Protein AF-A0A800BRL8-F1 (afdb_monomer)

Sequence (483 aa):
KMALAKGLHPQVTRPNTSQSAEEKAFSNAAKGIRECPAPQNRDLPLPRKPRRSSRVKIFQVLSGVATWGGGGTVVLALTRELVRLGCEVTVLCLSDFASEQFARAGARVVTSRYWRREINPPFDLLAFYELFRLCRRERFDIVHTHTSKGGFLGRIAARLAGVPTVIHTVHGFAFHEFTPGPVAAFYTLLERLASHFCDLVICVNDEDRRTAIRRRIVGPDKIVTIHNGIDVGRFVGARGDSVRRELALGDDALLIGTVGRLAPQKGFAHLLRAIPLVLRQHPEARFAFVGDGPLEAELKELAAELSVSENCHFLGFRRDIPEVLAACDVFVLPSLWEGLSITLLEAMAAGKPIVATGIKGNREVITDGVNGLLVRPKDSADLARAIIELIEDRERARLLGEKAHQTVRRRFDERAMLEKTLQAYAAAMAGSASPELKLKAKEVKACPWAGYPTSGSERSFHTPLRDCRRGQGALLPSPRLRA

Foldseek 3Di:
DDDDDDDDDDDDDDDDDDPPPVVVVPPPPDDWKDWDDDDDDDDDDDDDPDDPDLAAEEEEEDAQPPDDFDVLVLVLLLLLVSVVVVHAYEYEYAYPVSQVSSVVSVYGYIYGPLRDNDDDPVSLVVVLVSLLVCCLVVVHQEYEYEDLSRLLSNLVSNQVSVRQAYEYEPFDFPDDPPRDPVRVLVSLVSLLVSQVSHQAYEAQAVVVVVVCCVSVSDPNNRYDYQHAFDALVLLPPAAQVVVCVVLVQDPPAAEEEEADELDVQQQVLLQLVLVVVLCVPVVSYAYEYEEYYPCPVVSCVSNVVVVNNNRYHDPYHDDSLSNVLNNHQEYERLGPETRAHPNLLSNLSNLFAYEYEPYRNVVRLDDDLQQYHYFHRSHSNRVNVRVNVCVVCVVSRNRSSPRSNVSSVVRRHSVSSSVVVLVVVLVSQCPGPDPSSVVSSVVVVVDVPPPDDPPDDPDDPDDDDDDPDDDDDDDDDDDDDDD

Mean predicted aligned error: 11.73 Å

Secondary structure (DSSP, 8-state):
------------------TTTTTGGGS-----SEEPPPPP----PPPPSPPPPSSPEEEEEE---SS--HHHHHHHHHHHHHHHTT-EEEEE--SHHHHHHHHHTTPEEEE-SS--SS--HHHHHHHHHHHHHHHHHHT-SEEEEESHHHHHHHHHHHHHHT-SEEEEEESS-S--TTS-HHHHHHHHHHHHHHHTT-SEEEESSHHHHHHHHHTTSS-GGGEEE----B-GGGGTT---HHHHHHTT--TT--EEEEES-SSGGG-HHHHHHHHHHHHTT-TT-EEEEEB--TTHHHHHHHHHHTT-GGGEEEEES-S-HHHHHHH-SEEEE--S--SS-HHHHHHHHTT--EEEE--HHHHTT--TTTSSEEE-TT-HHHHHHHHHHHHH-HHHHHHHHHHHHHHHHHH-BHHHHHHHHHHHHHHHHHTSS-HHHHHHHHHHTS-TTTTS---S----S-------------PPPP-----

Structure (mmCIF, N/CA/C/O backbone):
data_AF-A0A800BRL8-F1
#
_entry.id   AF-A0A800BRL8-F1
#
loop_
_atom_site.group_PDB
_atom_site.id
_atom_site.type_symbol
_atom_site.label_atom_id
_atom_site.label_alt_id
_atom_site.label_comp_id
_atom_site.label_asym_id
_atom_site.label_entity_id
_atom_site.label_seq_id
_atom_site.pdbx_PDB_ins_code
_atom_site.Cartn_x
_atom_site.Cartn_y
_atom_site.Cartn_z
_atom_site.occupancy
_atom_site.B_iso_or_equiv
_atom_site.auth_seq_id
_atom_site.auth_comp_id
_atom_site.auth_asym_id
_atom_site.auth_atom_id
_atom_site.pdbx_PDB_model_num
ATOM 1 N N . LYS A 1 1 ? 57.476 32.751 16.581 1.00 32.25 1 LYS A N 1
ATOM 2 C CA . LYS A 1 1 ? 57.782 34.101 16.042 1.00 32.25 1 LYS A CA 1
ATOM 3 C C . LYS A 1 1 ? 56.453 34.736 15.624 1.00 32.25 1 LYS A C 1
ATOM 5 O O . LYS A 1 1 ? 55.832 34.190 14.731 1.00 32.25 1 LYS A O 1
ATOM 10 N N . MET A 1 2 ? 55.865 35.531 16.532 1.00 28.89 2 MET A N 1
ATOM 11 C CA . MET A 1 2 ? 55.483 36.959 16.362 1.00 28.89 2 MET A CA 1
ATOM 12 C C . MET A 1 2 ? 54.382 37.171 15.304 1.00 28.89 2 MET A C 1
ATOM 14 O O . MET A 1 2 ? 54.641 36.907 14.143 1.00 28.89 2 MET A O 1
ATOM 18 N N . ALA A 1 3 ? 53.113 37.478 15.603 1.00 25.14 3 ALA A N 1
ATOM 19 C CA . ALA A 1 3 ? 52.464 38.472 16.481 1.00 25.14 3 ALA A CA 1
ATOM 20 C C . ALA A 1 3 ? 52.379 39.912 15.918 1.00 25.14 3 ALA A C 1
ATOM 22 O O . ALA A 1 3 ? 53.397 40.491 15.555 1.00 25.14 3 ALA A O 1
ATOM 23 N N . LEU A 1 4 ? 51.150 40.456 16.044 1.00 30.73 4 LEU A N 1
ATOM 24 C CA . LEU A 1 4 ? 50.669 41.857 16.074 1.00 30.73 4 LEU A CA 1
ATOM 25 C C . LEU A 1 4 ? 50.351 42.577 14.743 1.00 30.73 4 LEU A C 1
ATOM 27 O O . LEU A 1 4 ? 51.094 42.440 13.788 1.00 30.73 4 LEU A O 1
ATOM 31 N N . ALA A 1 5 ? 49.349 43.467 14.621 1.00 30.42 5 ALA A N 1
ATOM 32 C CA . ALA A 1 5 ? 48.125 43.828 15.373 1.00 30.42 5 ALA A CA 1
ATOM 33 C C . ALA A 1 5 ? 47.470 45.079 14.717 1.00 30.42 5 ALA A C 1
ATOM 35 O O . ALA A 1 5 ? 48.157 45.815 14.014 1.00 30.42 5 ALA A O 1
ATOM 36 N N . LYS A 1 6 ? 46.218 45.374 15.136 1.00 27.34 6 LYS A N 1
ATOM 37 C CA . LYS A 1 6 ? 45.410 46.629 15.040 1.00 27.34 6 LYS A CA 1
ATOM 38 C C . LYS A 1 6 ? 44.534 46.755 13.775 1.00 27.34 6 LYS A C 1
ATOM 40 O O . LYS A 1 6 ? 45.053 46.655 12.679 1.00 27.34 6 LYS A O 1
ATOM 45 N N . GLY A 1 7 ? 43.216 46.989 13.804 1.00 24.16 7 GLY A N 1
ATOM 46 C CA . GLY A 1 7 ? 42.255 47.350 14.858 1.00 24.16 7 GLY A CA 1
ATOM 47 C C . GLY A 1 7 ? 41.530 48.657 14.500 1.00 24.16 7 GLY A C 1
ATOM 48 O O . GLY A 1 7 ? 42.224 49.651 14.333 1.00 24.16 7 GLY A O 1
ATOM 49 N N . LEU A 1 8 ? 40.186 48.657 14.406 1.00 25.36 8 LEU A N 1
ATOM 50 C CA . LEU A 1 8 ? 39.272 49.788 14.704 1.00 25.36 8 LEU A CA 1
ATOM 51 C C . LEU A 1 8 ? 37.781 49.389 14.528 1.00 25.36 8 LEU A C 1
ATOM 53 O O . LEU A 1 8 ? 37.392 48.822 13.513 1.00 25.36 8 LEU A O 1
ATOM 57 N N . HIS A 1 9 ? 36.977 49.677 15.560 1.00 26.14 9 HIS A N 1
ATOM 58 C CA . HIS A 1 9 ? 35.510 49.525 15.675 1.00 26.14 9 HIS A CA 1
ATOM 59 C C . HIS A 1 9 ? 34.731 50.586 14.857 1.00 26.14 9 HIS A C 1
ATOM 61 O O . HIS A 1 9 ? 35.328 51.602 14.499 1.00 26.14 9 HIS A O 1
ATOM 67 N N . PRO A 1 10 ? 33.403 50.424 14.619 1.00 30.00 10 PRO A N 1
ATOM 68 C CA . PRO A 1 10 ? 32.404 50.996 15.545 1.00 30.00 10 PRO A CA 1
ATOM 69 C C . PRO A 1 10 ? 31.095 50.191 15.772 1.00 30.00 10 PRO A C 1
ATOM 71 O O . PRO A 1 10 ? 30.546 49.557 14.882 1.00 30.00 10 PRO A O 1
ATOM 74 N N . GLN A 1 11 ? 30.585 50.374 16.995 1.00 23.78 11 GLN A N 1
ATOM 75 C CA . GLN A 1 11 ? 29.186 50.561 17.420 1.00 23.78 11 GLN A CA 1
ATOM 76 C C . GLN A 1 11 ? 28.179 49.396 17.514 1.00 23.78 11 GLN A C 1
ATOM 78 O O . GLN A 1 11 ? 27.576 48.917 16.561 1.00 23.78 11 GLN A O 1
ATOM 83 N N . VAL A 1 12 ? 27.909 49.088 18.785 1.00 26.83 12 VAL A N 1
ATOM 84 C CA . VAL A 1 12 ? 26.757 48.386 19.348 1.00 26.83 12 VAL A CA 1
ATOM 85 C C . VAL A 1 12 ? 25.537 49.311 19.340 1.00 26.83 12 VAL A C 1
ATOM 87 O O . VAL A 1 12 ? 25.563 50.371 19.961 1.00 26.83 12 VAL A O 1
ATOM 90 N N . THR A 1 13 ? 24.437 48.866 18.737 1.00 24.89 13 THR A N 1
ATOM 91 C CA . THR A 1 13 ? 23.082 49.341 19.052 1.00 24.89 13 THR A CA 1
ATOM 92 C C . THR A 1 13 ? 22.207 48.127 19.364 1.00 24.89 13 THR A C 1
ATOM 94 O O . THR A 1 13 ? 22.078 47.199 18.570 1.00 24.89 13 THR A O 1
ATOM 97 N N . ARG A 1 14 ? 21.652 48.093 20.580 1.00 28.97 14 ARG A N 1
ATOM 98 C CA . ARG A 1 14 ? 20.581 47.162 20.965 1.00 28.97 14 ARG A CA 1
ATOM 99 C C . ARG A 1 14 ? 19.248 47.726 20.465 1.00 28.97 14 ARG A C 1
ATOM 101 O O . ARG A 1 14 ? 19.053 48.936 20.563 1.00 28.97 14 ARG A O 1
ATOM 108 N N . PRO A 1 15 ? 18.276 46.858 20.153 1.00 24.88 15 PRO A N 1
ATOM 109 C CA . PRO A 1 15 ? 16.933 47.091 20.658 1.00 24.88 15 PRO A CA 1
ATOM 110 C C . PRO A 1 15 ? 16.493 45.940 21.557 1.00 24.88 15 PRO A C 1
ATOM 112 O O . PRO A 1 15 ? 16.417 44.775 21.176 1.00 24.88 15 PRO A O 1
ATOM 115 N N . ASN A 1 16 ? 16.204 46.339 22.787 1.00 25.89 16 ASN A N 1
ATOM 116 C CA . ASN A 1 16 ? 15.373 45.645 23.749 1.00 25.89 16 ASN A CA 1
ATOM 117 C C . ASN A 1 16 ? 13.943 45.562 23.188 1.00 25.89 16 ASN A C 1
ATOM 119 O O . ASN A 1 16 ? 13.468 46.574 22.679 1.00 25.89 16 ASN A O 1
ATOM 123 N N . THR A 1 17 ? 13.281 44.406 23.322 1.00 32.16 17 THR A N 1
ATOM 124 C CA . THR A 1 17 ? 11.824 44.170 23.523 1.00 32.16 17 THR A CA 1
ATOM 125 C C . THR A 1 17 ? 11.351 42.884 22.831 1.00 32.16 17 THR A C 1
ATOM 127 O O . THR A 1 17 ? 10.724 42.905 21.780 1.00 32.16 17 THR A O 1
ATOM 130 N N . SER A 1 18 ? 11.597 41.730 23.454 1.00 30.36 18 SER A N 1
ATOM 131 C CA . SER A 1 18 ? 10.887 40.482 23.109 1.00 30.36 18 SER A CA 1
ATOM 132 C C . SER A 1 18 ? 10.353 39.710 24.321 1.00 30.36 18 SER A C 1
ATOM 134 O O . SER A 1 18 ? 9.701 38.687 24.149 1.00 30.36 18 SER A O 1
ATOM 136 N N . GLN A 1 19 ? 10.518 40.225 25.544 1.00 30.16 19 GLN A N 1
ATOM 137 C CA . GLN A 1 19 ? 10.041 39.548 26.759 1.00 30.16 19 GLN A CA 1
ATOM 138 C C . GLN A 1 19 ? 8.562 39.795 27.111 1.00 30.16 19 GLN A C 1
ATOM 140 O O . GLN A 1 19 ? 8.077 39.222 28.074 1.00 30.16 19 GLN A O 1
ATOM 145 N N . SER A 1 20 ? 7.802 40.577 26.332 1.00 30.12 20 SER A N 1
ATOM 146 C CA . SER A 1 20 ? 6.368 40.829 26.600 1.00 30.12 20 SER A CA 1
ATOM 147 C C . SER A 1 20 ? 5.396 40.166 25.610 1.00 30.12 20 SER A C 1
ATOM 149 O O . SER A 1 20 ? 4.178 40.310 25.750 1.00 30.12 20 SER A O 1
ATOM 151 N N . ALA A 1 21 ? 5.904 39.419 24.621 1.00 30.14 21 ALA A N 1
ATOM 152 C CA . ALA A 1 21 ? 5.087 38.692 23.642 1.00 30.14 21 ALA A CA 1
ATOM 153 C C . ALA A 1 21 ? 4.879 37.209 24.013 1.00 30.14 21 ALA A C 1
ATOM 155 O O . ALA A 1 21 ? 3.839 36.637 23.682 1.00 30.14 21 ALA A O 1
ATOM 156 N N . GLU A 1 22 ? 5.814 36.605 24.754 1.00 32.25 22 GLU A N 1
ATOM 157 C CA . GLU A 1 22 ? 5.735 35.197 25.175 1.00 32.25 22 GLU A CA 1
ATOM 158 C C . GLU A 1 22 ? 4.748 34.974 26.336 1.00 32.25 22 GLU A C 1
ATOM 160 O O . GLU A 1 22 ? 4.048 33.961 26.358 1.00 32.25 22 GLU A O 1
ATOM 165 N N . GLU A 1 23 ? 4.557 35.953 27.227 1.00 29.00 23 GLU A N 1
ATOM 166 C CA . GLU A 1 23 ? 3.562 35.858 28.311 1.00 29.00 23 GLU A CA 1
ATOM 167 C C . GLU A 1 23 ? 2.112 36.055 27.832 1.00 29.00 23 GLU A C 1
ATOM 169 O O . GLU A 1 23 ? 1.177 35.505 28.417 1.00 29.00 23 GLU A O 1
ATOM 174 N N . LYS A 1 24 ? 1.887 36.750 26.707 1.00 26.98 24 LYS A N 1
ATOM 175 C CA . LYS A 1 24 ? 0.537 36.906 26.125 1.00 26.98 24 LYS A CA 1
ATOM 176 C C . LYS A 1 24 ? 0.073 35.691 25.311 1.00 26.98 24 LYS A C 1
ATOM 178 O O . LYS A 1 24 ? -1.127 35.551 25.070 1.00 26.98 24 LYS A O 1
ATOM 183 N N . ALA A 1 25 ? 0.972 34.770 24.956 1.00 30.11 25 ALA A N 1
ATOM 184 C CA . ALA A 1 25 ? 0.625 33.509 24.295 1.00 30.11 25 ALA A CA 1
ATOM 185 C C . ALA A 1 25 ? 0.013 32.463 25.256 1.00 30.11 25 ALA A C 1
ATOM 187 O O . ALA A 1 25 ? -0.660 31.533 24.807 1.00 30.11 25 ALA A O 1
ATOM 188 N N . PHE A 1 26 ? 0.169 32.643 26.573 1.00 29.19 26 PHE A N 1
ATOM 189 C CA . PHE A 1 26 ? -0.357 31.735 27.600 1.00 29.19 26 PHE A CA 1
ATOM 190 C C . PHE A 1 26 ? -1.825 31.991 27.993 1.00 29.19 26 PHE A C 1
ATOM 192 O O . PHE A 1 26 ? -2.443 31.142 28.634 1.00 29.19 26 PHE A O 1
ATOM 199 N N . SER A 1 27 ? -2.430 33.108 27.569 1.00 26.27 27 SER A N 1
ATOM 200 C CA . SER A 1 27 ? -3.762 33.524 28.047 1.00 26.27 27 SER A CA 1
ATOM 201 C C . SER A 1 27 ? -4.946 33.166 27.127 1.00 26.27 27 SER A C 1
ATOM 203 O O . SER A 1 27 ? -6.086 33.261 27.570 1.00 26.27 27 SER A O 1
ATOM 205 N N . ASN A 1 28 ? -4.733 32.668 25.901 1.00 27.81 28 ASN A N 1
ATOM 206 C CA . ASN A 1 28 ? -5.826 32.268 24.983 1.00 27.81 28 ASN A CA 1
ATOM 207 C C . ASN A 1 28 ? -5.897 30.748 24.721 1.00 27.81 28 ASN A C 1
ATOM 209 O O . ASN A 1 28 ? -6.289 30.271 23.651 1.00 27.81 28 ASN A O 1
ATOM 213 N N . ALA A 1 29 ? -5.539 29.961 25.738 1.00 33.41 29 ALA A N 1
ATOM 214 C CA . ALA A 1 29 ? -5.512 28.503 25.734 1.00 33.41 29 ALA A CA 1
ATOM 215 C C . ALA A 1 29 ? -6.903 27.868 25.944 1.00 33.41 29 ALA A C 1
ATOM 217 O O . ALA A 1 29 ? -7.143 27.160 26.916 1.00 33.41 29 ALA A O 1
ATOM 218 N N . ALA A 1 30 ? -7.837 28.065 25.012 1.00 32.91 30 ALA A N 1
ATOM 219 C CA . ALA A 1 30 ? -9.103 27.329 25.034 1.00 32.91 30 ALA A CA 1
ATOM 220 C C . ALA A 1 30 ? -9.723 27.204 23.639 1.00 32.91 30 ALA A C 1
ATOM 222 O O . ALA A 1 30 ? -10.679 27.904 23.333 1.00 32.91 30 ALA A O 1
ATOM 223 N N . LYS A 1 31 ? -9.182 26.316 22.790 1.00 38.62 31 LYS A N 1
ATOM 224 C CA . LYS A 1 31 ? -9.888 25.661 21.660 1.00 38.62 31 LYS A CA 1
ATOM 225 C C . LYS A 1 31 ? -8.958 24.629 20.997 1.00 38.62 31 LYS A C 1
ATOM 227 O O . LYS A 1 31 ? -8.015 25.003 20.305 1.00 38.62 31 LYS A O 1
ATOM 232 N N . GLY A 1 32 ? -9.183 23.344 21.299 1.00 43.72 32 GLY A N 1
ATOM 233 C CA . GLY A 1 32 ? -8.598 22.181 20.600 1.00 43.72 32 GLY A CA 1
ATOM 234 C C . GLY A 1 32 ? -9.232 21.951 19.224 1.00 43.72 32 GLY A C 1
ATOM 235 O O . GLY A 1 32 ? -9.840 22.886 18.715 1.00 43.72 32 GLY A O 1
ATOM 236 N N . ILE A 1 33 ? -9.057 20.743 18.661 1.00 47.84 33 ILE A N 1
ATOM 237 C CA . ILE A 1 33 ? -9.572 20.214 17.376 1.00 47.84 33 ILE A CA 1
ATOM 238 C C . ILE A 1 33 ? -10.429 21.207 16.600 1.00 47.84 33 ILE A C 1
ATOM 240 O O . ILE A 1 33 ? -11.557 21.514 16.998 1.00 47.84 33 ILE A O 1
ATOM 244 N N . ARG A 1 34 ? -9.906 21.660 15.461 1.00 53.81 34 ARG A N 1
ATOM 245 C CA . ARG A 1 34 ? -10.630 22.554 14.563 1.00 53.81 34 ARG A CA 1
ATOM 246 C C . ARG A 1 34 ? -11.402 21.735 13.537 1.00 53.81 34 ARG A C 1
ATOM 248 O O . ARG A 1 34 ? -10.884 20.767 12.985 1.00 53.81 34 ARG A O 1
ATOM 255 N N . GLU A 1 35 ? -12.641 22.141 13.305 1.00 50.44 35 GLU A N 1
ATOM 256 C CA . GLU A 1 35 ? -13.420 21.705 12.149 1.00 50.44 35 GLU A CA 1
ATOM 257 C C . GLU A 1 35 ? -12.985 22.530 10.932 1.00 50.44 35 GLU A C 1
ATOM 259 O O . GLU A 1 35 ? -12.724 23.731 11.056 1.00 50.44 35 GLU A O 1
ATOM 264 N N . CYS A 1 36 ? -12.882 21.899 9.760 1.00 36.84 36 CYS A N 1
ATOM 265 C CA . CYS A 1 36 ? -12.759 22.640 8.506 1.00 36.84 36 CYS A CA 1
ATOM 266 C C . CYS A 1 36 ? -14.093 23.356 8.223 1.00 36.84 36 CYS A C 1
ATOM 268 O O . CYS A 1 36 ? -15.146 22.733 8.381 1.00 36.84 36 CYS A O 1
ATOM 270 N N . PRO A 1 37 ? -14.088 24.641 7.825 1.00 33.75 37 PRO A N 1
ATOM 271 C CA . PRO A 1 37 ? -15.325 25.378 7.602 1.00 33.75 37 PRO A CA 1
ATOM 272 C C . PRO A 1 37 ? -16.107 24.795 6.415 1.00 33.75 37 PRO A C 1
ATOM 274 O O . PRO A 1 37 ? -15.596 24.724 5.300 1.00 33.75 37 PRO A O 1
ATOM 277 N N . ALA A 1 38 ? -17.356 24.397 6.664 1.00 38.88 38 ALA A N 1
ATOM 278 C CA . ALA A 1 38 ? -18.366 24.164 5.633 1.00 38.88 38 ALA A CA 1
ATOM 279 C C . ALA A 1 38 ? -18.972 25.513 5.173 1.00 38.88 38 ALA A C 1
ATOM 281 O O . ALA A 1 38 ? -18.921 26.485 5.937 1.00 38.88 38 ALA A O 1
ATOM 282 N N . PRO A 1 39 ? -19.549 25.612 3.958 1.00 33.44 39 PRO A N 1
ATOM 283 C CA . PRO A 1 39 ? -20.222 26.831 3.508 1.00 33.44 39 PRO A CA 1
ATOM 284 C C . PRO A 1 39 ? -21.382 27.196 4.450 1.00 33.44 39 PRO A C 1
ATOM 286 O O . PRO A 1 39 ? -22.164 26.342 4.866 1.00 33.44 39 PRO A O 1
ATOM 289 N N . GLN A 1 40 ? -21.430 28.470 4.841 1.00 33.19 40 GLN A N 1
ATOM 290 C CA . GLN A 1 40 ? -22.243 28.979 5.947 1.00 33.19 40 GLN A CA 1
ATOM 291 C C . GLN A 1 40 ? -23.716 29.156 5.558 1.00 33.19 40 GLN A C 1
ATOM 293 O O . GLN A 1 40 ? -24.013 29.758 4.531 1.00 33.19 40 GLN A O 1
ATOM 298 N N . ASN A 1 41 ? -24.630 28.746 6.442 1.00 32.16 41 ASN A N 1
ATOM 299 C CA . ASN A 1 41 ? -25.990 29.283 6.495 1.00 32.16 41 ASN A CA 1
ATOM 300 C C . ASN A 1 41 ? -26.378 29.522 7.967 1.00 32.16 41 ASN A C 1
ATOM 302 O O . ASN A 1 41 ? -26.061 28.695 8.826 1.00 32.16 41 ASN A O 1
ATOM 306 N N . ARG A 1 42 ? -26.955 30.693 8.267 1.00 35.44 42 ARG A N 1
ATOM 307 C CA . ARG A 1 42 ? -27.125 31.254 9.624 1.00 35.44 42 ARG A CA 1
ATOM 308 C C . ARG A 1 42 ? -28.480 30.924 10.277 1.00 35.44 42 ARG A C 1
ATOM 310 O O . ARG A 1 42 ? -29.475 30.732 9.593 1.00 35.44 42 ARG A O 1
ATOM 317 N N . ASP A 1 43 ? -28.431 30.975 11.614 1.00 39.66 43 ASP A N 1
ATOM 318 C CA . ASP A 1 43 ? -29.482 31.168 12.632 1.00 39.66 43 ASP A CA 1
ATOM 319 C C . ASP A 1 43 ? -30.478 30.039 12.951 1.00 39.66 43 ASP A C 1
ATOM 321 O O . ASP A 1 43 ? -31.538 29.930 12.347 1.00 39.66 43 ASP A O 1
ATOM 325 N N . LEU A 1 44 ? -30.203 29.295 14.039 1.00 35.91 44 LEU A N 1
ATOM 326 C CA . LEU A 1 44 ? -31.211 28.558 14.820 1.00 35.91 44 LEU A CA 1
ATOM 327 C C . LEU A 1 44 ? -30.887 28.577 16.338 1.00 35.91 44 LEU A C 1
ATOM 329 O O . LEU A 1 44 ? -29.713 28.529 16.717 1.00 35.91 44 LEU A O 1
ATOM 333 N N . PRO A 1 45 ? -31.908 28.642 17.221 1.00 32.81 45 PRO A N 1
ATOM 334 C CA . PRO A 1 45 ? -31.757 2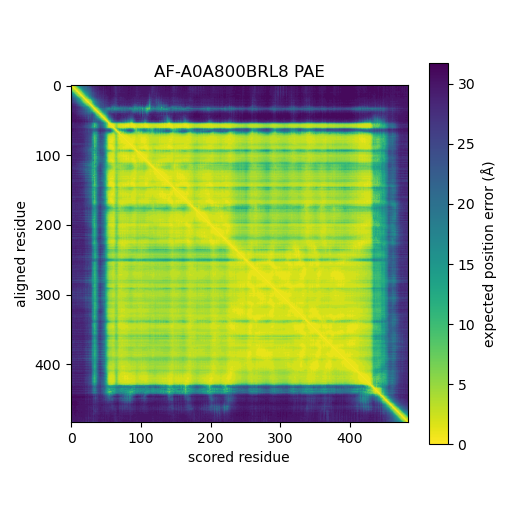8.812 18.670 1.00 32.81 45 PRO A CA 1
ATOM 335 C C . PRO A 1 45 ? -31.219 27.563 19.395 1.00 32.81 45 PRO A C 1
ATOM 337 O O . PRO A 1 45 ? -31.361 26.433 18.930 1.00 32.81 45 PRO A O 1
ATOM 340 N N . LEU A 1 46 ? -30.609 27.787 20.570 1.00 35.72 46 LEU A N 1
ATOM 341 C CA . LEU A 1 46 ? -29.904 26.797 21.405 1.00 35.72 46 LEU A CA 1
ATOM 342 C C . LEU A 1 46 ? -30.710 25.497 21.633 1.00 35.72 46 LEU A C 1
ATOM 344 O O . LEU A 1 46 ? -31.840 25.562 22.128 1.00 35.72 46 LEU A O 1
ATOM 348 N N . PRO A 1 47 ? -30.146 24.298 21.370 1.00 38.81 47 PRO A N 1
ATOM 349 C CA . PRO A 1 47 ? -30.895 23.066 21.537 1.00 38.81 47 PRO A CA 1
ATOM 350 C C . PRO A 1 47 ? -30.941 22.616 23.003 1.00 38.81 47 PRO A C 1
ATOM 352 O O . PRO A 1 47 ? -29.936 22.545 23.715 1.00 38.81 47 PRO A O 1
ATOM 355 N N . ARG A 1 48 ? -32.154 22.235 23.416 1.00 36.91 48 ARG A N 1
ATOM 356 C CA . ARG A 1 48 ? -32.458 21.362 24.560 1.00 36.91 48 ARG A CA 1
ATOM 357 C C . ARG A 1 48 ? -31.544 20.122 24.557 1.00 36.91 48 ARG A C 1
ATOM 359 O O . ARG A 1 48 ? -31.116 19.685 23.491 1.00 36.91 48 ARG A O 1
ATOM 366 N N . LYS A 1 49 ? -31.287 19.531 25.742 1.00 32.84 49 LYS A N 1
ATOM 367 C CA . LYS A 1 49 ? -30.492 18.291 25.937 1.00 32.84 49 LYS A CA 1
ATOM 368 C C . LYS A 1 49 ? -30.694 17.316 24.757 1.00 32.84 49 LYS A C 1
ATOM 370 O O . LYS A 1 49 ? -31.828 16.873 24.560 1.00 32.84 49 LYS A O 1
ATOM 375 N N . PRO A 1 50 ? -29.647 16.971 23.984 1.00 36.06 50 PRO A N 1
ATOM 376 C CA . PRO A 1 50 ? -29.828 16.174 22.782 1.00 36.06 50 PRO A CA 1
ATOM 377 C C . PRO A 1 50 ? -30.247 14.756 23.175 1.00 36.06 50 PRO A C 1
ATOM 379 O O . PRO A 1 50 ? -29.518 14.046 23.872 1.00 36.06 50 PRO A O 1
ATOM 382 N N . ARG A 1 51 ? -31.437 14.342 22.723 1.00 40.50 51 ARG A N 1
ATOM 383 C CA . ARG A 1 51 ? -31.790 12.922 22.616 1.00 40.50 51 ARG A CA 1
ATOM 384 C C . ARG A 1 51 ? -30.705 12.248 21.768 1.00 40.50 51 ARG A C 1
ATOM 386 O O . ARG A 1 51 ? -30.314 12.790 20.736 1.00 40.50 51 ARG A O 1
ATOM 393 N N . ARG A 1 52 ? -30.184 11.105 22.223 1.00 48.31 52 ARG A N 1
ATOM 394 C CA . ARG A 1 52 ? -29.171 10.332 21.488 1.00 48.31 52 ARG A CA 1
ATOM 395 C C . ARG A 1 52 ? -29.730 10.019 20.087 1.00 48.31 52 ARG A C 1
ATOM 397 O O . ARG A 1 52 ? -30.808 9.444 19.989 1.00 48.31 52 ARG A O 1
ATOM 404 N N . SER A 1 53 ? -29.029 10.450 19.034 1.00 50.31 53 SER A N 1
ATOM 405 C CA . SER A 1 53 ? -29.338 10.128 17.630 1.00 50.31 53 SER A CA 1
ATOM 406 C C . SER A 1 53 ? -29.459 8.606 17.462 1.00 50.31 53 SER A C 1
ATOM 408 O O . SER A 1 53 ? -28.641 7.857 18.012 1.00 50.31 53 SER A O 1
ATOM 410 N N . SER A 1 54 ? -30.473 8.140 16.723 1.00 64.31 54 SER A N 1
ATOM 411 C CA . SER A 1 54 ? -30.638 6.719 16.379 1.00 64.31 54 SER A CA 1
ATOM 412 C C . SER A 1 54 ? -29.494 6.200 15.501 1.00 64.31 54 SER A C 1
ATOM 414 O O . SER A 1 54 ? -29.234 5.001 15.472 1.00 64.31 54 SER A O 1
ATOM 416 N N . ARG A 1 55 ? -28.746 7.091 14.836 1.00 82.62 55 ARG A N 1
ATOM 417 C CA . ARG A 1 55 ? -27.636 6.731 13.946 1.00 82.62 55 ARG A CA 1
ATOM 418 C C . ARG A 1 55 ? -26.406 6.276 14.733 1.00 82.62 55 ARG A C 1
ATOM 420 O O . ARG A 1 55 ? -26.150 6.731 15.851 1.00 82.62 55 ARG A O 1
ATOM 427 N N . VAL A 1 56 ? -25.641 5.347 14.163 1.00 91.81 56 VAL A N 1
ATOM 428 C CA . VAL A 1 56 ? -24.368 4.882 14.738 1.00 91.81 56 VAL A CA 1
ATOM 429 C C . VAL A 1 56 ? -23.301 5.955 14.505 1.00 91.81 56 VAL A C 1
ATOM 431 O O . VAL A 1 56 ? -23.086 6.369 13.364 1.00 91.81 56 VAL A O 1
ATOM 434 N N . LYS A 1 57 ? -22.626 6.404 15.571 1.00 96.19 57 LYS A N 1
ATOM 435 C CA . LYS A 1 57 ? -21.533 7.389 15.493 1.00 96.19 57 LYS A CA 1
ATOM 436 C C . LYS A 1 57 ? -20.174 6.699 15.445 1.00 96.19 57 LYS A C 1
ATOM 438 O O . LYS A 1 57 ? -19.765 6.074 16.423 1.00 96.19 57 LYS A O 1
ATOM 443 N N . ILE A 1 58 ? -19.440 6.860 14.350 1.00 97.62 58 ILE A N 1
ATOM 444 C CA . ILE A 1 58 ? -18.162 6.179 14.116 1.00 97.62 58 ILE A CA 1
ATOM 445 C C . ILE A 1 58 ? -17.043 7.208 14.006 1.00 97.62 58 ILE A C 1
ATOM 447 O O . ILE A 1 58 ? -17.156 8.178 13.260 1.00 97.62 58 ILE A O 1
ATOM 451 N N . PHE A 1 59 ? -15.943 6.983 14.719 1.00 97.62 59 PHE A N 1
ATOM 452 C CA . PHE A 1 59 ? -14.737 7.796 14.609 1.00 97.62 59 PHE A CA 1
ATOM 453 C C . PHE A 1 59 ? -13.578 6.984 14.038 1.00 97.62 59 PHE A C 1
ATOM 455 O O . PHE A 1 59 ? -13.126 6.020 14.652 1.00 97.62 59 PHE A O 1
ATOM 462 N N . GLN A 1 60 ? -13.091 7.385 12.866 1.00 96.31 60 GLN A N 1
ATOM 463 C CA . GLN A 1 60 ? -11.926 6.795 12.219 1.00 96.31 60 GLN A CA 1
ATOM 464 C C . GLN A 1 60 ? -10.675 7.633 12.493 1.00 96.31 60 GLN A C 1
ATOM 466 O O . GLN A 1 60 ? -10.648 8.835 12.229 1.00 96.31 60 GLN A O 1
ATOM 471 N N . VAL A 1 61 ? -9.621 7.000 13.006 1.00 93.50 61 VAL A N 1
ATOM 472 C CA . VAL A 1 61 ? -8.340 7.662 13.297 1.00 93.50 61 VAL A CA 1
ATOM 473 C C . VAL A 1 61 ? -7.316 7.248 12.248 1.00 93.50 61 VAL A C 1
ATOM 475 O O . VAL A 1 61 ? -6.782 6.141 12.312 1.00 93.50 61 VAL A O 1
ATOM 478 N N . LEU A 1 62 ? -7.030 8.135 11.291 1.00 87.00 62 LEU A N 1
ATOM 479 C CA . LEU A 1 62 ? -6.049 7.931 10.223 1.00 87.00 62 LEU A CA 1
ATOM 480 C C . LEU A 1 62 ? -4.926 8.968 10.349 1.00 87.00 62 LEU A C 1
ATOM 482 O O . LEU A 1 62 ? -4.831 9.951 9.614 1.00 87.00 62 LEU A O 1
ATOM 486 N N . SER A 1 63 ? -4.051 8.759 11.323 1.00 68.81 63 SER A N 1
ATOM 487 C CA . SER A 1 63 ? -3.013 9.725 11.663 1.00 68.81 63 SER A CA 1
ATOM 488 C C . SER A 1 63 ? -1.641 9.275 11.149 1.00 68.81 63 SER A C 1
ATOM 490 O O . SER A 1 63 ? -1.051 8.330 11.665 1.00 68.81 63 SER A O 1
ATOM 492 N N . GLY A 1 64 ? -1.107 9.945 10.129 1.00 57.75 64 GLY A N 1
ATOM 493 C CA . GLY A 1 64 ? 0.217 9.617 9.572 1.00 57.75 64 GLY A CA 1
ATOM 494 C C . GLY A 1 64 ? 0.352 9.819 8.065 1.00 57.75 64 GLY A C 1
ATOM 495 O O . GLY A 1 64 ? 1.459 9.754 7.533 1.00 57.75 64 GLY A O 1
ATOM 496 N N . VAL A 1 65 ? -0.746 10.117 7.373 1.00 52.12 65 VAL A N 1
ATOM 497 C CA . VAL A 1 65 ? -0.721 10.470 5.953 1.00 52.12 65 VAL A CA 1
ATOM 498 C C . VAL A 1 65 ? -0.398 11.955 5.794 1.00 52.12 65 VAL A C 1
ATOM 500 O O . VAL A 1 65 ? -1.280 12.791 5.662 1.00 52.12 65 VAL A O 1
ATOM 503 N N . ALA A 1 66 ? 0.893 12.298 5.814 1.00 47.50 66 ALA A N 1
ATOM 504 C CA . ALA A 1 66 ? 1.337 13.553 5.193 1.00 47.50 66 ALA A CA 1
ATOM 505 C C . ALA A 1 66 ? 1.050 13.542 3.675 1.00 47.50 66 ALA A C 1
ATOM 507 O O . ALA A 1 66 ? 0.920 14.592 3.065 1.00 47.50 66 ALA A O 1
ATOM 508 N N . THR A 1 67 ? 0.934 12.344 3.086 1.00 53.66 67 THR A N 1
ATOM 509 C CA . THR A 1 67 ? 0.591 12.104 1.680 1.00 53.66 67 THR A CA 1
ATOM 510 C C . THR A 1 67 ? -0.435 10.976 1.572 1.00 53.66 67 THR A C 1
ATOM 512 O O . THR A 1 67 ? -0.437 10.053 2.395 1.00 53.66 67 THR A O 1
ATOM 515 N N . TRP A 1 68 ? -1.313 11.060 0.570 1.00 70.75 68 TRP A N 1
ATOM 516 C CA . TRP A 1 68 ? -2.303 10.031 0.244 1.00 70.75 68 TRP A CA 1
ATOM 517 C C . TRP A 1 68 ? -1.614 8.706 -0.106 1.00 70.75 68 TRP A C 1
ATOM 519 O O . TRP A 1 68 ? -0.580 8.691 -0.767 1.00 70.75 68 TRP A O 1
ATOM 529 N N . GLY A 1 69 ? -2.170 7.581 0.337 1.00 76.69 69 GLY A N 1
ATOM 530 C CA . GLY A 1 69 ? -1.603 6.257 0.077 1.00 76.69 69 GLY A CA 1
ATOM 531 C C . GLY A 1 69 ? -2.637 5.155 0.265 1.00 76.69 69 GLY A C 1
ATOM 532 O O . GLY A 1 69 ? -3.775 5.436 0.634 1.00 76.69 69 GLY A O 1
ATOM 533 N N . GLY A 1 70 ? -2.232 3.898 0.057 1.00 78.88 70 GLY A N 1
ATOM 534 C CA . GLY A 1 70 ? -3.150 2.751 0.033 1.00 78.88 70 GLY A CA 1
ATOM 535 C C . GLY A 1 70 ? -4.064 2.642 1.259 1.00 78.88 70 GLY A C 1
ATOM 536 O O . GLY A 1 70 ? -5.270 2.467 1.112 1.00 78.88 70 GLY A O 1
ATOM 537 N N . GLY A 1 71 ? -3.526 2.854 2.466 1.00 82.88 71 GLY A N 1
ATOM 538 C CA . GLY A 1 71 ? -4.339 2.872 3.687 1.00 82.88 71 GLY A CA 1
ATOM 539 C C . GLY A 1 71 ? -5.416 3.966 3.687 1.00 82.88 71 GLY A C 1
ATOM 540 O O . GLY A 1 71 ? -6.521 3.727 4.157 1.00 82.88 71 GLY A O 1
ATOM 541 N N . GLY A 1 72 ? -5.132 5.143 3.119 1.00 87.75 72 GLY A N 1
ATOM 542 C CA . GLY A 1 72 ? -6.114 6.221 2.969 1.00 87.75 72 GLY A CA 1
ATOM 543 C C . GLY A 1 72 ? -7.221 5.878 1.972 1.00 87.75 72 GLY A C 1
ATOM 544 O O . GLY A 1 72 ? -8.386 6.120 2.271 1.00 87.75 72 GLY A O 1
ATOM 545 N N . THR A 1 73 ? -6.877 5.242 0.846 1.00 89.00 73 THR A N 1
ATOM 546 C CA . THR A 1 73 ? -7.854 4.765 -0.149 1.00 89.00 73 THR A CA 1
ATOM 547 C C . THR A 1 73 ? -8.832 3.756 0.458 1.00 89.00 73 THR A C 1
ATOM 549 O O . THR A 1 73 ? -10.040 3.914 0.307 1.00 89.00 73 THR A O 1
ATOM 552 N N . VAL A 1 74 ? -8.330 2.769 1.209 1.00 91.50 74 VAL A N 1
ATOM 553 C CA . VAL A 1 74 ? -9.175 1.753 1.867 1.00 91.50 74 VAL A CA 1
ATOM 554 C C . VAL A 1 74 ? -10.091 2.384 2.913 1.00 91.50 74 VAL A C 1
ATOM 556 O O . VAL A 1 74 ? -11.281 2.075 2.971 1.00 91.50 74 VAL A O 1
ATOM 559 N N . VAL A 1 75 ? -9.561 3.299 3.733 1.00 93.56 75 VAL A N 1
ATOM 560 C CA . VAL A 1 75 ? -10.380 3.994 4.734 1.00 93.56 75 VAL A CA 1
ATOM 561 C C . VAL A 1 75 ? -11.438 4.859 4.059 1.00 93.56 75 VAL A C 1
ATOM 563 O O . VAL A 1 75 ? -12.567 4.855 4.529 1.00 93.56 75 VAL A O 1
ATOM 566 N N . LEU A 1 76 ? -11.131 5.523 2.939 1.00 94.00 76 LEU A N 1
ATOM 567 C CA . LEU A 1 76 ? -12.108 6.300 2.170 1.00 94.00 76 LEU A CA 1
ATOM 568 C C . LEU A 1 76 ? -13.243 5.434 1.617 1.00 94.00 76 LEU A C 1
ATOM 570 O O . LEU A 1 76 ? -14.401 5.839 1.722 1.00 94.00 76 LEU A O 1
ATOM 574 N N . ALA A 1 77 ? -12.936 4.261 1.058 1.00 94.62 77 ALA A N 1
ATOM 575 C CA . ALA A 1 77 ? -13.955 3.314 0.605 1.00 94.62 77 ALA A CA 1
ATOM 576 C C . ALA A 1 77 ? -14.886 2.918 1.762 1.00 94.62 77 ALA A C 1
ATOM 578 O O . ALA A 1 77 ? -16.108 3.024 1.653 1.00 94.62 77 ALA A O 1
ATOM 579 N N . LEU A 1 78 ? -14.308 2.586 2.921 1.00 96.06 78 LEU A N 1
ATOM 580 C CA . LEU A 1 78 ? -15.071 2.274 4.127 1.00 96.06 78 LEU A CA 1
ATOM 581 C C . LEU A 1 78 ? -15.891 3.469 4.634 1.00 96.06 78 LEU A C 1
ATOM 583 O O . LEU A 1 78 ? -17.043 3.297 5.017 1.00 96.06 78 LEU A O 1
ATOM 587 N N . THR A 1 79 ? -15.336 4.683 4.626 1.00 96.75 79 THR A N 1
ATOM 588 C CA . THR A 1 79 ? -16.058 5.905 5.005 1.00 96.75 79 THR A CA 1
ATOM 589 C C . THR A 1 79 ? -17.282 6.118 4.117 1.00 96.75 79 THR A C 1
ATOM 591 O O . THR A 1 79 ? -18.370 6.343 4.643 1.00 96.75 79 THR A O 1
ATOM 594 N N . ARG A 1 80 ? -17.118 6.027 2.788 1.00 96.31 80 ARG A N 1
ATOM 595 C CA . ARG A 1 80 ? -18.214 6.188 1.819 1.00 96.31 80 ARG A CA 1
ATOM 596 C C . ARG A 1 80 ? -19.327 5.190 2.081 1.00 96.31 80 ARG A C 1
ATOM 598 O O . ARG A 1 80 ? -20.491 5.578 2.123 1.00 96.31 80 ARG A O 1
ATOM 605 N N . GLU A 1 81 ? -18.962 3.934 2.311 1.00 95.56 81 GLU A N 1
ATOM 606 C CA . GLU A 1 81 ? -19.935 2.888 2.592 1.00 95.56 81 GLU A CA 1
ATOM 607 C C . GLU A 1 81 ? -20.670 3.144 3.913 1.00 95.56 81 GLU A C 1
ATOM 609 O O . GLU A 1 81 ? -21.893 3.126 3.951 1.00 95.56 81 GLU A O 1
ATOM 614 N N . LEU A 1 82 ? -19.966 3.501 4.990 1.00 95.50 82 LEU A N 1
ATOM 615 C CA . LEU A 1 82 ? -20.602 3.829 6.272 1.00 95.50 82 LEU A CA 1
ATOM 616 C C . LEU A 1 82 ? -21.559 5.030 6.169 1.00 95.50 82 LEU A C 1
ATOM 618 O O . LEU A 1 82 ? -22.651 4.996 6.741 1.00 95.50 82 LEU A O 1
ATOM 622 N N . VAL A 1 83 ? -21.184 6.075 5.424 1.00 95.50 83 VAL A N 1
ATOM 623 C CA . VAL A 1 83 ? -22.051 7.240 5.178 1.00 95.50 83 VAL A CA 1
ATOM 624 C C . VAL A 1 83 ? -23.272 6.851 4.343 1.00 95.50 83 VAL A C 1
ATOM 626 O O . VAL A 1 83 ? -24.387 7.240 4.691 1.00 95.50 83 VAL A O 1
ATOM 629 N N . ARG A 1 84 ? -23.098 6.030 3.296 1.00 94.25 84 ARG A N 1
ATOM 630 C CA . ARG A 1 84 ? -24.198 5.487 2.475 1.00 94.25 84 ARG A CA 1
ATOM 631 C C . ARG A 1 84 ? -25.225 4.732 3.323 1.00 94.25 84 ARG A C 1
ATOM 633 O O . ARG A 1 84 ? -26.412 4.747 3.014 1.00 94.25 84 ARG A O 1
ATOM 640 N N . LEU A 1 85 ? -24.773 4.121 4.415 1.00 91.69 85 LEU A N 1
ATOM 641 C CA . LEU A 1 85 ? -25.594 3.398 5.387 1.00 91.69 85 LEU A CA 1
ATOM 642 C C . LEU A 1 85 ? -26.173 4.260 6.503 1.00 91.69 85 LEU A C 1
ATOM 644 O O . LEU A 1 85 ? -26.771 3.739 7.442 1.00 91.69 85 LEU A O 1
ATOM 648 N N . GLY A 1 86 ? -26.019 5.579 6.410 1.00 92.19 86 GLY A N 1
ATOM 649 C CA . GLY A 1 86 ? -26.596 6.525 7.355 1.00 92.19 86 GLY A CA 1
ATOM 650 C C . GLY A 1 86 ? -25.851 6.612 8.687 1.00 92.19 86 GLY A C 1
ATOM 651 O O . GLY A 1 86 ? -26.406 7.151 9.645 1.00 92.19 86 GLY A O 1
ATOM 652 N N . CYS A 1 87 ? -24.613 6.112 8.778 1.00 94.12 87 CYS A N 1
ATOM 653 C CA . CYS A 1 87 ? -23.769 6.325 9.954 1.00 94.12 87 CYS A CA 1
ATOM 654 C C . CYS A 1 87 ? -23.236 7.764 9.994 1.00 94.12 87 CYS A C 1
ATOM 656 O O . CYS A 1 87 ? -22.905 8.361 8.970 1.00 94.12 87 CYS A O 1
ATOM 658 N N . GLU A 1 88 ? -23.085 8.312 11.199 1.00 96.69 88 GLU A N 1
ATOM 659 C CA . GLU A 1 88 ? -22.390 9.581 11.413 1.00 96.69 88 GLU A CA 1
ATOM 660 C C . GLU A 1 88 ? -20.887 9.304 11.516 1.00 96.69 88 GLU A C 1
ATOM 662 O O . GLU A 1 88 ? -20.402 8.842 12.554 1.00 96.69 88 GLU A O 1
ATOM 667 N N . VAL A 1 89 ? -20.139 9.570 10.443 1.00 97.69 89 VAL A N 1
ATOM 668 C CA . VAL A 1 89 ? -18.698 9.291 10.396 1.00 97.69 89 VAL A CA 1
ATOM 669 C C . VAL A 1 89 ? -17.896 10.558 10.675 1.00 97.69 89 VAL A C 1
ATOM 671 O O . VAL A 1 89 ? -18.058 11.579 10.011 1.00 97.69 89 VAL A O 1
ATOM 674 N N . THR A 1 90 ? -17.008 10.491 11.664 1.00 97.50 90 THR A N 1
ATOM 675 C CA . THR A 1 90 ? -15.945 11.475 11.889 1.00 97.50 90 THR A CA 1
ATOM 676 C C . THR A 1 90 ? -14.603 10.855 11.501 1.00 97.50 90 THR A C 1
ATOM 678 O O . THR A 1 90 ? -14.331 9.721 11.887 1.00 97.50 90 THR A O 1
ATOM 681 N N . VAL A 1 91 ? -13.739 11.591 10.803 1.00 95.44 91 VAL A N 1
ATOM 682 C CA . VAL A 1 91 ? -12.390 11.135 10.428 1.00 95.44 91 VAL A CA 1
ATOM 683 C C . VAL A 1 91 ? -11.340 12.116 10.936 1.00 95.44 91 VAL A C 1
ATOM 685 O O . VAL A 1 91 ? -11.446 13.316 10.690 1.00 95.44 91 VAL A O 1
ATOM 688 N N . LEU A 1 92 ? -10.314 11.607 11.623 1.00 92.81 92 LEU A N 1
ATOM 689 C CA . LEU A 1 92 ? -9.099 12.364 11.915 1.00 92.81 92 LEU A CA 1
ATOM 690 C C . LEU A 1 92 ? -8.041 12.114 10.841 1.00 92.81 92 LEU A C 1
ATOM 692 O O . LEU A 1 92 ? -7.573 10.983 10.700 1.00 92.81 92 LEU A O 1
ATOM 696 N N . CYS A 1 93 ? -7.637 13.172 10.137 1.00 88.06 93 CYS A N 1
ATOM 697 C CA . CYS A 1 93 ? -6.547 13.172 9.156 1.00 88.06 93 CYS A CA 1
ATOM 698 C C . CYS A 1 93 ? -5.733 14.477 9.230 1.00 88.06 93 CYS A C 1
ATOM 700 O O . CYS A 1 93 ? -6.087 15.394 9.967 1.00 88.06 93 CYS A O 1
ATOM 702 N N . LEU A 1 94 ? -4.593 14.537 8.530 1.00 80.88 94 LEU A N 1
ATOM 703 C CA . LEU A 1 94 ? -3.584 15.599 8.717 1.00 80.88 94 LEU A CA 1
ATOM 704 C C . LEU A 1 94 ? -3.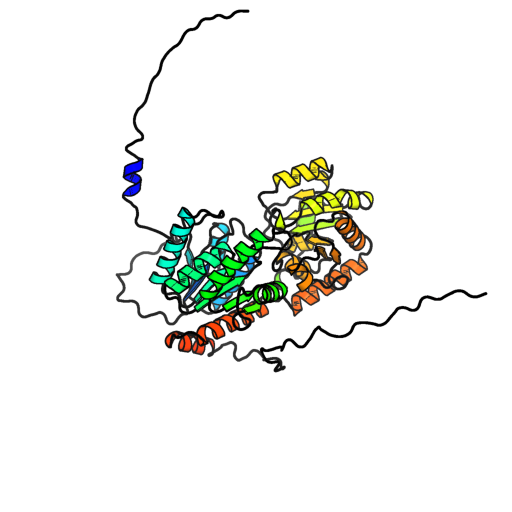186 16.347 7.439 1.00 80.88 94 LEU A C 1
ATOM 706 O O . LEU A 1 94 ? -2.388 17.273 7.520 1.00 80.88 94 LEU A O 1
ATOM 710 N N . SER A 1 95 ? -3.703 15.951 6.277 1.00 80.44 95 SER A N 1
ATOM 711 C CA . SER A 1 95 ? -3.408 16.604 4.996 1.00 80.44 95 SER A CA 1
ATOM 712 C C . SER A 1 95 ? -4.677 17.200 4.405 1.00 80.44 95 SER A C 1
ATOM 714 O O . SER A 1 95 ? -5.704 16.516 4.415 1.00 80.44 95 SER A O 1
ATOM 716 N N . ASP A 1 96 ? -4.580 18.380 3.799 1.00 83.69 96 ASP A N 1
ATOM 717 C CA . ASP A 1 96 ? -5.715 19.060 3.163 1.00 83.69 96 ASP A CA 1
ATOM 718 C C . ASP A 1 96 ? -6.376 18.200 2.086 1.00 83.69 96 ASP A C 1
ATOM 720 O O . ASP A 1 96 ? -7.597 18.067 2.063 1.00 83.69 96 ASP A O 1
ATOM 724 N N . PHE A 1 97 ? -5.572 17.514 1.267 1.00 84.19 97 PHE A N 1
ATOM 725 C CA . PHE A 1 97 ? -6.092 16.607 0.247 1.00 84.19 97 PHE A CA 1
ATOM 726 C C . PHE A 1 97 ? -6.949 15.485 0.850 1.00 84.19 97 PHE A C 1
ATOM 728 O O . PHE A 1 97 ? -8.079 15.273 0.418 1.00 84.19 97 PHE A O 1
ATOM 735 N N . ALA A 1 98 ? -6.449 14.778 1.871 1.00 85.56 98 ALA A N 1
ATOM 736 C CA . ALA A 1 98 ? -7.236 13.736 2.529 1.00 85.56 98 ALA A CA 1
ATOM 737 C C . ALA A 1 98 ? -8.507 14.302 3.178 1.00 85.56 98 ALA A C 1
ATOM 739 O O . ALA A 1 98 ? -9.573 13.706 3.035 1.00 85.56 98 ALA A O 1
ATOM 740 N N . SER A 1 99 ? -8.405 15.459 3.838 1.00 89.38 99 SER A N 1
ATOM 741 C CA . SER A 1 99 ? -9.551 16.145 4.436 1.00 89.38 99 SER A CA 1
ATOM 742 C C . SER A 1 99 ? -10.632 16.431 3.397 1.00 89.38 99 SER A C 1
ATOM 744 O O . SER A 1 99 ? -11.802 16.138 3.626 1.00 89.38 99 SER A O 1
ATOM 746 N N . GLU A 1 100 ? -10.248 16.920 2.219 1.00 91.25 100 GLU A N 1
ATOM 747 C CA . GLU A 1 100 ? -11.176 17.153 1.118 1.00 91.25 100 GLU A CA 1
ATOM 748 C C . GLU A 1 100 ? -11.838 15.852 0.637 1.00 91.25 100 GLU A C 1
ATOM 750 O O . GLU A 1 100 ? -13.056 15.816 0.455 1.00 91.25 100 GLU A O 1
ATOM 755 N N . GLN A 1 101 ? -11.076 14.763 0.476 1.00 91.50 101 GLN A N 1
ATOM 756 C CA . GLN A 1 101 ? -11.637 13.479 0.038 1.00 91.50 101 GLN A CA 1
ATOM 757 C C . GLN A 1 101 ? -12.663 12.920 1.035 1.00 91.50 101 GLN A C 1
ATOM 759 O O . GLN A 1 101 ? -13.742 12.485 0.625 1.00 91.50 101 GLN A O 1
ATOM 764 N N . PHE A 1 102 ? -12.364 12.956 2.338 1.00 94.00 102 PHE A N 1
ATOM 765 C CA . PHE A 1 102 ? -13.285 12.482 3.375 1.00 94.00 102 PHE A CA 1
ATOM 766 C C . PHE A 1 102 ? -14.510 13.392 3.533 1.00 94.00 102 PHE A C 1
ATOM 768 O O . PHE A 1 102 ? -15.620 12.887 3.699 1.00 94.00 102 PHE A O 1
ATOM 775 N N . ALA A 1 103 ? -14.340 14.712 3.413 1.00 94.56 103 ALA A N 1
ATOM 776 C CA . ALA A 1 103 ? -15.455 15.656 3.433 1.00 94.56 103 ALA A CA 1
ATOM 777 C C . ALA A 1 103 ? -16.400 15.439 2.239 1.00 94.56 103 ALA A C 1
ATOM 779 O O . ALA A 1 103 ? -17.614 15.365 2.420 1.00 94.56 103 ALA A O 1
ATOM 780 N N . ARG A 1 104 ? -15.856 15.239 1.028 1.00 95.44 104 ARG A N 1
ATOM 781 C CA . ARG A 1 104 ? -16.639 14.889 -0.173 1.00 95.44 104 ARG A CA 1
ATOM 782 C C . ARG A 1 104 ? -17.365 13.548 -0.040 1.00 95.44 104 ARG A C 1
ATOM 784 O O . ARG A 1 104 ? -18.418 13.369 -0.640 1.00 95.44 104 ARG A O 1
ATOM 791 N N . ALA A 1 105 ? -16.826 12.616 0.746 1.00 95.25 105 ALA A N 1
ATOM 792 C CA . ALA A 1 105 ? -17.493 11.360 1.085 1.00 95.25 105 ALA A CA 1
ATOM 793 C C . ALA A 1 105 ? -18.610 11.515 2.139 1.00 95.25 105 ALA A C 1
ATOM 795 O O . ALA A 1 105 ? -19.246 10.523 2.483 1.00 95.25 105 ALA A O 1
ATOM 796 N N . GLY A 1 106 ? -18.852 12.728 2.653 1.00 95.94 106 GLY A N 1
ATOM 797 C CA . GLY A 1 106 ? -19.896 13.028 3.635 1.00 95.94 106 GLY A CA 1
ATOM 798 C C . GLY A 1 106 ? -19.481 12.827 5.095 1.00 95.94 106 GLY A C 1
ATOM 799 O O . GLY A 1 106 ? -20.339 12.843 5.976 1.00 95.94 106 GLY A O 1
ATOM 800 N N . ALA A 1 107 ? -18.188 12.643 5.379 1.00 96.62 107 ALA A N 1
ATOM 801 C CA . ALA A 1 107 ? -17.695 12.548 6.748 1.00 96.62 107 ALA A CA 1
ATOM 802 C C . ALA A 1 107 ? -17.356 13.920 7.343 1.00 96.62 107 ALA A C 1
ATOM 804 O O . ALA A 1 107 ? -16.876 14.826 6.662 1.00 96.62 107 ALA A O 1
ATOM 805 N N . ARG A 1 108 ? -17.519 14.046 8.663 1.00 96.44 108 ARG A N 1
ATOM 806 C CA . ARG A 1 108 ? -16.993 15.186 9.418 1.00 96.44 108 ARG A CA 1
ATOM 807 C C . ARG A 1 108 ? -15.488 15.020 9.601 1.00 96.44 108 ARG A C 1
ATOM 809 O O . ARG A 1 108 ? -15.044 14.049 10.210 1.00 96.44 108 ARG A O 1
ATOM 816 N N . VAL A 1 109 ? -14.701 15.978 9.130 1.00 94.56 109 VAL A N 1
ATOM 817 C CA . VAL A 1 109 ? -13.240 15.912 9.238 1.00 94.56 109 VAL A CA 1
ATOM 818 C C . VAL A 1 109 ? -12.741 16.730 10.420 1.00 94.56 109 VAL A C 1
ATOM 820 O O . VAL A 1 109 ? -13.159 17.867 10.634 1.00 94.56 109 VAL A O 1
ATOM 823 N N . VAL A 1 110 ? -11.829 16.137 11.185 1.00 93.00 110 VAL A N 1
ATOM 824 C CA . VAL A 1 110 ? -11.158 16.770 12.318 1.00 93.00 110 VAL A CA 1
ATOM 825 C C . VAL A 1 110 ? -9.644 16.694 12.159 1.00 93.00 110 VAL A C 1
ATOM 827 O O . VAL A 1 110 ? -9.101 15.679 11.727 1.00 93.00 110 VAL A O 1
ATOM 830 N N . THR A 1 111 ? -8.945 17.754 12.554 1.00 89.88 111 THR A N 1
ATOM 831 C CA . THR A 1 111 ? -7.476 17.792 12.570 1.00 89.88 111 THR A CA 1
ATOM 832 C C . THR A 1 111 ? -6.962 18.012 13.991 1.00 89.88 111 THR A C 1
ATOM 834 O O . THR A 1 111 ? -7.641 18.597 14.839 1.00 89.88 111 THR A O 1
ATOM 837 N N . SER A 1 112 ? -5.754 17.521 14.272 1.00 86.56 112 SER A N 1
ATOM 838 C CA . SER A 1 112 ? -5.071 17.752 15.547 1.00 86.56 112 SER A CA 1
ATOM 839 C C . SER A 1 112 ? -3.912 18.716 15.347 1.00 86.56 112 SER A C 1
ATOM 841 O O . SER A 1 112 ? -3.061 18.512 14.485 1.00 86.56 112 SER A O 1
ATOM 843 N N . ARG A 1 113 ? -3.853 19.748 16.192 1.00 83.25 113 ARG A N 1
ATOM 844 C CA . ARG A 1 113 ? -2.758 20.734 16.202 1.00 83.25 113 ARG A CA 1
ATOM 845 C C . ARG A 1 113 ? -1.473 20.207 16.836 1.00 83.25 113 ARG A C 1
ATOM 847 O O . ARG A 1 113 ? -0.405 20.770 16.619 1.00 83.25 113 ARG A O 1
ATOM 854 N N . TYR A 1 114 ? -1.591 19.166 17.656 1.00 88.25 114 TYR A N 1
ATOM 855 C CA . TYR A 1 114 ? -0.466 18.584 18.380 1.00 88.25 114 TYR A CA 1
ATOM 856 C C . TYR A 1 114 ? 0.108 17.368 17.668 1.00 88.25 114 TYR A C 1
ATOM 858 O O . TYR A 1 114 ? 1.228 16.962 17.959 1.00 88.25 114 TYR A O 1
ATOM 866 N N . TRP A 1 115 ? -0.628 16.792 16.718 1.00 86.69 115 TRP A N 1
ATOM 867 C CA . TRP A 1 115 ? -0.158 15.608 16.029 1.00 86.69 115 TRP A CA 1
ATOM 868 C C . TRP A 1 115 ? 1.065 15.906 15.161 1.00 86.69 115 TRP A C 1
ATOM 870 O O . TRP A 1 115 ? 0.998 16.627 14.166 1.00 86.69 115 TRP A O 1
ATOM 880 N N . ARG A 1 116 ? 2.188 15.275 15.501 1.00 83.44 116 ARG A N 1
ATOM 881 C CA . ARG A 1 116 ? 3.400 15.237 14.677 1.00 83.44 116 ARG A CA 1
ATOM 882 C C . ARG A 1 116 ? 3.588 13.843 14.093 1.00 83.44 116 ARG A C 1
ATOM 884 O O . ARG A 1 116 ? 3.162 12.850 14.685 1.00 83.44 116 ARG A O 1
ATOM 891 N N . ARG A 1 117 ? 4.207 13.755 12.913 1.00 79.06 117 ARG A N 1
ATOM 892 C CA . ARG A 1 117 ? 4.526 12.458 12.300 1.00 79.06 117 ARG A CA 1
ATOM 893 C C . ARG A 1 117 ? 5.562 11.702 13.128 1.00 79.06 117 ARG A C 1
ATOM 895 O O . ARG A 1 117 ? 5.383 10.519 13.396 1.00 79.06 117 ARG A O 1
ATOM 902 N N . GLU A 1 118 ? 6.615 12.401 13.524 1.00 83.75 118 GLU A N 1
ATOM 903 C CA . GLU A 1 118 ? 7.670 11.875 14.382 1.00 83.75 118 GLU A CA 1
ATOM 904 C C . GLU A 1 118 ? 7.152 11.631 15.798 1.00 83.75 118 GLU A C 1
ATOM 906 O O . GLU A 1 118 ? 6.169 12.238 16.237 1.00 83.75 118 GLU A O 1
ATOM 911 N N . ILE A 1 119 ? 7.791 10.704 16.506 1.00 85.00 119 ILE A N 1
ATOM 912 C CA . ILE A 1 119 ? 7.496 10.454 17.916 1.00 85.00 119 ILE A CA 1
ATOM 913 C C . ILE A 1 119 ? 8.018 11.651 18.705 1.00 85.00 119 ILE A C 1
ATOM 915 O O . ILE A 1 119 ? 9.207 11.956 18.660 1.00 85.00 119 ILE A O 1
ATOM 919 N N . ASN A 1 120 ? 7.123 12.339 19.406 1.00 88.88 120 ASN A N 1
ATOM 920 C CA . ASN A 1 120 ? 7.458 13.521 20.183 1.00 88.88 120 ASN A CA 1
ATOM 921 C C . ASN A 1 120 ? 6.613 13.513 21.466 1.00 88.88 120 ASN A C 1
ATOM 923 O O . ASN A 1 120 ? 5.464 13.958 21.433 1.00 88.88 120 ASN A O 1
ATOM 927 N N . PRO A 1 121 ? 7.144 12.994 22.591 1.00 91.00 121 PRO A N 1
ATOM 928 C CA . PRO A 1 121 ? 6.329 12.665 23.759 1.00 91.00 121 PRO A CA 1
ATOM 929 C C . PRO A 1 121 ? 5.471 13.821 24.307 1.00 91.00 121 PRO A C 1
ATOM 931 O O . PRO A 1 121 ? 4.284 13.589 24.532 1.00 91.00 121 PRO A O 1
ATOM 934 N N . PRO A 1 122 ? 5.970 15.067 24.463 1.00 92.25 122 PRO A N 1
ATOM 935 C CA . PRO A 1 122 ? 5.127 16.193 24.879 1.00 92.25 122 PRO A CA 1
ATOM 936 C C . PRO A 1 122 ? 3.928 16.439 23.953 1.00 92.25 122 PRO A C 1
ATOM 938 O O . PRO A 1 122 ? 2.792 16.573 24.409 1.00 92.25 122 PRO A O 1
ATOM 941 N N . PHE A 1 123 ? 4.165 16.459 22.641 1.00 92.06 123 PHE A N 1
ATOM 942 C CA . PHE A 1 123 ? 3.113 16.652 21.643 1.00 92.06 123 PHE A CA 1
ATOM 943 C C . PHE A 1 123 ? 2.169 15.446 21.563 1.00 92.06 123 PHE A C 1
ATOM 945 O O . PHE A 1 123 ? 0.964 15.615 21.383 1.00 92.06 123 PHE A O 1
ATOM 952 N N . ASP A 1 124 ? 2.688 14.242 21.773 1.00 92.94 124 ASP A N 1
ATOM 953 C CA . ASP A 1 124 ? 1.924 12.997 21.745 1.00 92.94 124 ASP A CA 1
ATOM 954 C C . ASP A 1 124 ? 0.987 12.873 22.946 1.00 92.94 124 ASP A C 1
ATOM 956 O O . ASP A 1 124 ? -0.149 12.426 22.789 1.00 92.94 124 ASP A O 1
ATOM 960 N N . LEU A 1 125 ? 1.407 13.348 24.122 1.00 94.31 125 LEU A N 1
ATOM 961 C CA . LEU A 1 125 ? 0.548 13.461 25.303 1.00 94.31 125 LEU A CA 1
ATOM 962 C C . LEU A 1 125 ? -0.592 14.464 25.080 1.00 94.31 125 LEU A C 1
ATOM 964 O O . LEU A 1 125 ? -1.741 14.191 25.435 1.00 94.31 125 LEU A O 1
ATOM 968 N N . LEU A 1 126 ? -0.303 15.604 24.446 1.00 95.06 126 LEU A N 1
ATOM 969 C CA . LEU A 1 126 ? -1.324 16.596 24.100 1.00 95.06 126 LEU A CA 1
ATOM 970 C C . LEU A 1 126 ? -2.296 16.067 23.035 1.00 95.06 126 LEU A C 1
ATOM 972 O O . LEU A 1 126 ? -3.508 16.243 23.172 1.00 95.06 126 LEU A O 1
ATOM 976 N N . ALA A 1 127 ? -1.790 15.373 22.013 1.00 93.06 127 ALA A N 1
ATOM 977 C CA . ALA A 1 127 ? -2.605 14.718 20.993 1.00 93.06 127 ALA A CA 1
ATOM 978 C C . ALA A 1 127 ? -3.488 13.612 21.597 1.00 93.06 127 ALA A C 1
ATOM 980 O O . ALA A 1 127 ? -4.670 13.508 21.271 1.00 93.06 127 ALA A O 1
ATOM 981 N N . PHE A 1 128 ? -2.951 12.825 22.530 1.00 95.25 128 PHE A N 1
ATOM 982 C CA . PHE A 1 128 ? -3.712 11.838 23.291 1.00 95.25 128 PHE A CA 1
ATOM 983 C C . PHE A 1 128 ? -4.852 12.480 24.090 1.00 95.25 128 PHE A C 1
ATOM 985 O O . PHE A 1 128 ? -5.998 12.037 23.994 1.00 95.25 128 PHE A O 1
ATOM 992 N N . TYR A 1 129 ? -4.566 13.544 24.846 1.00 96.06 129 TYR A N 1
ATOM 993 C CA . TYR A 1 129 ? -5.583 14.247 25.629 1.00 96.06 129 TYR A CA 1
ATOM 994 C C . TYR A 1 129 ? -6.674 14.848 24.733 1.00 96.06 129 TYR A C 1
ATOM 996 O O . TYR A 1 129 ? -7.862 14.810 25.060 1.00 96.06 129 TYR A O 1
ATOM 1004 N N . GLU A 1 130 ? -6.284 15.359 23.568 1.00 94.31 130 GLU A N 1
ATOM 1005 C CA . GLU A 1 130 ? -7.193 15.881 22.556 1.00 94.31 130 GLU A CA 1
ATOM 1006 C C . GLU A 1 130 ? -8.129 14.791 21.995 1.00 94.31 130 GLU A C 1
ATOM 1008 O O . GLU A 1 130 ? -9.349 14.986 21.968 1.00 94.31 130 GLU A O 1
ATOM 1013 N N . LEU A 1 131 ? -7.589 13.615 21.649 1.00 95.19 131 LEU A N 1
ATOM 1014 C CA . LEU A 1 131 ? -8.373 12.444 21.236 1.00 95.19 131 LEU A CA 1
ATOM 1015 C C . LEU A 1 131 ? -9.328 11.974 22.339 1.00 95.19 131 LEU A C 1
ATOM 1017 O O . LEU A 1 131 ? -10.504 11.717 22.070 1.00 95.19 131 LEU A O 1
ATOM 1021 N N . PHE A 1 132 ? -8.846 11.892 23.581 1.00 97.25 132 PHE A N 1
ATOM 1022 C CA . PHE A 1 132 ? -9.643 11.490 24.739 1.00 97.25 132 PHE A CA 1
ATOM 1023 C C . PHE A 1 132 ? -10.830 12.436 24.947 1.00 97.25 132 PHE A C 1
ATOM 1025 O O . PHE A 1 132 ? -11.975 11.987 25.052 1.00 97.25 132 PHE A O 1
ATOM 1032 N N . ARG A 1 133 ? -10.588 13.755 24.942 1.00 96.81 133 ARG A N 1
ATOM 1033 C CA . ARG A 1 133 ? -11.651 14.760 25.088 1.00 96.81 133 ARG A CA 1
ATOM 1034 C C . ARG A 1 133 ? -12.664 14.698 23.958 1.00 96.81 133 ARG A C 1
ATOM 1036 O O . ARG A 1 133 ? -13.857 14.825 24.233 1.00 96.81 133 ARG A O 1
ATOM 1043 N N . LEU A 1 134 ? -12.213 14.504 22.718 1.00 95.75 134 LEU A N 1
ATOM 1044 C CA . LEU A 1 134 ? -13.115 14.352 21.582 1.00 95.75 134 LEU A CA 1
ATOM 1045 C C . LEU A 1 134 ? -14.010 13.124 21.769 1.00 95.75 134 LEU A C 1
ATOM 1047 O O . LEU A 1 134 ? -15.229 13.251 21.700 1.00 95.75 134 LEU A O 1
ATOM 1051 N N . CYS A 1 135 ? -13.430 11.962 22.081 1.00 96.94 135 CYS A N 1
ATOM 1052 C CA . CYS A 1 135 ? -14.195 10.732 22.289 1.00 96.94 135 CYS A CA 1
ATOM 1053 C C . CYS A 1 135 ? -15.219 10.880 23.424 1.00 96.94 135 CYS A C 1
ATOM 1055 O O . CYS A 1 135 ? -16.376 10.485 23.277 1.00 96.94 135 CYS A O 1
ATOM 1057 N N . ARG A 1 136 ? -14.817 11.516 24.532 1.00 95.69 136 ARG A N 1
ATOM 1058 C CA . ARG A 1 136 ? -15.667 11.761 25.706 1.00 95.69 136 ARG A CA 1
ATOM 1059 C C . ARG A 1 136 ? -16.827 12.714 25.400 1.00 95.69 136 ARG A C 1
ATOM 1061 O O . ARG A 1 136 ? -17.938 12.496 25.880 1.00 95.69 136 ARG A O 1
ATOM 1068 N N . ARG A 1 137 ? -16.569 13.774 24.624 1.00 96.50 137 ARG A N 1
ATOM 1069 C CA . ARG A 1 137 ? -17.561 14.798 24.257 1.00 96.50 137 ARG A CA 1
ATOM 1070 C C . ARG A 1 137 ? -18.554 14.278 23.225 1.00 96.50 137 ARG A C 1
ATOM 1072 O O . ARG A 1 137 ? -19.756 14.431 23.412 1.00 96.50 137 ARG A O 1
ATOM 1079 N N . GLU A 1 138 ? -18.051 13.664 22.158 1.00 95.12 138 GLU A N 1
ATOM 1080 C CA . GLU A 1 138 ? -18.867 13.244 21.015 1.00 95.12 138 GLU A CA 1
ATOM 1081 C C . GLU A 1 138 ? -19.611 11.928 21.254 1.00 95.12 138 GLU A C 1
ATOM 1083 O O . GLU A 1 138 ? -20.590 11.662 20.557 1.00 95.12 138 GLU A O 1
ATOM 1088 N N . ARG A 1 139 ? -19.180 11.126 22.241 1.00 94.50 139 ARG A N 1
ATOM 1089 C CA . ARG A 1 139 ? -19.793 9.840 22.612 1.00 94.50 139 ARG A CA 1
ATOM 1090 C C . ARG A 1 139 ? -19.941 8.903 21.411 1.00 94.50 139 ARG A C 1
ATOM 1092 O O . ARG A 1 139 ? -21.049 8.473 21.090 1.00 94.50 139 ARG A O 1
ATOM 1099 N N . PHE A 1 140 ? -18.826 8.625 20.738 1.00 96.56 140 PHE A N 1
ATOM 1100 C CA . PHE A 1 140 ? -18.803 7.674 19.629 1.00 96.56 140 PHE A CA 1
ATOM 1101 C C . PHE A 1 140 ? -19.235 6.278 20.085 1.00 96.56 140 PHE A C 1
ATOM 1103 O O . PHE A 1 140 ? -18.915 5.843 21.191 1.00 96.56 140 PHE A O 1
ATOM 1110 N N . ASP A 1 141 ? -19.947 5.596 19.198 1.00 95.44 141 ASP A N 1
ATOM 1111 C CA . ASP A 1 141 ? -20.367 4.208 19.350 1.00 95.44 141 ASP A CA 1
ATOM 1112 C C . ASP A 1 141 ? -19.201 3.267 18.999 1.00 95.44 141 ASP A C 1
ATOM 1114 O O . ASP A 1 141 ? -18.920 2.317 19.732 1.00 95.44 141 ASP A O 1
ATOM 1118 N N . ILE A 1 142 ? -18.474 3.591 17.921 1.00 97.00 142 ILE A N 1
ATOM 1119 C CA . ILE A 1 142 ? -17.281 2.870 17.465 1.00 97.00 142 ILE A CA 1
ATOM 1120 C C . ILE A 1 142 ? -16.120 3.849 17.279 1.00 97.00 142 ILE A C 1
ATOM 1122 O O . ILE A 1 142 ? -16.271 4.881 16.624 1.00 97.00 142 ILE A O 1
ATOM 1126 N N . VAL A 1 143 ? -14.934 3.491 17.771 1.00 97.94 143 VAL A N 1
ATOM 1127 C CA . VAL A 1 143 ? -13.669 4.086 17.315 1.00 97.94 143 VAL A CA 1
ATOM 1128 C C . VAL A 1 143 ? -12.884 3.042 16.531 1.00 97.94 143 VAL A C 1
ATOM 1130 O O . VAL A 1 143 ? -12.494 2.016 17.086 1.00 97.94 143 VAL A O 1
ATOM 1133 N N . HIS A 1 144 ? -12.623 3.309 15.252 1.00 97.69 144 HIS A N 1
ATOM 1134 C CA . HIS A 1 144 ? -11.770 2.478 14.410 1.00 97.69 144 HIS A CA 1
ATOM 1135 C C . HIS A 1 144 ? -10.444 3.192 14.146 1.00 97.69 144 HIS A C 1
ATOM 1137 O O . HIS A 1 144 ? -10.374 4.221 13.479 1.00 97.69 144 HIS A O 1
ATOM 1143 N N . THR A 1 145 ? -9.367 2.652 14.695 1.00 95.75 145 THR A N 1
ATOM 1144 C CA . THR A 1 145 ? -8.028 3.206 14.511 1.00 95.75 145 THR A CA 1
ATOM 1145 C C . THR A 1 145 ? -7.272 2.517 13.384 1.00 95.75 145 THR A C 1
ATOM 1147 O O . THR A 1 145 ? -7.330 1.299 13.213 1.00 95.75 145 THR A O 1
ATOM 1150 N N . HIS A 1 146 ? -6.494 3.313 12.663 1.00 92.38 146 HIS A N 1
ATOM 1151 C CA . HIS A 1 146 ? -5.567 2.884 11.626 1.00 92.38 146 HIS A CA 1
ATOM 1152 C C . HIS A 1 146 ? -4.179 3.454 11.938 1.00 92.38 146 HIS A C 1
ATOM 1154 O O . HIS A 1 146 ? -4.064 4.416 12.700 1.00 92.38 146 HIS A O 1
ATOM 1160 N N . THR A 1 147 ? -3.135 2.909 11.302 1.00 84.25 147 THR A N 1
ATOM 1161 C CA . THR A 1 147 ? -1.709 3.285 11.479 1.00 84.25 147 THR A CA 1
ATOM 1162 C C . THR A 1 147 ? -1.138 2.948 12.863 1.00 84.25 147 THR A C 1
ATOM 1164 O O . THR A 1 147 ? -1.882 2.789 13.823 1.00 84.25 147 THR A O 1
ATOM 1167 N N . SER A 1 148 ? 0.188 2.858 13.000 1.00 84.38 148 SER A N 1
ATOM 1168 C CA . SER A 1 148 ? 0.819 2.430 14.261 1.00 84.38 148 SER A CA 1
ATOM 1169 C C . SER A 1 148 ? 0.643 3.453 15.392 1.00 84.38 148 SER A C 1
ATOM 1171 O O . SER A 1 148 ? 0.050 3.145 16.423 1.00 84.38 148 SER A O 1
ATOM 1173 N N . LYS A 1 149 ? 1.088 4.706 15.201 1.00 87.88 149 LYS A N 1
ATOM 1174 C CA . LYS A 1 149 ? 0.996 5.758 16.234 1.00 87.88 149 LYS A CA 1
ATOM 1175 C C . LYS A 1 149 ? -0.457 6.155 16.531 1.00 87.88 149 LYS A C 1
ATOM 1177 O O . LYS A 1 149 ? -0.836 6.280 17.694 1.00 87.88 149 LYS A O 1
ATOM 1182 N N . GLY A 1 150 ? -1.275 6.285 15.482 1.00 86.19 150 GLY A N 1
ATOM 1183 C CA . GLY A 1 150 ? -2.726 6.491 15.582 1.00 86.19 150 GLY A CA 1
ATOM 1184 C C . GLY A 1 150 ? -3.439 5.375 16.310 1.00 86.19 150 GLY A C 1
ATOM 1185 O O . GLY A 1 150 ? -4.254 5.623 17.195 1.00 86.19 150 GLY A O 1
ATOM 1186 N N . GLY A 1 151 ? -3.072 4.142 15.975 1.00 89.94 151 GLY A N 1
ATOM 1187 C CA . GLY A 1 151 ? -3.523 2.931 16.637 1.00 89.94 151 GLY A CA 1
ATOM 1188 C C . GLY A 1 151 ? -3.187 2.915 18.115 1.00 89.94 151 GLY A C 1
ATOM 1189 O O . GLY A 1 151 ? -4.052 2.606 18.929 1.00 89.94 151 GLY A O 1
ATOM 1190 N N . PHE A 1 152 ? -1.954 3.249 18.488 1.00 93.31 152 PHE A N 1
ATOM 1191 C CA . PHE A 1 152 ? -1.531 3.238 19.885 1.00 93.31 152 PHE A CA 1
ATOM 1192 C C . PHE A 1 152 ? -2.290 4.284 20.716 1.00 93.31 152 PHE A C 1
ATOM 1194 O O . PHE A 1 152 ? -3.006 3.925 21.650 1.00 93.31 152 PHE A O 1
ATOM 1201 N N . LEU A 1 153 ? -2.208 5.567 20.342 1.00 94.38 153 LEU A N 1
ATOM 1202 C CA . LEU A 1 153 ? -2.841 6.648 21.110 1.00 94.38 153 LEU A CA 1
ATOM 1203 C C . LEU A 1 153 ? -4.373 6.586 21.038 1.00 94.38 153 LEU A C 1
ATOM 1205 O O . LEU A 1 153 ? -5.047 6.763 22.051 1.00 94.38 153 LEU A O 1
ATOM 1209 N N . GLY A 1 154 ? -4.927 6.303 19.857 1.00 95.00 154 GLY A N 1
ATOM 1210 C CA . GLY A 1 154 ? -6.367 6.278 19.620 1.00 95.00 154 GLY A CA 1
ATOM 1211 C C . GLY A 1 154 ? -7.082 5.158 20.369 1.00 95.00 154 GLY A C 1
ATOM 1212 O O . GLY A 1 154 ? -8.134 5.413 20.951 1.00 95.00 154 GLY A O 1
ATOM 1213 N N . ARG A 1 155 ? -6.508 3.944 20.424 1.00 96.12 155 ARG A N 1
ATOM 1214 C CA . ARG A 1 155 ? -7.103 2.825 21.178 1.00 96.12 155 ARG A CA 1
ATOM 1215 C C . ARG A 1 155 ? -7.206 3.153 22.664 1.00 96.12 155 ARG A C 1
ATOM 1217 O O . ARG A 1 155 ? -8.277 3.010 23.254 1.00 96.12 155 ARG A O 1
ATOM 1224 N N . ILE A 1 156 ? -6.106 3.626 23.252 1.00 96.94 156 ILE A N 1
ATOM 1225 C CA . ILE A 1 156 ? -6.038 3.949 24.682 1.00 96.94 156 ILE A CA 1
ATOM 1226 C C . ILE A 1 156 ? -6.997 5.107 24.997 1.00 96.94 156 ILE A C 1
ATOM 1228 O O . ILE A 1 156 ? -7.813 4.998 25.913 1.00 96.94 156 ILE A O 1
ATOM 1232 N N . ALA A 1 157 ? -6.963 6.186 24.206 1.00 96.94 157 ALA A N 1
ATOM 1233 C CA . ALA A 1 157 ? -7.822 7.353 24.407 1.00 96.94 157 ALA A CA 1
ATOM 1234 C C . ALA A 1 157 ? -9.316 7.008 24.301 1.00 96.94 157 ALA A C 1
ATOM 1236 O O . ALA A 1 157 ? -10.106 7.437 25.143 1.00 96.94 157 ALA A O 1
ATOM 1237 N N . ALA A 1 158 ? -9.702 6.208 23.303 1.00 97.12 158 ALA A N 1
ATOM 1238 C CA . ALA A 1 158 ? -11.082 5.783 23.101 1.00 97.12 158 ALA A CA 1
ATOM 1239 C C . ALA A 1 158 ? -11.597 4.940 24.272 1.00 97.12 158 ALA A C 1
ATOM 1241 O O . ALA A 1 158 ? -12.660 5.229 24.827 1.00 97.12 158 ALA A O 1
ATOM 1242 N N . ARG A 1 159 ? -10.823 3.933 24.698 1.00 96.75 159 ARG A N 1
ATOM 1243 C CA . ARG A 1 159 ? -11.219 3.057 25.805 1.00 96.75 159 ARG A CA 1
ATOM 1244 C C . ARG A 1 159 ? -11.364 3.831 27.111 1.00 96.75 159 ARG A C 1
ATOM 1246 O O . ARG A 1 159 ? -12.378 3.683 27.787 1.00 96.75 159 ARG A O 1
ATOM 1253 N N . LEU A 1 160 ? -10.401 4.694 27.442 1.00 96.94 160 LEU A N 1
ATOM 1254 C CA . LEU A 1 160 ? -10.462 5.519 28.654 1.00 96.94 160 LEU A CA 1
ATOM 1255 C C . LEU A 1 160 ? -11.610 6.535 28.612 1.00 96.94 160 LEU A C 1
ATOM 1257 O O . LEU A 1 160 ? -12.185 6.861 29.649 1.00 96.94 160 LEU A O 1
ATOM 1261 N N . ALA A 1 161 ? -11.986 7.020 27.426 1.00 97.06 161 ALA A N 1
ATOM 1262 C CA . ALA A 1 161 ? -13.144 7.894 27.265 1.00 97.06 161 ALA A CA 1
ATOM 1263 C C . ALA A 1 161 ? -14.490 7.171 27.485 1.00 97.06 161 ALA A C 1
ATOM 1265 O O . ALA A 1 161 ? -15.513 7.841 27.667 1.00 97.06 161 ALA A O 1
ATOM 1266 N N . GLY A 1 162 ? -14.487 5.833 27.522 1.00 95.06 162 GLY A N 1
ATOM 1267 C CA . GLY A 1 162 ? -15.675 4.993 27.660 1.00 95.06 162 GLY A CA 1
ATOM 1268 C C . GLY A 1 162 ? -16.341 4.658 26.326 1.00 95.06 162 GLY A C 1
ATOM 1269 O O . GLY A 1 162 ? -17.548 4.422 26.302 1.00 95.06 162 GLY A O 1
ATOM 1270 N N . VAL A 1 163 ? -15.589 4.673 25.217 1.00 96.06 163 VAL A N 1
ATOM 1271 C CA . VAL A 1 163 ? -16.105 4.233 23.914 1.00 96.06 163 VAL A CA 1
ATOM 1272 C C . VAL A 1 163 ? -16.459 2.742 23.997 1.00 96.06 163 VAL A C 1
ATOM 1274 O O . VAL A 1 163 ? -15.597 1.948 24.383 1.00 96.06 163 VAL A O 1
ATOM 1277 N N . PRO A 1 164 ? -17.689 2.341 23.632 1.00 93.88 164 PRO A N 1
ATOM 1278 C CA . PRO A 1 164 ? -18.142 0.963 23.816 1.00 93.88 164 PRO A CA 1
ATOM 1279 C C . PRO A 1 164 ? -17.468 -0.074 22.915 1.00 93.88 164 PRO A C 1
ATOM 1281 O O . PRO A 1 164 ? -17.340 -1.227 23.320 1.00 93.88 164 PRO A O 1
ATOM 1284 N N . THR A 1 165 ? -17.076 0.314 21.698 1.00 96.06 165 THR A N 1
ATOM 1285 C CA . THR A 1 165 ? -16.430 -0.578 20.731 1.00 96.06 165 THR A CA 1
ATOM 1286 C C . THR A 1 165 ? -15.208 0.095 20.112 1.00 96.06 165 THR A C 1
ATOM 1288 O O . THR A 1 165 ? -15.301 1.151 19.487 1.00 96.06 165 THR A O 1
ATOM 1291 N N . VAL A 1 166 ? -14.042 -0.524 20.273 1.00 97.38 166 VAL A N 1
ATOM 1292 C CA . VAL A 1 166 ? -12.757 -0.036 19.766 1.00 97.38 166 VAL A CA 1
ATOM 1293 C C . VAL A 1 166 ? -12.134 -1.095 18.863 1.00 97.38 166 VAL A C 1
ATOM 1295 O O . VAL A 1 166 ? -11.820 -2.199 19.306 1.00 97.38 166 VAL A O 1
ATOM 1298 N N . ILE A 1 167 ? -11.913 -0.743 17.600 1.00 97.31 167 ILE A N 1
ATOM 1299 C CA . ILE A 1 167 ? -11.360 -1.626 16.568 1.00 97.31 167 ILE A CA 1
ATOM 1300 C C . ILE A 1 167 ? -10.035 -1.045 16.075 1.00 97.31 167 ILE A C 1
ATOM 1302 O O . ILE A 1 167 ? -9.850 0.177 16.028 1.00 97.31 167 ILE A O 1
ATOM 1306 N N . HIS A 1 168 ? -9.089 -1.907 15.715 1.00 96.94 168 HIS A N 1
ATOM 1307 C CA . HIS A 1 168 ? -7.824 -1.487 15.122 1.00 96.94 168 HIS A CA 1
ATOM 1308 C C . HIS A 1 168 ? -7.477 -2.306 13.884 1.00 96.94 168 HIS A C 1
ATOM 1310 O O . HIS A 1 168 ? -7.377 -3.525 13.977 1.00 96.94 168 HIS A O 1
ATOM 1316 N N . THR A 1 169 ? -7.240 -1.638 12.753 1.00 95.50 169 THR A N 1
ATOM 1317 C CA . THR A 1 169 ? -6.691 -2.289 11.557 1.00 95.50 169 THR A CA 1
ATOM 1318 C C . THR A 1 169 ? -5.183 -2.082 11.470 1.00 95.50 169 THR A C 1
ATOM 1320 O O . THR A 1 169 ? -4.697 -0.949 11.368 1.00 95.50 169 THR A O 1
ATOM 1323 N N . VAL A 1 170 ? -4.455 -3.195 11.439 1.00 92.44 170 VAL A N 1
ATOM 1324 C CA . VAL A 1 170 ? -3.014 -3.270 11.210 1.00 92.44 170 VAL A CA 1
ATOM 1325 C C . VAL A 1 170 ? -2.760 -3.309 9.704 1.00 92.44 170 VAL A C 1
ATOM 1327 O O . VAL A 1 170 ? -2.984 -4.327 9.054 1.00 92.44 170 VAL A O 1
ATOM 1330 N N . HIS A 1 171 ? -2.247 -2.202 9.163 1.00 88.38 171 HIS A N 1
ATOM 1331 C CA . HIS A 1 171 ? -1.788 -2.076 7.764 1.00 88.38 171 HIS A CA 1
ATOM 1332 C C . HIS A 1 171 ? -0.334 -2.550 7.559 1.00 88.38 171 HIS A C 1
ATOM 1334 O O . HIS A 1 171 ? 0.270 -2.309 6.517 1.00 88.38 171 HIS A O 1
ATOM 1340 N N . GLY A 1 172 ? 0.228 -3.187 8.584 1.00 86.81 172 GLY A N 1
ATOM 1341 C CA . GLY A 1 172 ? 1.630 -3.562 8.732 1.00 86.81 172 GLY A CA 1
ATOM 1342 C C . GLY A 1 172 ? 2.133 -3.160 10.120 1.00 86.81 172 GLY A C 1
ATOM 1343 O O . GLY A 1 172 ? 1.808 -2.080 10.624 1.00 86.81 172 GLY A O 1
ATOM 1344 N N . PHE A 1 173 ? 2.903 -4.031 10.767 1.00 87.25 173 PHE A N 1
ATOM 1345 C CA . PHE A 1 173 ? 3.518 -3.705 12.053 1.00 87.25 173 PHE A CA 1
ATOM 1346 C C . PHE A 1 173 ? 4.670 -2.706 11.892 1.00 87.25 173 PHE A C 1
ATOM 1348 O O . PHE A 1 173 ? 5.357 -2.677 10.874 1.00 87.25 173 PHE A O 1
ATOM 1355 N N . ALA A 1 174 ? 4.946 -1.934 12.948 1.00 84.44 174 ALA A N 1
ATOM 1356 C CA . ALA A 1 174 ? 6.112 -1.042 13.013 1.00 84.44 174 ALA A CA 1
ATOM 1357 C C . ALA A 1 174 ? 7.464 -1.792 13.043 1.00 84.44 174 ALA A C 1
ATOM 1359 O O . ALA A 1 174 ? 8.523 -1.171 13.085 1.00 84.44 174 ALA A O 1
ATOM 1360 N N . PHE A 1 175 ? 7.432 -3.126 13.032 1.00 86.12 175 PHE A N 1
ATOM 1361 C CA . PHE A 1 175 ? 8.592 -3.995 12.908 1.00 86.12 175 PHE A CA 1
ATOM 1362 C C . PHE A 1 175 ? 8.432 -4.912 11.692 1.00 86.12 175 PHE A C 1
ATOM 1364 O O . PHE A 1 175 ? 7.344 -5.398 11.390 1.00 86.12 175 PHE A O 1
ATOM 1371 N N . HIS A 1 176 ? 9.544 -5.194 11.029 1.00 83.94 176 HIS A N 1
ATOM 1372 C CA . HIS A 1 176 ? 9.648 -6.052 9.855 1.00 83.94 176 HIS A CA 1
ATOM 1373 C C . HIS A 1 176 ? 10.897 -6.939 9.966 1.00 83.94 176 HIS A C 1
ATOM 1375 O O . HIS A 1 176 ? 11.606 -6.924 10.971 1.00 83.94 176 HIS A O 1
ATOM 1381 N N . GLU A 1 177 ? 11.164 -7.746 8.941 1.00 77.56 177 GLU A N 1
ATOM 1382 C CA . GLU A 1 177 ? 12.240 -8.752 8.951 1.00 77.56 177 GLU A CA 1
ATOM 1383 C C . GLU A 1 177 ? 13.643 -8.151 9.077 1.00 77.56 177 GLU A C 1
ATOM 1385 O O . GLU A 1 177 ? 14.546 -8.802 9.588 1.00 77.56 177 GLU A O 1
ATOM 1390 N N . PHE A 1 178 ? 13.811 -6.891 8.671 1.00 81.12 178 PHE A N 1
ATOM 1391 C CA . PHE A 1 178 ? 15.079 -6.166 8.786 1.00 81.12 178 PHE A CA 1
ATOM 1392 C C . PHE A 1 178 ? 15.148 -5.272 10.033 1.00 81.12 178 PHE A C 1
ATOM 1394 O O . PHE A 1 178 ? 16.111 -4.527 10.194 1.00 81.12 178 PHE A O 1
ATOM 1401 N N . THR A 1 179 ? 14.137 -5.300 10.907 1.00 87.19 179 THR A N 1
ATOM 1402 C CA . THR A 1 179 ? 14.166 -4.535 12.158 1.00 87.19 179 THR A CA 1
ATOM 1403 C C . THR A 1 179 ? 15.054 -5.247 13.184 1.00 87.19 179 THR A C 1
ATOM 1405 O O . THR A 1 179 ? 14.837 -6.435 13.437 1.00 87.19 179 THR A O 1
ATOM 1408 N N . PRO A 1 180 ? 16.001 -4.546 13.838 1.00 91.06 180 PRO A N 1
ATOM 1409 C CA . PRO A 1 180 ? 16.816 -5.131 14.900 1.00 91.06 180 PRO A CA 1
ATOM 1410 C C . PRO A 1 180 ? 15.964 -5.761 16.011 1.00 91.06 180 PRO A C 1
ATOM 1412 O O . PRO A 1 180 ? 14.941 -5.202 16.412 1.00 91.06 180 PRO A O 1
ATOM 1415 N N . GLY A 1 181 ? 16.403 -6.905 16.546 1.00 92.81 181 GLY A N 1
ATOM 1416 C CA . GLY A 1 181 ? 15.652 -7.695 17.534 1.00 92.81 181 GLY A CA 1
ATOM 1417 C C . GLY A 1 181 ? 15.120 -6.895 18.736 1.00 92.81 181 GLY A C 1
ATOM 1418 O O . GLY A 1 181 ? 13.917 -6.962 18.999 1.00 92.81 181 GLY A O 1
ATOM 1419 N N . PRO A 1 182 ? 15.952 -6.091 19.429 1.00 93.12 182 PRO A N 1
ATOM 1420 C CA . PRO A 1 182 ? 15.503 -5.269 20.557 1.00 93.12 182 PRO A CA 1
ATOM 1421 C C . PRO A 1 182 ? 14.427 -4.243 20.175 1.00 93.12 182 PRO A C 1
ATOM 1423 O O . PRO A 1 182 ? 13.435 -4.081 20.884 1.00 93.12 182 PRO A O 1
ATOM 1426 N N . VAL A 1 183 ? 14.572 -3.602 19.011 1.00 92.00 183 VAL A N 1
ATOM 1427 C CA . VAL A 1 183 ? 13.599 -2.630 18.489 1.00 92.00 183 VAL A CA 1
ATOM 1428 C C . VAL A 1 183 ? 12.280 -3.328 18.152 1.00 92.00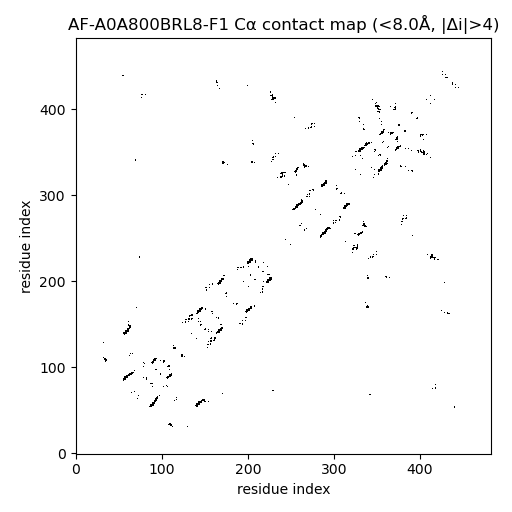 183 VAL A C 1
ATOM 1430 O O . VAL A 1 183 ? 11.203 -2.860 18.518 1.00 92.00 183 VAL A O 1
ATOM 1433 N N . ALA A 1 184 ? 12.349 -4.501 17.518 1.00 92.38 184 ALA A N 1
ATOM 1434 C CA . ALA A 1 184 ? 11.171 -5.302 17.214 1.00 92.38 184 ALA A CA 1
ATOM 1435 C C . ALA A 1 184 ? 10.448 -5.779 18.488 1.00 92.38 184 ALA A C 1
ATOM 1437 O O . ALA A 1 184 ? 9.214 -5.819 18.510 1.00 92.38 184 ALA A O 1
ATOM 1438 N N . ALA A 1 185 ? 11.186 -6.123 19.547 1.00 93.00 185 ALA A N 1
ATOM 1439 C CA . ALA A 1 185 ? 10.628 -6.499 20.845 1.00 93.00 185 ALA A CA 1
ATOM 1440 C C . ALA A 1 185 ? 9.928 -5.316 21.532 1.00 93.00 185 ALA A C 1
ATOM 1442 O O . ALA A 1 185 ? 8.813 -5.478 22.030 1.00 93.00 185 ALA A O 1
ATOM 1443 N N . PHE A 1 186 ? 10.524 -4.122 21.483 1.00 93.88 186 PHE A N 1
ATOM 1444 C CA . PHE A 1 186 ? 9.919 -2.896 22.004 1.00 93.88 186 PHE A CA 1
ATOM 1445 C C . PHE A 1 186 ? 8.579 -2.579 21.324 1.00 93.88 186 PHE A C 1
ATOM 1447 O O . PHE A 1 186 ? 7.560 -2.444 22.001 1.00 93.88 186 PHE A O 1
ATOM 1454 N N . TYR A 1 187 ? 8.525 -2.565 19.987 1.00 92.69 187 TYR A N 1
ATOM 1455 C CA . TYR A 1 187 ? 7.259 -2.344 19.275 1.00 92.69 187 TYR A CA 1
ATOM 1456 C C . TYR A 1 187 ? 6.239 -3.465 19.509 1.00 92.69 187 TYR A C 1
ATOM 1458 O O . TYR A 1 187 ? 5.043 -3.201 19.601 1.00 92.69 187 TYR A O 1
ATOM 1466 N N . THR A 1 188 ? 6.696 -4.711 19.670 1.00 93.88 188 THR A N 1
ATOM 1467 C CA . THR A 1 188 ? 5.822 -5.833 20.053 1.00 93.88 188 THR A CA 1
ATOM 1468 C C . THR A 1 188 ? 5.183 -5.594 21.424 1.00 93.88 188 THR A C 1
ATOM 1470 O O . THR A 1 188 ? 3.997 -5.869 21.598 1.00 93.88 188 THR A O 1
ATOM 1473 N N . LEU A 1 189 ? 5.940 -5.069 22.394 1.00 94.75 189 LEU A N 1
ATOM 1474 C CA . LEU A 1 189 ? 5.423 -4.721 23.717 1.00 94.75 189 LEU A CA 1
ATOM 1475 C C . LEU A 1 189 ? 4.381 -3.599 23.637 1.00 94.75 189 LEU A C 1
ATOM 1477 O O . LEU A 1 189 ? 3.325 -3.721 24.255 1.00 94.75 189 LEU A O 1
ATOM 1481 N N . LEU A 1 190 ? 4.643 -2.547 22.855 1.00 93.62 190 LEU A N 1
ATOM 1482 C CA . LEU A 1 190 ? 3.691 -1.447 22.662 1.00 93.62 190 LEU A CA 1
ATOM 1483 C C . LEU A 1 190 ? 2.386 -1.923 22.015 1.00 93.62 190 LEU A C 1
ATOM 1485 O O . LEU A 1 190 ? 1.303 -1.589 22.492 1.00 93.62 190 LEU A O 1
ATOM 1489 N N . GLU A 1 191 ? 2.472 -2.748 20.971 1.00 94.88 191 GLU A N 1
ATOM 1490 C CA . GLU A 1 191 ? 1.288 -3.326 20.331 1.00 94.88 191 GLU A CA 1
ATOM 1491 C C . GLU A 1 191 ? 0.516 -4.244 21.280 1.00 94.88 191 GLU A C 1
ATOM 1493 O O . GLU A 1 191 ? -0.714 -4.182 21.342 1.00 94.88 191 GLU A O 1
ATOM 1498 N N . ARG A 1 192 ? 1.229 -5.054 22.075 1.00 94.94 192 ARG A N 1
ATOM 1499 C CA . ARG A 1 192 ? 0.615 -5.903 23.100 1.00 94.94 192 ARG A CA 1
ATOM 1500 C C . ARG A 1 192 ? -0.122 -5.059 24.132 1.00 94.94 192 ARG A C 1
ATOM 1502 O O . ARG A 1 192 ? -1.276 -5.354 24.428 1.00 94.94 192 ARG A O 1
ATOM 1509 N N . LEU A 1 193 ? 0.497 -4.000 24.653 1.00 95.06 193 LEU A N 1
ATOM 1510 C CA . LEU A 1 193 ? -0.144 -3.085 25.597 1.00 95.06 193 LEU A CA 1
ATOM 1511 C C . LEU A 1 193 ? -1.414 -2.483 24.987 1.00 95.06 193 LEU A C 1
ATOM 1513 O O . LEU A 1 193 ? -2.489 -2.597 25.569 1.00 95.06 193 LEU A O 1
ATOM 1517 N N . ALA A 1 194 ? -1.315 -1.927 23.781 1.00 94.56 194 ALA A N 1
ATOM 1518 C CA . ALA A 1 194 ? -2.439 -1.284 23.113 1.00 94.56 194 ALA A CA 1
ATOM 1519 C C . ALA A 1 194 ? -3.577 -2.257 22.745 1.00 94.56 194 ALA A C 1
ATOM 1521 O O . ALA A 1 194 ? -4.738 -1.849 22.707 1.00 94.56 194 ALA A O 1
ATOM 1522 N N . SER A 1 195 ? -3.286 -3.548 22.539 1.00 93.75 195 SER A N 1
ATOM 1523 C CA . SER A 1 195 ? -4.303 -4.579 22.270 1.00 93.75 195 SER A CA 1
ATOM 1524 C C . SER A 1 195 ? -5.316 -4.771 23.412 1.00 93.75 195 SER A C 1
ATOM 1526 O O . SER A 1 195 ? -6.461 -5.159 23.169 1.00 93.75 195 SER A O 1
ATOM 1528 N N . HIS A 1 196 ? -4.932 -4.450 24.654 1.00 94.00 196 HIS A N 1
ATOM 1529 C CA . HIS A 1 196 ? -5.827 -4.517 25.813 1.00 94.00 196 HIS A CA 1
ATOM 1530 C C . HIS A 1 196 ? -6.932 -3.455 25.746 1.00 94.00 196 HIS A C 1
ATOM 1532 O O . HIS A 1 196 ? -7.969 -3.599 26.387 1.00 94.00 196 HIS A O 1
ATOM 1538 N N . PHE A 1 197 ? -6.737 -2.408 24.939 1.00 95.56 197 PHE A N 1
ATOM 1539 C CA . PHE A 1 197 ? -7.670 -1.294 24.798 1.00 95.56 197 PHE A CA 1
ATOM 1540 C C . PHE A 1 197 ? -8.583 -1.419 23.565 1.00 95.56 197 PHE A C 1
ATOM 1542 O O . PHE A 1 197 ? -9.458 -0.572 23.377 1.00 95.56 197 PHE A O 1
ATOM 1549 N N . CYS A 1 198 ? -8.450 -2.474 22.751 1.00 92.88 198 CYS A N 1
ATOM 1550 C CA . CYS A 1 198 ? -9.353 -2.766 21.631 1.00 92.88 198 CYS A CA 1
ATOM 1551 C C . CYS A 1 198 ? -10.123 -4.081 21.815 1.00 92.88 198 CYS A C 1
ATOM 1553 O O . CYS A 1 198 ? -9.636 -5.021 22.442 1.00 92.88 198 CYS A O 1
ATOM 1555 N N . ASP A 1 199 ? -11.324 -4.146 21.247 1.00 94.81 199 ASP A N 1
ATOM 1556 C CA . ASP A 1 199 ? -12.183 -5.335 21.240 1.00 94.81 199 ASP A CA 1
ATOM 1557 C C . ASP A 1 199 ? -11.805 -6.278 20.096 1.00 94.81 199 ASP A C 1
ATOM 1559 O O . ASP A 1 199 ? -11.809 -7.492 20.276 1.00 94.81 199 ASP A O 1
ATOM 1563 N N . LEU A 1 200 ? -11.399 -5.714 18.953 1.00 95.75 200 LEU A N 1
ATOM 1564 C CA . LEU A 1 200 ? -11.029 -6.464 17.758 1.00 95.75 200 LEU A CA 1
ATOM 1565 C C . LEU A 1 200 ? -9.827 -5.840 17.043 1.00 95.75 200 LEU A C 1
ATOM 1567 O O . LEU A 1 200 ? -9.750 -4.620 16.864 1.00 95.75 200 LEU A O 1
ATOM 1571 N N . VAL A 1 201 ? -8.921 -6.700 16.582 1.00 96.44 201 VAL A N 1
ATOM 1572 C CA . VAL A 1 201 ? -7.835 -6.362 15.662 1.00 96.44 201 VAL A CA 1
ATOM 1573 C C . VAL A 1 201 ? -8.123 -6.970 14.289 1.00 96.44 201 VAL A C 1
ATOM 1575 O O . VAL A 1 201 ? -8.416 -8.158 14.171 1.00 96.44 201 VAL A O 1
ATOM 1578 N N . ILE A 1 202 ? -8.018 -6.160 13.243 1.00 96.62 202 ILE A N 1
ATOM 1579 C CA . ILE A 1 202 ? -8.101 -6.589 11.848 1.00 96.62 202 ILE A CA 1
ATOM 1580 C C . ILE A 1 202 ? -6.688 -6.533 11.265 1.00 96.62 202 ILE A C 1
ATOM 1582 O O . ILE A 1 202 ? -6.026 -5.501 11.336 1.00 96.62 202 ILE A O 1
ATOM 1586 N N . CYS A 1 203 ? -6.210 -7.628 10.686 1.00 94.75 203 CYS A N 1
ATOM 1587 C CA . CYS A 1 203 ? -4.982 -7.649 9.895 1.00 94.75 203 CYS A CA 1
ATOM 1588 C C . CYS A 1 203 ? -5.322 -7.692 8.408 1.00 94.75 203 CYS A C 1
ATOM 1590 O O . CYS A 1 203 ? -6.222 -8.420 7.997 1.00 94.75 203 CYS A O 1
ATOM 1592 N N . VAL A 1 204 ? -4.565 -6.949 7.601 1.00 93.44 204 VAL A N 1
ATOM 1593 C CA . VAL A 1 204 ? -4.748 -6.931 6.138 1.00 93.44 204 VAL A CA 1
ATOM 1594 C C . VAL A 1 204 ? -4.128 -8.140 5.430 1.00 93.44 204 VAL A C 1
ATOM 1596 O O . VAL A 1 204 ? -4.310 -8.300 4.228 1.00 93.44 204 VAL A O 1
ATOM 1599 N N . ASN A 1 205 ? -3.385 -8.974 6.161 1.00 91.44 205 ASN A N 1
ATOM 1600 C CA . ASN A 1 205 ? -2.752 -10.195 5.671 1.00 91.44 205 ASN A CA 1
ATOM 1601 C C . ASN A 1 205 ? -2.645 -11.238 6.811 1.00 91.44 205 ASN A C 1
ATOM 1603 O O . ASN A 1 205 ? -2.599 -10.898 8.001 1.00 91.44 205 ASN A O 1
ATOM 1607 N N . ASP A 1 206 ? -2.630 -12.517 6.451 1.00 92.44 206 ASP A N 1
ATOM 1608 C CA . ASP A 1 206 ? -2.600 -13.663 7.354 1.00 92.44 206 ASP A CA 1
ATOM 1609 C C . ASP A 1 206 ? -1.252 -13.811 8.052 1.00 92.44 206 ASP A C 1
ATOM 1611 O O . ASP A 1 206 ? -1.187 -14.308 9.182 1.00 92.44 206 ASP A O 1
ATOM 1615 N N . GLU A 1 207 ? -0.156 -13.406 7.413 1.00 91.06 207 GLU A N 1
ATOM 1616 C CA . GLU A 1 207 ? 1.167 -13.522 8.017 1.00 91.06 207 GLU A CA 1
ATOM 1617 C C . GLU A 1 207 ? 1.339 -12.597 9.233 1.00 91.06 207 GLU A C 1
ATOM 1619 O O . GLU A 1 207 ? 1.900 -13.011 10.258 1.00 91.06 207 GLU A O 1
ATOM 1624 N N . ASP A 1 208 ? 0.805 -11.382 9.170 1.00 91.88 208 ASP A N 1
ATOM 1625 C CA . ASP A 1 208 ? 0.749 -10.437 10.278 1.00 91.88 208 ASP A CA 1
ATOM 1626 C C . ASP A 1 208 ? -0.173 -10.963 11.371 1.00 91.88 208 ASP A C 1
ATOM 1628 O O . ASP A 1 208 ? 0.223 -10.963 12.539 1.00 91.88 208 ASP A O 1
ATOM 1632 N N . ARG A 1 209 ? -1.332 -11.538 11.020 1.00 94.69 209 ARG A N 1
ATOM 1633 C CA . ARG A 1 209 ? -2.200 -12.207 12.002 1.00 94.69 209 ARG A CA 1
ATOM 1634 C C . ARG A 1 209 ? -1.461 -13.324 12.739 1.00 94.69 209 ARG A C 1
ATOM 1636 O O . ARG A 1 209 ? -1.458 -13.373 13.972 1.00 94.69 209 ARG A O 1
ATOM 1643 N N . ARG A 1 210 ? -0.778 -14.207 12.005 1.00 94.12 210 ARG A N 1
ATOM 1644 C CA . ARG A 1 210 ? 0.042 -15.287 12.586 1.00 94.12 210 ARG A CA 1
ATOM 1645 C C . ARG A 1 210 ? 1.173 -14.719 13.438 1.00 94.12 210 ARG A C 1
ATOM 1647 O O . ARG A 1 210 ? 1.457 -15.251 14.507 1.00 94.12 210 ARG A O 1
ATOM 1654 N N . THR A 1 211 ? 1.811 -13.637 13.000 1.00 92.56 211 THR A N 1
ATOM 1655 C CA . THR A 1 211 ? 2.878 -12.963 13.750 1.00 92.56 211 THR A CA 1
ATOM 1656 C C . THR A 1 211 ? 2.361 -12.380 15.058 1.00 92.56 211 THR A C 1
ATOM 1658 O O . THR A 1 211 ? 3.000 -12.584 16.090 1.00 92.56 211 THR A O 1
ATOM 1661 N N . ALA A 1 212 ? 1.198 -11.733 15.041 1.00 94.50 212 ALA A N 1
ATOM 1662 C CA . ALA A 1 212 ? 0.555 -11.176 16.221 1.00 94.50 212 ALA A CA 1
ATOM 1663 C C . ALA A 1 212 ? 0.251 -12.261 17.261 1.00 94.50 212 ALA A C 1
ATOM 1665 O O . ALA A 1 212 ? 0.601 -12.105 18.431 1.00 94.50 212 ALA A O 1
ATOM 1666 N N . ILE A 1 213 ? -0.303 -13.396 16.823 1.00 95.31 213 ILE A N 1
ATOM 1667 C CA . ILE A 1 213 ? -0.596 -14.544 17.692 1.00 95.31 213 ILE A CA 1
ATOM 1668 C C . ILE A 1 213 ? 0.703 -15.153 18.240 1.00 95.31 213 ILE A C 1
ATOM 1670 O O . ILE A 1 213 ? 0.854 -15.297 19.453 1.00 95.31 213 ILE A O 1
ATOM 1674 N N . ARG A 1 214 ? 1.688 -15.451 17.377 1.00 95.00 214 ARG A N 1
ATOM 1675 C CA . ARG A 1 214 ? 2.984 -16.030 17.790 1.00 95.00 214 ARG A CA 1
ATOM 1676 C C . ARG A 1 214 ? 3.718 -15.155 18.800 1.00 95.00 214 ARG A C 1
ATOM 1678 O O . ARG A 1 214 ? 4.289 -15.663 19.760 1.00 95.00 214 ARG A O 1
ATOM 1685 N N . ARG A 1 215 ? 3.703 -13.836 18.592 1.00 94.25 215 ARG A N 1
ATOM 1686 C CA . ARG A 1 215 ? 4.334 -12.858 19.487 1.00 94.25 215 ARG A CA 1
ATOM 1687 C C . ARG A 1 215 ? 3.463 -12.498 20.691 1.00 94.25 215 ARG A C 1
ATOM 1689 O O . ARG A 1 215 ? 3.857 -11.630 21.469 1.00 94.25 215 ARG A O 1
ATOM 1696 N N . ARG A 1 216 ? 2.308 -13.150 20.875 1.00 95.19 216 ARG A N 1
ATOM 1697 C CA . ARG A 1 216 ? 1.351 -12.880 21.960 1.00 95.19 216 ARG A CA 1
ATOM 1698 C C . ARG A 1 216 ? 0.976 -11.396 22.035 1.00 95.19 216 ARG A C 1
ATOM 1700 O O . ARG A 1 216 ? 0.943 -10.823 23.118 1.00 95.19 216 ARG A O 1
ATOM 1707 N N . ILE A 1 217 ? 0.808 -10.746 20.886 1.00 94.88 217 ILE A N 1
ATOM 1708 C CA . ILE A 1 217 ? 0.334 -9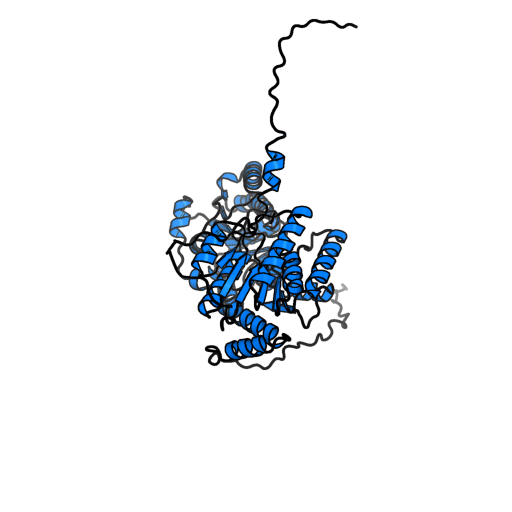.360 20.806 1.00 94.88 217 ILE A CA 1
ATOM 1709 C C . ILE A 1 217 ? -1.151 -9.324 21.150 1.00 94.88 217 ILE A C 1
ATOM 1711 O O . ILE A 1 217 ? -1.562 -8.481 21.930 1.00 94.88 217 ILE A O 1
ATOM 1715 N N . VAL A 1 218 ? -1.934 -10.252 20.598 1.00 94.25 218 VAL A N 1
ATOM 1716 C CA . VAL A 1 218 ? -3.382 -10.359 20.801 1.00 94.25 218 VAL A CA 1
ATOM 1717 C C . VAL A 1 218 ? -3.807 -11.830 20.728 1.00 94.25 218 VAL A C 1
ATOM 1719 O O . VAL A 1 218 ? -3.153 -12.632 20.054 1.00 94.25 218 VAL A O 1
ATOM 1722 N N . GLY A 1 219 ? -4.867 -12.189 21.457 1.00 92.38 219 GLY A N 1
ATOM 1723 C CA . GLY A 1 219 ? -5.448 -13.533 21.446 1.00 92.38 219 GLY A CA 1
ATOM 1724 C C . GLY A 1 219 ? -6.090 -13.889 20.096 1.00 92.38 219 GLY A C 1
ATOM 1725 O O . GLY A 1 219 ? -6.533 -12.990 19.377 1.00 92.38 219 GLY A O 1
ATOM 1726 N N . PRO A 1 220 ? -6.137 -15.182 19.721 1.00 92.00 220 PRO A N 1
ATOM 1727 C CA . PRO A 1 220 ? -6.683 -15.636 18.437 1.00 92.00 220 PRO A CA 1
ATOM 1728 C C . PRO A 1 220 ? -8.181 -15.334 18.256 1.00 92.00 220 PRO A C 1
ATOM 1730 O O . PRO A 1 220 ? -8.648 -15.258 17.122 1.00 92.00 220 PRO A O 1
ATOM 1733 N N . ASP A 1 221 ? -8.903 -15.153 19.359 1.00 90.25 221 ASP A N 1
ATOM 1734 C CA . ASP A 1 221 ? -10.316 -14.778 19.476 1.00 90.25 221 ASP A CA 1
ATOM 1735 C C . ASP A 1 221 ? -10.576 -13.285 19.208 1.00 90.25 221 ASP A C 1
ATOM 1737 O O . ASP A 1 221 ? -11.683 -12.905 18.837 1.00 90.25 221 ASP A O 1
ATOM 1741 N N . LYS A 1 222 ? -9.546 -12.440 19.340 1.00 93.00 222 LYS A N 1
ATOM 1742 C CA . LYS A 1 222 ? -9.627 -10.980 19.165 1.00 93.00 222 LYS A CA 1
ATOM 1743 C C . LYS A 1 222 ? -8.947 -10.481 17.890 1.00 93.00 222 LYS A C 1
ATOM 1745 O O . LYS A 1 222 ? -8.675 -9.285 17.767 1.00 93.00 222 LYS A O 1
ATOM 1750 N N . ILE A 1 223 ? -8.638 -11.373 16.948 1.00 95.56 223 ILE A N 1
ATOM 1751 C CA . ILE A 1 223 ? -7.944 -11.021 15.706 1.00 95.56 223 ILE A CA 1
ATOM 1752 C C . ILE A 1 223 ? -8.472 -11.778 14.489 1.00 95.56 223 ILE A C 1
ATOM 1754 O O . ILE A 1 223 ? -8.542 -13.011 14.473 1.00 95.56 223 ILE A O 1
ATOM 1758 N N . VAL A 1 224 ? -8.751 -11.036 13.421 1.00 96.06 224 VAL A N 1
ATOM 1759 C CA . VAL A 1 224 ? -9.234 -11.560 12.137 1.00 96.06 224 VAL A CA 1
ATOM 1760 C C . VAL A 1 224 ? -8.401 -11.021 10.981 1.00 96.06 224 VAL A C 1
ATOM 1762 O O . VAL A 1 224 ? -7.804 -9.951 11.090 1.00 96.06 224 VAL A O 1
ATOM 1765 N N . THR A 1 225 ? -8.365 -11.758 9.874 1.00 95.69 225 THR A N 1
ATOM 1766 C CA . THR A 1 225 ? -7.780 -11.270 8.620 1.00 95.69 225 THR A CA 1
ATOM 1767 C C . THR A 1 225 ? -8.900 -10.765 7.721 1.00 95.69 225 THR A C 1
ATOM 1769 O O . THR A 1 225 ? -9.842 -11.503 7.431 1.00 95.69 225 THR A O 1
ATOM 1772 N N . ILE A 1 226 ? -8.795 -9.518 7.273 1.00 95.50 226 ILE A N 1
ATOM 1773 C CA . ILE A 1 226 ? -9.636 -8.950 6.220 1.00 95.50 226 ILE A CA 1
ATOM 1774 C C . ILE A 1 226 ? -8.690 -8.259 5.249 1.00 95.50 226 ILE A C 1
ATOM 1776 O O . ILE A 1 226 ? -8.153 -7.195 5.548 1.00 95.50 226 ILE A O 1
ATOM 1780 N N . HIS A 1 227 ? -8.453 -8.897 4.104 1.00 94.56 227 HIS A N 1
ATOM 1781 C CA . HIS A 1 227 ? -7.603 -8.339 3.059 1.00 94.56 227 HIS A CA 1
ATOM 1782 C C . HIS A 1 227 ? -8.145 -7.007 2.561 1.00 94.56 227 HIS A C 1
ATOM 1784 O O . HIS A 1 227 ? -9.359 -6.835 2.449 1.00 94.56 227 HIS A O 1
ATOM 1790 N N . ASN A 1 228 ? -7.243 -6.091 2.206 1.00 93.81 228 ASN A N 1
ATOM 1791 C CA . ASN A 1 228 ? -7.654 -4.909 1.461 1.00 93.81 228 ASN A CA 1
ATOM 1792 C C . ASN A 1 228 ? -8.258 -5.339 0.120 1.00 93.81 228 ASN A C 1
ATOM 1794 O O . ASN A 1 228 ? -7.747 -6.252 -0.531 1.00 93.81 228 ASN A O 1
ATOM 1798 N N . GLY A 1 229 ? -9.319 -4.649 -0.279 1.00 93.31 229 GLY A N 1
ATOM 1799 C CA . GLY A 1 229 ? -9.931 -4.801 -1.590 1.00 93.31 229 GLY A CA 1
ATOM 1800 C C . GLY A 1 229 ? -9.808 -3.523 -2.409 1.00 93.31 229 GLY A C 1
ATOM 1801 O O . GLY A 1 229 ? -9.568 -2.449 -1.851 1.00 93.31 229 GLY A O 1
ATOM 1802 N N . ILE A 1 230 ? -9.967 -3.657 -3.723 1.00 94.69 230 ILE A N 1
ATOM 1803 C CA . ILE A 1 230 ? -10.001 -2.538 -4.669 1.00 94.69 230 ILE A CA 1
ATOM 1804 C C . ILE A 1 230 ? -11.212 -2.642 -5.598 1.00 94.69 230 ILE A C 1
ATOM 1806 O O . ILE A 1 230 ? -11.712 -3.738 -5.868 1.00 94.69 230 ILE A O 1
ATOM 1810 N N . ASP A 1 231 ? -11.675 -1.500 -6.102 1.00 93.75 231 ASP A N 1
ATOM 1811 C CA . ASP A 1 231 ? -12.650 -1.455 -7.189 1.00 93.75 231 ASP A CA 1
ATOM 1812 C C . ASP A 1 231 ? -11.970 -1.837 -8.512 1.00 93.75 231 ASP A C 1
ATOM 1814 O O . ASP A 1 231 ? -11.352 -1.013 -9.189 1.00 93.75 231 ASP A O 1
ATOM 1818 N N . VAL A 1 232 ? -12.075 -3.118 -8.872 1.00 93.25 232 VAL A N 1
ATOM 1819 C CA . VAL A 1 232 ? -11.528 -3.661 -10.125 1.00 93.25 232 VAL A CA 1
ATOM 1820 C C . VAL A 1 232 ? -12.170 -2.995 -11.346 1.00 93.25 232 VAL A C 1
ATOM 1822 O O . VAL A 1 232 ? -11.505 -2.831 -12.368 1.00 93.25 232 VAL A O 1
ATOM 1825 N N . GLY A 1 233 ? -13.433 -2.559 -11.240 1.00 92.81 233 GLY A N 1
ATOM 1826 C CA . GLY A 1 233 ? -14.166 -1.917 -12.331 1.00 92.81 233 GLY A CA 1
ATOM 1827 C C . GLY A 1 233 ? -13.508 -0.624 -12.809 1.00 92.81 233 GLY A C 1
ATOM 1828 O O . GLY A 1 233 ? -13.528 -0.338 -14.003 1.00 92.81 233 GLY A O 1
ATOM 1829 N N . ARG A 1 234 ? -12.830 0.100 -11.910 1.00 93.62 234 ARG A N 1
ATOM 1830 C CA . ARG A 1 234 ? -12.094 1.336 -12.221 1.00 93.62 234 ARG A CA 1
ATOM 1831 C C . ARG A 1 234 ? -10.961 1.146 -13.241 1.00 93.62 234 ARG A C 1
ATOM 1833 O O . ARG A 1 234 ? -10.549 2.115 -13.870 1.00 93.62 234 ARG A O 1
ATOM 1840 N N . PHE A 1 235 ? -10.447 -0.073 -13.395 1.00 94.81 235 PHE A N 1
ATOM 1841 C CA . PHE A 1 235 ? -9.330 -0.382 -14.296 1.00 94.81 235 PHE A CA 1
ATOM 1842 C C . PHE A 1 235 ? -9.785 -0.956 -15.642 1.00 94.81 235 PHE A C 1
ATOM 1844 O O . PHE A 1 235 ? -8.985 -1.068 -16.569 1.00 94.81 235 PHE A O 1
ATOM 1851 N N . VAL A 1 236 ? -11.066 -1.307 -15.773 1.00 89.50 236 VAL A N 1
ATOM 1852 C CA . VAL A 1 236 ? -11.617 -1.876 -17.005 1.00 89.50 236 VAL A CA 1
ATOM 1853 C C . VAL A 1 236 ? -11.748 -0.781 -18.063 1.00 89.50 236 VAL A C 1
ATOM 1855 O O . VAL A 1 236 ? -12.389 0.240 -17.838 1.00 89.50 236 VAL A O 1
ATOM 1858 N N . GLY A 1 237 ? -11.157 -1.007 -19.239 1.00 88.94 237 GLY A N 1
ATOM 1859 C CA . GLY A 1 237 ? -11.259 -0.094 -20.382 1.00 88.94 237 GLY A CA 1
ATOM 1860 C C . GLY A 1 237 ? -10.384 1.162 -20.298 1.00 88.94 237 GLY A C 1
ATOM 1861 O O . GLY A 1 237 ? -10.448 1.993 -21.203 1.00 88.94 237 GLY A O 1
ATOM 1862 N N . ALA A 1 238 ? -9.554 1.301 -19.258 1.00 94.75 238 ALA A N 1
ATOM 1863 C CA . ALA A 1 238 ? -8.565 2.371 -19.180 1.00 94.75 238 ALA A CA 1
ATOM 1864 C C . ALA A 1 238 ? -7.567 2.270 -20.347 1.00 94.75 238 ALA A C 1
ATOM 1866 O O . ALA A 1 238 ? -7.130 1.177 -20.715 1.00 94.75 238 ALA A O 1
ATOM 1867 N N . ARG A 1 239 ? -7.198 3.417 -20.928 1.00 94.94 239 ARG A N 1
ATOM 1868 C CA . ARG A 1 239 ? -6.273 3.497 -22.068 1.00 94.94 239 ARG A CA 1
ATOM 1869 C C . ARG A 1 239 ? -5.026 4.274 -21.676 1.00 94.94 239 ARG A C 1
ATOM 1871 O O . ARG A 1 239 ? -5.122 5.333 -21.065 1.00 94.94 239 ARG A O 1
ATOM 1878 N N . GLY A 1 240 ? -3.864 3.752 -22.058 1.00 95.69 240 GLY A N 1
ATOM 1879 C CA . GLY A 1 240 ? -2.563 4.358 -21.769 1.00 95.69 240 GLY A CA 1
ATOM 1880 C C . GLY A 1 240 ? -2.075 5.366 -22.812 1.00 95.69 240 GLY A C 1
ATOM 1881 O O . GLY A 1 240 ? -1.015 5.959 -22.628 1.00 95.69 240 GLY A O 1
ATOM 1882 N N . ASP A 1 241 ? -2.823 5.566 -23.901 1.00 95.62 241 ASP A N 1
ATOM 1883 C CA . ASP A 1 241 ? -2.393 6.329 -25.085 1.00 95.62 241 ASP A CA 1
ATOM 1884 C C . ASP A 1 241 ? -2.054 7.797 -24.769 1.00 95.62 241 ASP A C 1
ATOM 1886 O O . ASP A 1 241 ? -1.183 8.403 -25.392 1.00 95.62 241 ASP A O 1
ATOM 1890 N N . SER A 1 242 ? -2.759 8.412 -23.813 1.00 95.44 242 SER A N 1
ATOM 1891 C CA . SER A 1 242 ? -2.462 9.774 -23.349 1.00 95.44 242 SER A CA 1
ATOM 1892 C C . SER A 1 242 ? -1.140 9.833 -22.590 1.00 95.44 242 SER A C 1
ATOM 1894 O O . SER A 1 242 ? -0.327 10.710 -22.864 1.00 95.44 242 SER A O 1
ATOM 1896 N N . VAL A 1 243 ? -0.905 8.876 -21.691 1.00 97.38 243 VAL A N 1
ATOM 1897 C CA . VAL A 1 243 ? 0.310 8.804 -20.872 1.00 97.38 243 VAL A CA 1
ATOM 1898 C C . VAL A 1 243 ? 1.525 8.494 -21.742 1.00 97.38 243 VAL A C 1
ATOM 1900 O O . VAL A 1 243 ? 2.550 9.147 -21.606 1.00 97.38 243 VAL A O 1
ATOM 1903 N N . ARG A 1 244 ? 1.417 7.562 -22.699 1.00 97.69 244 ARG A N 1
ATOM 1904 C CA . ARG A 1 244 ? 2.524 7.274 -23.629 1.00 97.69 244 ARG A CA 1
ATOM 1905 C C . ARG A 1 244 ? 2.923 8.500 -24.456 1.00 97.69 244 ARG A C 1
ATOM 1907 O O . ARG A 1 244 ? 4.113 8.767 -24.596 1.00 97.69 244 ARG A O 1
ATOM 1914 N N . ARG A 1 245 ? 1.945 9.286 -24.929 1.00 96.56 245 ARG A N 1
ATOM 1915 C CA . ARG A 1 245 ? 2.196 10.555 -25.639 1.00 96.56 245 ARG A CA 1
ATOM 1916 C C . ARG A 1 245 ? 2.802 11.630 -24.741 1.00 96.56 245 ARG A C 1
ATOM 1918 O O . ARG A 1 245 ? 3.724 12.310 -25.172 1.00 96.56 245 ARG A O 1
ATOM 1925 N N . GLU A 1 246 ? 2.312 11.774 -23.509 1.00 96.81 246 GLU A N 1
ATOM 1926 C CA . GLU A 1 246 ? 2.872 12.695 -22.506 1.00 96.81 246 GLU A CA 1
ATOM 1927 C C . GLU A 1 246 ? 4.359 12.412 -22.254 1.00 96.81 246 GLU A C 1
ATOM 1929 O O . GLU A 1 246 ? 5.160 13.336 -22.147 1.00 96.81 246 GLU A O 1
ATOM 1934 N N . LEU A 1 247 ? 4.732 11.132 -22.218 1.00 96.69 247 LEU A N 1
ATOM 1935 C CA . LEU A 1 247 ? 6.106 10.676 -22.012 1.00 96.69 247 LEU A CA 1
ATOM 1936 C C . LEU A 1 247 ? 6.952 10.638 -23.296 1.00 96.69 247 LEU A C 1
ATOM 1938 O O . LEU A 1 247 ? 8.102 10.208 -23.236 1.00 96.69 247 LEU A O 1
ATOM 1942 N N . ALA A 1 248 ? 6.399 11.076 -24.434 1.00 96.25 248 ALA A N 1
ATOM 1943 C CA . ALA A 1 248 ? 7.035 11.031 -25.752 1.00 96.25 248 ALA A CA 1
ATOM 1944 C C . ALA A 1 248 ? 7.598 9.639 -26.109 1.00 96.25 248 ALA A C 1
ATOM 1946 O O . ALA A 1 248 ? 8.683 9.511 -26.677 1.00 96.25 248 ALA A O 1
ATOM 1947 N N . LEU A 1 249 ? 6.863 8.583 -25.748 1.00 94.88 249 LEU A N 1
ATOM 1948 C CA . LEU A 1 249 ? 7.250 7.206 -26.035 1.00 94.88 249 LEU A CA 1
ATOM 1949 C C . LEU A 1 249 ? 6.935 6.861 -27.491 1.00 94.88 249 LEU A C 1
ATOM 1951 O O . LEU A 1 249 ? 5.818 7.091 -27.952 1.00 94.88 249 LEU A O 1
ATOM 1955 N N . GLY A 1 250 ? 7.916 6.289 -28.191 1.00 89.69 250 GLY A N 1
ATOM 1956 C CA . GLY A 1 250 ? 7.696 5.679 -29.503 1.00 89.69 250 GLY A CA 1
ATOM 1957 C C . GLY A 1 250 ? 6.877 4.390 -29.401 1.00 89.69 250 GLY A C 1
ATOM 1958 O O . GLY A 1 250 ? 6.747 3.815 -28.318 1.00 89.69 250 GLY A O 1
ATOM 1959 N N . ASP A 1 251 ? 6.362 3.921 -30.536 1.00 86.06 251 ASP A N 1
ATOM 1960 C CA . ASP A 1 251 ? 5.493 2.736 -30.597 1.00 86.06 251 ASP A CA 1
ATOM 1961 C C . ASP A 1 251 ? 6.189 1.459 -30.092 1.00 86.06 251 ASP A C 1
ATOM 1963 O O . ASP A 1 251 ? 5.556 0.615 -29.459 1.00 86.06 251 ASP A O 1
ATOM 1967 N N . ASP A 1 252 ? 7.508 1.364 -30.284 1.00 88.50 252 ASP A N 1
ATOM 1968 C CA . ASP A 1 252 ? 8.324 0.226 -29.844 1.00 88.50 252 ASP A CA 1
ATOM 1969 C C . ASP A 1 252 ? 8.840 0.354 -28.399 1.00 88.50 252 ASP A C 1
ATOM 1971 O O . ASP A 1 252 ? 9.488 -0.558 -27.884 1.00 88.50 252 ASP A O 1
ATOM 1975 N N . ALA A 1 253 ? 8.583 1.479 -27.720 1.00 93.81 253 ALA A N 1
ATOM 1976 C CA . ALA A 1 253 ? 9.109 1.708 -26.380 1.00 93.81 253 ALA A CA 1
ATOM 1977 C C . ALA A 1 253 ? 8.422 0.809 -25.341 1.00 93.81 253 ALA A C 1
ATOM 1979 O O . ALA A 1 253 ? 7.193 0.794 -25.206 1.00 93.81 253 ALA A O 1
ATOM 1980 N N . LEU A 1 254 ? 9.242 0.129 -24.540 1.00 96.88 254 LEU A N 1
ATOM 1981 C CA . LEU A 1 254 ? 8.795 -0.678 -23.410 1.00 96.88 254 LEU A CA 1
ATOM 1982 C C . LEU A 1 254 ? 8.736 0.179 -22.149 1.00 96.88 254 LEU A C 1
ATOM 1984 O O . LEU A 1 254 ? 9.761 0.684 -21.692 1.00 96.88 254 LEU A O 1
ATOM 1988 N N . LEU A 1 255 ? 7.552 0.324 -21.561 1.00 98.50 255 LEU A N 1
ATOM 1989 C CA . LEU A 1 255 ? 7.341 1.098 -20.344 1.00 98.50 255 LEU A CA 1
ATOM 1990 C C . LEU A 1 255 ? 7.209 0.185 -19.122 1.00 98.50 255 LEU A C 1
ATOM 1992 O O . LEU A 1 255 ? 6.185 -0.467 -18.909 1.00 98.50 255 LEU A O 1
ATOM 1996 N N . ILE A 1 256 ? 8.228 0.196 -18.269 1.00 98.75 256 ILE A N 1
ATOM 1997 C CA . ILE A 1 256 ? 8.243 -0.492 -16.984 1.00 98.75 256 ILE A CA 1
ATOM 1998 C C . ILE A 1 256 ? 7.775 0.489 -15.906 1.00 98.75 256 ILE A C 1
ATOM 2000 O O . ILE A 1 256 ? 8.442 1.476 -15.601 1.00 98.75 256 ILE A O 1
ATOM 2004 N N . GLY A 1 257 ? 6.611 0.230 -15.319 1.00 98.31 257 GLY A N 1
ATOM 2005 C CA . GLY A 1 257 ? 5.991 1.120 -14.343 1.00 98.31 257 GLY A CA 1
ATOM 2006 C C . GLY A 1 257 ? 6.201 0.688 -12.901 1.00 98.31 257 GLY A C 1
ATOM 2007 O O . GLY A 1 257 ? 6.151 -0.496 -12.572 1.00 98.31 257 GLY A O 1
ATOM 2008 N N . THR A 1 258 ? 6.338 1.658 -12.004 1.00 98.31 258 THR A N 1
ATOM 2009 C CA . THR A 1 258 ? 6.214 1.441 -10.565 1.00 98.31 258 THR A CA 1
ATOM 2010 C C . THR A 1 258 ? 5.412 2.564 -9.916 1.00 98.31 258 THR A C 1
ATOM 2012 O O . THR A 1 258 ? 5.552 3.731 -10.276 1.00 98.31 258 THR A O 1
ATOM 2015 N N . VAL A 1 259 ? 4.546 2.212 -8.961 1.00 97.12 259 VAL A N 1
ATOM 2016 C CA . VAL A 1 259 ? 3.657 3.164 -8.280 1.00 97.12 259 VAL A CA 1
ATOM 2017 C C . VAL A 1 259 ? 3.831 3.052 -6.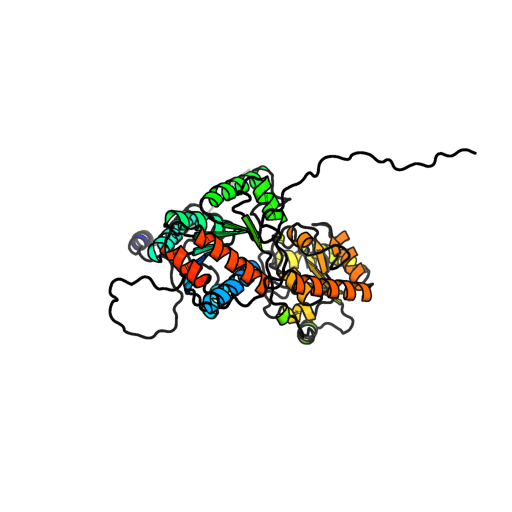771 1.00 97.12 259 VAL A C 1
ATOM 2019 O O . VAL A 1 259 ? 3.662 1.982 -6.170 1.00 97.12 259 VAL A O 1
ATOM 2022 N N . GLY A 1 260 ? 4.118 4.180 -6.130 1.00 93.69 260 GLY A N 1
ATOM 2023 C CA . GLY A 1 260 ? 4.147 4.291 -4.682 1.00 93.69 260 GLY A CA 1
ATOM 2024 C C . GLY A 1 260 ? 4.906 5.512 -4.187 1.00 93.69 260 GLY A C 1
ATOM 2025 O O . GLY A 1 260 ? 5.635 6.171 -4.916 1.00 93.69 260 GLY A O 1
ATOM 2026 N N . ARG A 1 261 ? 4.765 5.785 -2.890 1.00 91.62 261 ARG A N 1
ATOM 2027 C CA . ARG A 1 261 ? 5.525 6.840 -2.217 1.00 91.62 261 ARG A CA 1
ATOM 2028 C C . ARG A 1 261 ? 7.033 6.610 -2.372 1.00 91.62 261 ARG A C 1
ATOM 2030 O O . ARG A 1 261 ? 7.506 5.538 -2.001 1.00 91.62 261 ARG A O 1
ATOM 2037 N N . LEU A 1 262 ? 7.787 7.623 -2.796 1.00 94.44 262 LEU A N 1
ATOM 2038 C CA . LEU A 1 262 ? 9.252 7.588 -2.907 1.00 94.44 262 LEU A CA 1
ATOM 2039 C C . LEU A 1 262 ? 9.897 7.585 -1.507 1.00 94.44 262 LEU A C 1
ATOM 2041 O O . LEU A 1 262 ? 10.325 8.609 -0.975 1.00 94.44 262 LEU A O 1
ATOM 2045 N N . ALA A 1 263 ? 9.867 6.426 -0.853 1.00 92.50 263 ALA A N 1
ATOM 2046 C CA . ALA A 1 263 ? 10.300 6.201 0.523 1.00 92.50 263 ALA A CA 1
ATOM 2047 C C . ALA A 1 263 ? 11.135 4.910 0.627 1.00 92.50 263 ALA A C 1
ATOM 2049 O O . ALA A 1 263 ? 10.950 4.013 -0.201 1.00 92.50 263 ALA A O 1
ATOM 2050 N N . PRO A 1 264 ? 11.986 4.754 1.666 1.00 92.94 264 PRO A N 1
ATOM 2051 C CA . PRO A 1 264 ? 12.906 3.613 1.773 1.00 92.94 264 PRO A CA 1
ATOM 2052 C C . PRO A 1 264 ? 12.206 2.253 1.668 1.00 92.94 264 PRO A C 1
ATOM 2054 O O . PRO A 1 264 ? 12.704 1.329 1.031 1.00 92.94 264 PRO A O 1
ATOM 2057 N N . GLN A 1 265 ? 11.000 2.170 2.233 1.00 92.06 265 GLN A N 1
ATOM 2058 C CA . GLN A 1 265 ? 10.115 1.011 2.170 1.00 92.06 265 GLN A CA 1
ATOM 2059 C C . GLN A 1 265 ? 9.911 0.476 0.749 1.00 92.06 265 GLN A C 1
ATOM 2061 O O . GLN A 1 265 ? 9.876 -0.737 0.561 1.00 92.06 265 GLN A O 1
ATOM 2066 N N . LYS A 1 266 ? 9.742 1.352 -0.247 1.00 95.00 266 LYS A N 1
ATOM 2067 C CA . LYS A 1 266 ? 9.365 0.940 -1.603 1.00 95.00 266 LYS A CA 1
ATOM 2068 C C . LYS A 1 266 ? 10.521 0.366 -2.408 1.00 95.00 266 LYS A C 1
ATOM 2070 O O . LYS A 1 266 ? 10.263 -0.274 -3.417 1.00 95.00 266 LYS A O 1
ATOM 2075 N N . GLY A 1 267 ? 11.763 0.550 -1.957 1.00 96.69 267 GLY A N 1
ATOM 2076 C CA . GLY A 1 267 ? 12.934 -0.091 -2.555 1.00 96.69 267 GLY A CA 1
ATOM 2077 C C . GLY A 1 267 ? 13.274 0.374 -3.974 1.00 96.69 267 GLY A C 1
ATOM 2078 O O . GLY A 1 267 ? 14.002 -0.326 -4.670 1.00 96.69 267 GLY A O 1
ATOM 2079 N N . PHE A 1 268 ? 12.804 1.548 -4.414 1.00 98.25 268 PHE A N 1
ATOM 2080 C CA . PHE A 1 268 ? 13.043 2.060 -5.775 1.00 98.25 268 PHE A CA 1
ATOM 2081 C C . PHE A 1 268 ? 14.526 2.194 -6.139 1.00 98.25 268 PHE A C 1
ATOM 2083 O O . PHE A 1 268 ? 14.892 1.997 -7.292 1.00 98.25 268 PHE A O 1
ATOM 2090 N N . ALA A 1 269 ? 15.400 2.406 -5.153 1.00 98.31 269 ALA A N 1
ATOM 2091 C CA . ALA A 1 269 ? 16.844 2.405 -5.363 1.00 98.31 269 ALA A CA 1
ATOM 2092 C C . ALA A 1 269 ? 17.390 1.042 -5.844 1.00 98.31 269 ALA A C 1
ATOM 2094 O O . ALA A 1 269 ? 18.436 0.990 -6.487 1.00 98.31 269 ALA A O 1
ATOM 2095 N N . HIS A 1 270 ? 16.715 -0.072 -5.539 1.00 98.62 270 HIS A N 1
ATOM 2096 C CA . HIS A 1 270 ? 17.072 -1.387 -6.081 1.00 98.62 270 HIS A CA 1
ATOM 2097 C C . HIS A 1 270 ? 16.592 -1.555 -7.523 1.00 98.62 270 HIS A C 1
ATOM 2099 O O . HIS A 1 270 ? 17.296 -2.183 -8.310 1.00 98.62 270 HIS A O 1
ATOM 2105 N N . LEU A 1 271 ? 15.451 -0.962 -7.886 1.00 98.69 271 LEU A N 1
ATOM 2106 C CA . LEU A 1 271 ? 14.994 -0.939 -9.274 1.00 98.69 271 LEU A CA 1
ATOM 2107 C C . LEU A 1 271 ? 15.922 -0.087 -10.142 1.00 98.69 271 LEU A C 1
ATOM 2109 O O . LEU A 1 271 ? 16.371 -0.581 -11.163 1.00 98.69 271 LEU A O 1
ATOM 2113 N N . LEU A 1 272 ? 16.308 1.118 -9.703 1.00 98.75 272 LEU A N 1
ATOM 2114 C CA . LEU A 1 272 ? 17.285 1.951 -10.424 1.00 98.75 272 LEU A CA 1
ATOM 2115 C C . LEU A 1 272 ? 18.589 1.195 -10.709 1.00 98.75 272 LEU A C 1
ATOM 2117 O O . LEU A 1 272 ? 19.061 1.177 -11.839 1.00 98.75 272 LEU A O 1
ATOM 2121 N N . ARG A 1 273 ? 19.126 0.480 -9.713 1.00 98.81 273 ARG A N 1
ATOM 2122 C CA . ARG A 1 273 ? 20.328 -0.358 -9.876 1.00 98.81 273 ARG A CA 1
ATOM 2123 C C . ARG A 1 273 ? 20.132 -1.572 -10.795 1.00 98.81 273 ARG A C 1
ATOM 2125 O O . ARG A 1 273 ? 21.121 -2.150 -11.229 1.00 98.81 273 ARG A O 1
ATOM 2132 N N . ALA A 1 274 ? 18.893 -1.969 -11.082 1.00 98.75 274 ALA A N 1
ATOM 2133 C CA . ALA A 1 274 ? 18.575 -3.026 -12.041 1.00 98.75 274 ALA A CA 1
ATOM 2134 C C . ALA A 1 274 ? 18.548 -2.505 -13.490 1.00 98.75 274 ALA A C 1
ATOM 2136 O O . ALA A 1 274 ? 18.822 -3.269 -14.414 1.00 98.75 274 ALA A O 1
ATOM 2137 N N . ILE A 1 275 ? 18.263 -1.211 -13.693 1.00 98.75 275 ILE A N 1
ATOM 2138 C CA . ILE A 1 275 ? 18.081 -0.601 -15.020 1.00 98.75 275 ILE A CA 1
ATOM 2139 C C . ILE A 1 275 ? 19.279 -0.837 -15.952 1.00 98.75 275 ILE A C 1
ATOM 2141 O O . ILE A 1 275 ? 19.039 -1.304 -17.064 1.00 98.75 275 ILE A O 1
ATOM 2145 N N . PRO A 1 276 ? 20.552 -0.625 -15.550 1.00 98.75 276 PRO A N 1
ATOM 2146 C CA . PRO A 1 276 ? 21.680 -0.843 -16.457 1.00 98.75 276 PRO A CA 1
ATOM 2147 C C . PRO A 1 276 ? 21.756 -2.268 -17.022 1.00 98.75 276 PRO A C 1
ATOM 2149 O O . PRO A 1 276 ? 22.219 -2.459 -18.141 1.00 98.75 276 PRO A O 1
ATOM 2152 N N . LEU A 1 277 ? 21.307 -3.279 -16.268 1.00 98.69 277 LEU A N 1
ATOM 2153 C CA . LEU A 1 277 ? 21.286 -4.669 -16.735 1.00 98.69 277 LEU A CA 1
ATOM 2154 C C . LEU A 1 277 ? 20.181 -4.906 -17.768 1.00 98.69 277 LEU A C 1
ATOM 2156 O O . LEU A 1 277 ? 20.407 -5.647 -18.720 1.00 98.69 277 LEU A O 1
ATOM 2160 N N . VAL A 1 278 ? 19.027 -4.255 -17.597 1.00 98.75 278 VAL A N 1
ATOM 2161 C CA . VAL A 1 278 ? 17.925 -4.294 -18.569 1.00 98.75 278 VAL A CA 1
ATOM 2162 C C . VAL A 1 278 ? 18.333 -3.573 -19.855 1.00 98.75 278 VAL A C 1
ATOM 2164 O O . VAL A 1 278 ? 18.220 -4.147 -20.932 1.00 98.75 278 VAL A O 1
ATOM 2167 N N . LEU A 1 279 ? 18.903 -2.367 -19.753 1.00 98.56 279 LEU A N 1
ATOM 2168 C CA . LEU A 1 279 ? 19.280 -1.546 -20.913 1.00 98.56 279 LEU A CA 1
ATOM 2169 C C . LEU A 1 279 ? 20.392 -2.150 -21.779 1.00 98.56 279 LEU A C 1
ATOM 2171 O O . LEU A 1 279 ? 20.481 -1.829 -22.958 1.00 98.56 279 LEU A O 1
ATOM 2175 N N . ARG A 1 280 ? 21.227 -3.043 -21.228 1.00 98.19 280 ARG A N 1
ATOM 2176 C CA . ARG A 1 280 ? 22.216 -3.796 -22.022 1.00 98.19 280 ARG A CA 1
ATOM 2177 C C . ARG A 1 280 ? 21.575 -4.704 -23.073 1.00 98.19 280 ARG A C 1
ATOM 2179 O O . ARG A 1 280 ? 22.241 -5.024 -24.049 1.00 98.19 280 ARG A O 1
ATOM 2186 N N . GLN A 1 281 ? 20.341 -5.146 -22.840 1.00 97.75 281 GLN A N 1
ATOM 2187 C CA . GLN A 1 281 ? 19.600 -6.048 -23.728 1.00 97.75 281 GLN A CA 1
ATOM 2188 C C . GLN A 1 281 ? 18.455 -5.316 -24.440 1.00 97.75 281 GLN A C 1
ATOM 2190 O O . GLN A 1 281 ? 18.208 -5.571 -25.611 1.00 97.75 281 GLN A O 1
ATOM 2195 N N . HIS A 1 282 ? 17.829 -4.358 -23.751 1.00 97.69 282 HIS A N 1
ATOM 2196 C CA . HIS A 1 282 ? 16.676 -3.583 -24.211 1.00 97.69 282 HIS A CA 1
ATOM 2197 C C . HIS A 1 282 ? 16.923 -2.073 -24.045 1.00 97.69 282 HIS A C 1
ATOM 2199 O O . HIS A 1 282 ? 16.417 -1.463 -23.094 1.00 97.69 282 HIS A O 1
ATOM 2205 N N . PRO A 1 283 ? 17.740 -1.442 -24.911 1.00 96.62 283 PRO A N 1
ATOM 2206 C CA . PRO A 1 283 ? 18.050 -0.008 -24.832 1.00 96.62 283 PRO A CA 1
ATOM 2207 C C . PRO A 1 283 ? 16.820 0.906 -25.018 1.00 96.62 283 PRO A C 1
ATOM 2209 O O . PRO A 1 283 ? 16.807 2.064 -24.587 1.00 96.62 283 PRO A O 1
ATOM 2212 N N . GLU A 1 284 ? 15.756 0.394 -25.633 1.00 96.00 284 GLU A N 1
ATOM 2213 C CA . GLU A 1 284 ? 14.458 1.045 -25.807 1.00 96.00 284 GLU A CA 1
ATOM 2214 C C . GLU A 1 284 ? 13.630 1.126 -24.515 1.00 96.00 284 GLU A C 1
ATOM 2216 O O . GLU A 1 284 ? 12.665 1.890 -24.455 1.00 96.00 284 GLU A O 1
ATOM 2221 N N . ALA A 1 285 ? 13.999 0.387 -23.462 1.00 98.25 285 ALA A N 1
ATOM 2222 C CA . ALA A 1 285 ? 13.241 0.362 -22.219 1.00 98.25 285 ALA A CA 1
ATOM 2223 C C . ALA A 1 285 ? 13.221 1.733 -21.517 1.00 98.25 285 ALA A C 1
ATOM 2225 O O . ALA A 1 285 ? 14.202 2.492 -21.494 1.00 98.25 285 ALA A O 1
ATOM 2226 N N . ARG A 1 286 ? 12.068 2.050 -20.929 1.00 98.62 286 ARG A N 1
ATOM 2227 C CA . ARG A 1 286 ? 11.777 3.266 -20.165 1.00 98.62 286 ARG A CA 1
ATOM 2228 C C . ARG A 1 286 ? 11.131 2.893 -18.840 1.00 98.62 286 ARG A C 1
ATOM 2230 O O . ARG A 1 286 ? 10.376 1.929 -18.754 1.00 98.62 286 ARG A O 1
ATOM 2237 N N . PHE A 1 287 ? 11.413 3.668 -17.801 1.00 98.75 287 PHE A N 1
ATOM 2238 C CA . PHE A 1 287 ? 10.993 3.381 -16.433 1.00 98.75 287 PHE A CA 1
ATOM 2239 C C . PHE A 1 287 ? 10.180 4.544 -15.876 1.00 98.75 287 PHE A C 1
ATOM 2241 O O . PHE A 1 287 ? 10.695 5.649 -15.742 1.00 98.75 287 PHE A O 1
ATOM 2248 N N . ALA A 1 288 ? 8.919 4.303 -15.523 1.00 98.62 288 ALA A N 1
ATOM 2249 C CA . ALA A 1 288 ? 8.061 5.302 -14.894 1.00 98.62 288 ALA A CA 1
ATOM 2250 C C . ALA A 1 288 ? 8.023 5.106 -13.373 1.00 98.62 288 ALA A C 1
ATOM 2252 O O . ALA A 1 288 ? 7.500 4.109 -12.874 1.00 98.62 288 ALA A O 1
ATOM 2253 N N . PHE A 1 289 ? 8.533 6.091 -12.635 1.00 98.56 289 PHE A N 1
ATOM 2254 C CA . PHE A 1 289 ? 8.436 6.193 -11.182 1.00 98.56 289 PHE A CA 1
ATOM 2255 C C . PHE A 1 289 ? 7.282 7.129 -10.824 1.00 98.56 289 PHE A C 1
ATOM 2257 O O . PHE A 1 289 ? 7.386 8.352 -10.943 1.00 98.56 289 PHE A O 1
ATOM 2264 N N . VAL A 1 290 ? 6.161 6.542 -10.405 1.00 97.88 290 VAL A N 1
ATOM 2265 C CA . VAL A 1 290 ? 4.911 7.259 -10.136 1.00 97.88 290 VAL A CA 1
ATOM 2266 C C . VAL A 1 290 ? 4.699 7.392 -8.632 1.00 97.88 290 VAL A C 1
ATOM 2268 O O . VAL A 1 290 ? 4.536 6.404 -7.912 1.00 97.88 290 VAL A O 1
ATOM 2271 N N . GLY A 1 291 ? 4.640 8.629 -8.160 1.00 94.00 291 GLY A N 1
ATOM 2272 C CA . GLY A 1 291 ? 4.485 8.996 -6.760 1.00 94.00 291 GLY A CA 1
ATOM 2273 C C . GLY A 1 291 ? 5.474 10.080 -6.348 1.00 94.00 291 GLY A C 1
ATOM 2274 O O . GLY A 1 291 ? 6.418 10.394 -7.066 1.00 94.00 291 GLY A O 1
ATOM 2275 N N . ASP A 1 292 ? 5.248 10.648 -5.169 1.00 90.56 292 ASP A N 1
ATOM 2276 C CA . ASP A 1 292 ? 6.126 11.627 -4.536 1.00 90.56 292 ASP A CA 1
ATOM 2277 C C . ASP A 1 292 ? 6.718 11.063 -3.238 1.00 90.56 292 ASP A C 1
ATOM 2279 O O . ASP A 1 292 ? 6.292 10.027 -2.702 1.00 90.56 292 ASP A O 1
ATOM 2283 N N . GLY A 1 293 ? 7.741 11.720 -2.701 1.00 91.69 293 GLY A N 1
ATOM 2284 C CA . GLY A 1 293 ? 8.261 11.346 -1.397 1.00 91.69 293 GLY A CA 1
ATOM 2285 C C . GLY A 1 293 ? 9.621 11.939 -1.064 1.00 91.69 293 GLY A C 1
ATOM 2286 O O . GLY A 1 293 ? 10.256 12.570 -1.900 1.00 91.69 293 GLY A O 1
ATOM 2287 N N . PRO A 1 294 ? 10.075 11.725 0.182 1.00 91.69 294 PRO A N 1
ATOM 2288 C CA . PRO A 1 294 ? 11.317 12.312 0.675 1.00 91.69 294 PRO A CA 1
ATOM 2289 C C . PRO A 1 294 ? 12.564 11.857 -0.093 1.00 91.69 294 PRO A C 1
ATOM 2291 O O . PRO A 1 294 ? 13.552 12.574 -0.068 1.00 91.69 294 PRO A O 1
ATOM 2294 N N . LEU A 1 295 ? 12.528 10.700 -0.766 1.00 95.50 295 LEU A N 1
ATOM 2295 C CA . LEU A 1 295 ? 13.682 10.182 -1.507 1.00 95.50 295 LEU A CA 1
ATOM 2296 C C . LEU A 1 295 ? 13.740 10.644 -2.967 1.00 95.50 295 LEU A C 1
ATOM 2298 O O . LEU A 1 295 ? 14.546 10.118 -3.723 1.00 95.50 295 LEU A O 1
ATOM 2302 N N . GLU A 1 296 ? 12.876 11.558 -3.417 1.00 96.25 296 GLU A N 1
ATOM 2303 C CA . GLU A 1 296 ? 12.843 11.928 -4.838 1.00 96.25 296 GLU A CA 1
ATOM 2304 C C . GLU A 1 296 ? 14.191 12.454 -5.348 1.00 96.25 296 GLU A C 1
ATOM 2306 O O . GLU A 1 296 ? 14.666 11.993 -6.385 1.00 96.25 296 GLU A O 1
ATOM 2311 N N . ALA A 1 297 ? 14.816 13.376 -4.607 1.00 97.38 297 ALA A N 1
ATOM 2312 C CA . ALA A 1 297 ? 16.114 13.945 -4.967 1.00 97.38 297 ALA A CA 1
ATOM 2313 C C . ALA A 1 297 ? 17.203 12.862 -5.022 1.00 97.38 297 ALA A C 1
ATOM 2315 O O . ALA A 1 297 ? 17.837 12.687 -6.058 1.00 97.38 297 ALA A O 1
ATOM 2316 N N . GLU A 1 298 ? 17.323 12.056 -3.963 1.00 98.25 298 GLU A N 1
ATOM 2317 C CA . GLU A 1 298 ? 18.301 10.962 -3.873 1.00 98.25 298 GLU A CA 1
ATOM 2318 C C . GLU A 1 298 ? 18.133 9.922 -4.997 1.00 98.25 298 GLU A C 1
ATOM 2320 O O . GLU A 1 298 ? 19.107 9.381 -5.516 1.00 98.25 298 GLU A O 1
ATOM 2325 N N . LEU A 1 299 ? 16.894 9.621 -5.402 1.00 98.56 299 LEU A N 1
ATOM 2326 C CA . LEU A 1 299 ? 16.627 8.681 -6.494 1.00 98.56 299 LEU A CA 1
ATOM 2327 C C . LEU A 1 299 ? 17.011 9.263 -7.861 1.00 98.56 299 LEU A C 1
ATOM 2329 O O . LEU A 1 299 ? 17.510 8.524 -8.709 1.00 98.56 299 LEU A O 1
ATOM 2333 N N . LYS A 1 300 ? 16.796 10.564 -8.085 1.00 98.50 300 LYS A N 1
ATOM 2334 C CA . LYS A 1 300 ? 17.224 11.250 -9.314 1.00 98.50 300 LYS A CA 1
ATOM 2335 C C . LYS A 1 300 ? 18.749 11.345 -9.401 1.00 98.50 300 LYS A C 1
ATOM 2337 O O . LYS A 1 300 ? 19.304 11.091 -10.466 1.00 98.50 300 LYS A O 1
ATOM 2342 N N . GLU A 1 301 ? 19.418 11.638 -8.288 1.00 98.62 301 GLU A N 1
ATOM 2343 C CA . GLU A 1 301 ? 20.884 11.620 -8.190 1.00 98.62 301 GLU A CA 1
ATOM 2344 C C . GLU A 1 301 ? 21.438 10.225 -8.495 1.00 98.62 301 GLU A C 1
ATOM 2346 O O . GLU A 1 301 ? 22.290 10.082 -9.369 1.00 98.62 301 GLU A O 1
ATOM 2351 N N . LEU A 1 302 ? 20.873 9.175 -7.889 1.00 98.69 302 LEU A N 1
ATOM 2352 C CA . LEU A 1 302 ? 21.269 7.795 -8.174 1.00 98.69 302 LEU A CA 1
ATOM 2353 C C . LEU A 1 302 ? 21.054 7.413 -9.650 1.00 98.69 302 LEU A C 1
ATOM 2355 O O . LEU A 1 302 ? 21.864 6.686 -10.220 1.00 98.69 302 LEU A O 1
ATOM 2359 N N . ALA A 1 303 ? 19.979 7.881 -10.290 1.00 98.69 303 ALA A N 1
ATOM 2360 C CA . ALA A 1 303 ? 19.762 7.650 -11.721 1.00 98.69 303 ALA A CA 1
ATOM 2361 C C . ALA A 1 303 ? 20.855 8.312 -12.583 1.00 98.69 303 ALA A C 1
ATOM 2363 O O . ALA A 1 303 ? 21.302 7.713 -13.565 1.00 98.69 303 ALA A O 1
ATOM 2364 N N . ALA A 1 304 ? 21.323 9.502 -12.189 1.00 98.56 304 ALA A N 1
ATOM 2365 C CA . ALA A 1 304 ? 22.417 10.202 -12.856 1.00 98.56 304 ALA A CA 1
ATOM 2366 C C . ALA A 1 304 ? 23.762 9.496 -12.646 1.00 98.56 304 ALA A C 1
ATOM 2368 O O . ALA A 1 304 ? 24.479 9.262 -13.616 1.00 98.56 304 ALA A O 1
ATOM 2369 N N . GLU A 1 305 ? 24.068 9.072 -11.417 1.00 98.62 305 GLU A N 1
ATOM 2370 C CA . GLU A 1 305 ? 25.270 8.285 -11.099 1.00 98.62 305 GLU A CA 1
ATOM 2371 C C . GLU A 1 305 ? 25.340 6.984 -11.908 1.00 98.62 305 GLU A C 1
ATOM 2373 O O . GLU A 1 305 ? 26.402 6.583 -12.380 1.00 98.62 305 GLU A O 1
ATOM 2378 N N . LEU A 1 306 ? 24.192 6.333 -12.104 1.00 98.56 306 LEU A N 1
ATOM 2379 C CA . LEU A 1 306 ? 24.077 5.112 -12.897 1.00 98.56 306 LEU A CA 1
ATOM 2380 C C . LEU A 1 306 ? 24.032 5.369 -14.411 1.00 98.56 306 LEU A C 1
ATOM 2382 O O . LEU A 1 306 ? 24.009 4.404 -15.171 1.00 98.56 306 LEU A O 1
ATOM 2386 N N . SER A 1 307 ? 24.033 6.633 -14.851 1.00 98.44 307 SER A N 1
ATOM 2387 C CA . SER A 1 307 ? 23.909 7.036 -16.260 1.00 98.44 307 SER A CA 1
ATOM 2388 C C . SER A 1 307 ? 22.634 6.509 -16.940 1.00 98.44 307 SER A C 1
ATOM 2390 O O . SER A 1 307 ? 22.664 6.099 -18.096 1.00 98.44 307 SER A O 1
ATOM 2392 N N . VAL A 1 308 ? 21.505 6.506 -16.219 1.00 98.50 308 VAL A N 1
ATOM 2393 C CA . VAL A 1 308 ? 20.193 6.026 -16.712 1.00 98.50 308 VAL A CA 1
ATOM 2394 C C . VAL A 1 308 ? 19.079 7.073 -16.606 1.00 98.50 308 VAL A C 1
ATOM 2396 O O . VAL A 1 308 ? 17.902 6.746 -16.765 1.00 98.50 308 VAL A O 1
ATOM 2399 N N . SER A 1 309 ? 19.423 8.333 -16.323 1.00 98.25 309 SER A N 1
ATOM 2400 C CA . SER A 1 309 ? 18.450 9.422 -16.148 1.00 98.25 309 SER A CA 1
ATOM 2401 C C . SER A 1 309 ? 17.512 9.588 -17.341 1.00 98.25 309 SER A C 1
ATOM 2403 O O . SER A 1 309 ? 16.316 9.771 -17.143 1.00 98.25 309 SER A O 1
ATOM 2405 N N . GLU A 1 310 ? 18.024 9.471 -18.567 1.00 97.19 310 GLU A N 1
ATOM 2406 C CA . GLU A 1 310 ? 17.230 9.633 -19.796 1.00 97.19 310 GLU A CA 1
ATOM 2407 C C . GLU A 1 310 ? 16.206 8.505 -20.006 1.00 97.19 310 GLU A C 1
ATOM 2409 O O . GLU A 1 310 ? 15.221 8.677 -20.721 1.00 97.19 310 GLU A O 1
ATOM 2414 N N . ASN A 1 311 ? 16.395 7.362 -19.342 1.00 98.12 311 ASN A N 1
ATOM 2415 C CA . ASN A 1 311 ? 15.459 6.240 -19.364 1.00 98.12 311 ASN A CA 1
ATOM 2416 C C . ASN A 1 311 ? 14.425 6.310 -18.230 1.00 98.12 311 ASN A C 1
ATOM 2418 O O . ASN A 1 311 ? 13.530 5.464 -18.183 1.00 98.12 311 ASN A O 1
ATOM 2422 N N . CYS A 1 312 ? 14.544 7.265 -17.303 1.00 98.44 312 CYS A N 1
ATOM 2423 C CA . CYS A 1 312 ? 13.716 7.350 -16.102 1.00 98.44 312 CYS A CA 1
ATOM 2424 C C . CYS A 1 312 ? 12.768 8.553 -16.149 1.00 98.44 312 CYS A C 1
ATOM 2426 O O . CYS A 1 312 ? 13.190 9.706 -16.182 1.00 98.44 312 CYS A O 1
ATOM 2428 N N . HIS A 1 313 ? 11.470 8.293 -16.019 1.00 98.31 313 HIS A N 1
ATOM 2429 C CA . HIS A 1 313 ? 10.438 9.312 -15.891 1.00 98.31 313 HIS A CA 1
ATOM 2430 C C . HIS A 1 313 ? 9.928 9.364 -14.446 1.00 98.31 313 HIS A C 1
ATOM 2432 O O . HIS A 1 313 ? 9.246 8.450 -13.980 1.00 98.31 313 HIS A O 1
ATOM 2438 N N . PHE A 1 314 ? 10.238 10.442 -13.727 1.00 98.19 314 PHE A N 1
ATOM 2439 C CA . PHE A 1 314 ? 9.701 10.706 -12.389 1.00 98.19 314 PHE A CA 1
ATOM 2440 C C . PHE A 1 314 ? 8.435 11.558 -12.510 1.00 98.19 314 PHE A C 1
ATOM 2442 O O . PHE A 1 314 ? 8.521 12.754 -12.773 1.00 98.19 314 PHE A O 1
ATOM 2449 N N . LEU A 1 315 ? 7.263 10.941 -12.333 1.00 97.12 315 LEU A N 1
ATOM 2450 C CA . LEU A 1 315 ? 5.967 11.556 -12.671 1.00 97.12 315 LEU A CA 1
ATOM 2451 C C . LEU A 1 315 ? 5.298 12.293 -11.506 1.00 97.12 315 LEU A C 1
ATOM 2453 O O . LEU A 1 315 ? 4.223 12.869 -11.672 1.00 97.12 315 LEU A O 1
ATOM 2457 N N . GLY A 1 316 ? 5.902 12.252 -10.317 1.00 95.25 316 GLY A N 1
ATOM 2458 C CA . GLY A 1 316 ? 5.301 12.799 -9.106 1.00 95.25 316 GLY A CA 1
ATOM 2459 C C . GLY A 1 316 ? 3.965 12.130 -8.763 1.00 95.25 316 GLY A C 1
ATOM 2460 O O . GLY A 1 316 ? 3.656 11.016 -9.197 1.00 95.25 316 GLY A O 1
ATOM 2461 N N . PHE A 1 317 ? 3.155 12.799 -7.943 1.00 92.19 317 PHE A N 1
ATOM 2462 C CA . PHE A 1 317 ? 1.843 12.293 -7.541 1.00 92.19 317 PHE A CA 1
ATOM 2463 C C . PHE A 1 317 ? 0.826 12.341 -8.697 1.00 92.19 317 PHE A C 1
ATOM 2465 O O . PHE A 1 317 ? 0.483 13.413 -9.193 1.00 92.19 317 PHE A O 1
ATOM 2472 N N . ARG A 1 318 ? 0.277 11.176 -9.065 1.00 92.69 318 ARG A N 1
ATOM 2473 C CA . ARG A 1 318 ? -0.729 10.996 -10.129 1.00 92.69 318 ARG A CA 1
ATOM 2474 C C . ARG A 1 318 ? -2.078 10.549 -9.555 1.00 92.69 318 ARG A C 1
ATOM 2476 O O . ARG A 1 318 ? -2.130 9.846 -8.545 1.00 92.69 318 ARG A O 1
ATOM 2483 N N . ARG A 1 319 ? -3.184 10.941 -10.202 1.00 90.56 319 ARG A N 1
ATOM 2484 C CA . ARG A 1 319 ? -4.569 10.582 -9.797 1.00 90.56 319 ARG A CA 1
ATOM 2485 C C . ARG A 1 319 ? -5.250 9.605 -10.762 1.00 90.56 319 ARG A C 1
ATOM 2487 O O . ARG A 1 319 ? -6.164 8.879 -10.375 1.00 90.56 319 ARG A O 1
ATOM 2494 N N . ASP A 1 320 ? -4.763 9.568 -11.986 1.00 95.31 320 ASP A N 1
ATOM 2495 C CA . ASP A 1 320 ? -5.147 8.757 -13.141 1.00 95.31 320 ASP A CA 1
ATOM 2496 C C . ASP A 1 320 ? -4.306 7.467 -13.209 1.00 95.31 320 ASP A C 1
ATOM 2498 O O . ASP A 1 320 ? -3.699 7.103 -14.213 1.00 95.31 320 ASP A O 1
ATOM 2502 N N . ILE A 1 321 ? -4.228 6.778 -12.065 1.00 96.00 321 ILE A N 1
ATOM 2503 C CA . ILE A 1 321 ? -3.507 5.506 -11.931 1.00 96.00 321 ILE A CA 1
ATOM 2504 C C . ILE A 1 321 ? -3.998 4.430 -12.920 1.00 96.00 321 ILE A C 1
ATOM 2506 O O . ILE A 1 321 ? -3.143 3.706 -13.430 1.00 96.00 321 ILE A O 1
ATOM 2510 N N . PRO A 1 322 ? -5.306 4.300 -13.240 1.00 97.50 322 PRO A N 1
ATOM 2511 C CA . PRO A 1 322 ? -5.753 3.372 -14.279 1.00 97.50 322 PRO A CA 1
ATOM 2512 C C . PRO A 1 322 ? -5.073 3.603 -15.634 1.00 97.50 322 PRO A C 1
ATOM 2514 O O . PRO A 1 322 ? -4.601 2.648 -16.244 1.00 97.50 322 PRO A O 1
ATOM 2517 N N . GLU A 1 323 ? -4.962 4.853 -16.076 1.00 98.12 323 GLU A N 1
ATOM 2518 C CA . GLU A 1 323 ? -4.339 5.253 -17.339 1.00 98.12 323 GLU A CA 1
ATOM 2519 C C . GLU A 1 323 ? -2.820 5.038 -17.309 1.00 98.12 323 GLU A C 1
ATOM 2521 O O . GLU A 1 323 ? -2.248 4.499 -18.259 1.00 98.12 323 GLU A O 1
ATOM 2526 N N . VAL A 1 324 ? -2.170 5.378 -16.189 1.00 98.25 324 VAL A N 1
ATOM 2527 C CA . VAL A 1 324 ? -0.739 5.109 -15.968 1.00 98.25 324 VAL A CA 1
ATOM 2528 C C . VAL A 1 324 ? -0.442 3.617 -16.074 1.00 98.25 324 VAL A C 1
ATOM 2530 O O . VAL A 1 324 ? 0.459 3.210 -16.805 1.00 98.25 324 VAL A O 1
ATOM 2533 N N . LEU A 1 325 ? -1.200 2.780 -15.363 1.00 98.38 325 LEU A N 1
ATOM 2534 C CA . LEU A 1 325 ? -1.003 1.334 -15.398 1.00 98.38 325 LEU A CA 1
ATOM 2535 C C . LEU A 1 325 ? -1.331 0.770 -16.777 1.00 98.38 325 LEU A C 1
ATOM 2537 O O . LEU A 1 325 ? -0.588 -0.077 -17.265 1.00 98.38 325 LEU A O 1
ATOM 2541 N N . ALA A 1 326 ? -2.387 1.259 -17.435 1.00 97.56 326 ALA A N 1
ATOM 2542 C CA . ALA A 1 326 ? -2.734 0.867 -18.796 1.00 97.56 326 ALA A CA 1
ATOM 2543 C C . ALA A 1 326 ? -1.588 1.133 -19.784 1.00 97.56 326 ALA A C 1
ATOM 2545 O O . ALA A 1 326 ? -1.376 0.310 -20.673 1.00 97.56 326 ALA A O 1
ATOM 2546 N N . ALA A 1 327 ? -0.821 2.211 -19.591 1.00 97.56 327 ALA A N 1
ATOM 2547 C CA . ALA A 1 327 ? 0.346 2.538 -20.407 1.00 97.56 327 ALA A CA 1
ATOM 2548 C C . ALA A 1 327 ? 1.543 1.606 -20.184 1.00 97.56 327 ALA A C 1
ATOM 2550 O O . ALA A 1 327 ? 2.344 1.450 -21.098 1.00 97.56 327 ALA A O 1
ATOM 2551 N N . CYS A 1 328 ? 1.676 0.988 -19.010 1.00 97.94 328 CYS A N 1
ATOM 2552 C CA . CYS A 1 328 ? 2.816 0.130 -18.687 1.00 97.94 328 CYS A CA 1
ATOM 2553 C C . CYS A 1 328 ? 2.724 -1.235 -19.385 1.00 97.94 328 CYS A C 1
ATOM 2555 O O . CYS A 1 328 ? 1.638 -1.817 -19.479 1.00 97.94 328 CYS A O 1
ATOM 2557 N N . ASP A 1 329 ? 3.873 -1.769 -19.793 1.00 98.00 329 ASP A N 1
ATOM 2558 C CA . ASP A 1 329 ? 4.034 -3.135 -20.308 1.00 98.00 329 ASP A CA 1
ATOM 2559 C C . ASP A 1 329 ? 4.309 -4.126 -19.174 1.00 98.00 329 ASP A C 1
ATOM 2561 O O . ASP A 1 329 ? 3.737 -5.211 -19.142 1.00 98.00 329 ASP A O 1
ATOM 2565 N N . VAL A 1 330 ? 5.126 -3.728 -18.194 1.00 98.56 330 VAL A N 1
ATOM 2566 C CA . VAL A 1 330 ? 5.430 -4.509 -16.985 1.00 98.56 330 VAL A CA 1
ATOM 2567 C C . VAL A 1 330 ? 5.293 -3.609 -15.763 1.00 98.56 330 VAL A C 1
ATOM 2569 O O . VAL A 1 330 ? 5.753 -2.468 -15.765 1.00 98.56 330 VAL A O 1
ATOM 2572 N N . PHE A 1 331 ? 4.678 -4.116 -14.696 1.00 98.81 331 PHE A N 1
ATOM 2573 C CA . PHE A 1 331 ? 4.635 -3.442 -13.403 1.00 98.81 331 PHE A CA 1
ATOM 2574 C C . PHE A 1 331 ? 5.649 -4.050 -12.434 1.00 98.81 331 PHE A C 1
ATOM 2576 O O . PHE A 1 331 ? 5.689 -5.266 -12.244 1.00 98.81 331 PHE A O 1
ATOM 2583 N N . VAL A 1 332 ? 6.436 -3.203 -11.768 1.00 98.81 332 VAL A N 1
ATOM 2584 C CA . VAL A 1 332 ? 7.454 -3.631 -10.805 1.00 98.81 332 VAL A CA 1
ATOM 2585 C C . VAL A 1 332 ? 7.163 -3.067 -9.421 1.00 98.81 332 VAL A C 1
ATOM 2587 O O . VAL A 1 332 ? 7.006 -1.859 -9.244 1.00 98.81 332 VAL A O 1
ATOM 2590 N N . LEU A 1 333 ? 7.157 -3.931 -8.404 1.00 98.38 333 LEU A N 1
ATOM 2591 C CA . LEU A 1 333 ? 7.023 -3.546 -7.000 1.00 98.38 333 LEU A CA 1
ATOM 2592 C C . LEU A 1 333 ? 8.225 -4.038 -6.172 1.00 98.38 333 LEU A C 1
ATOM 2594 O O . LEU A 1 333 ? 8.162 -5.113 -5.567 1.00 98.38 333 LEU A O 1
ATOM 2598 N N . PRO A 1 334 ? 9.312 -3.247 -6.075 1.00 97.81 334 PRO A N 1
ATOM 2599 C CA . PRO A 1 334 ? 10.568 -3.662 -5.447 1.00 97.81 334 PRO A CA 1
ATOM 2600 C C . PRO A 1 334 ? 10.576 -3.462 -3.916 1.00 97.81 334 PRO A C 1
ATOM 2602 O O . PRO A 1 334 ? 11.615 -3.205 -3.308 1.00 97.81 334 PRO A O 1
ATOM 2605 N N . SER A 1 335 ? 9.408 -3.542 -3.274 1.00 96.62 335 SER A N 1
ATOM 2606 C CA . SER A 1 335 ? 9.233 -3.135 -1.875 1.00 96.62 335 SER A CA 1
ATOM 2607 C C . SER A 1 335 ? 10.009 -4.013 -0.891 1.00 96.62 335 SER A C 1
ATOM 2609 O O . SER A 1 335 ? 10.163 -5.217 -1.069 1.00 96.62 335 SER A O 1
ATOM 2611 N N . LEU A 1 336 ? 10.493 -3.415 0.189 1.00 94.62 336 LEU A N 1
ATOM 2612 C CA . LEU A 1 336 ? 11.270 -4.098 1.220 1.00 94.62 336 LEU A CA 1
ATOM 2613 C C . LEU A 1 336 ? 10.393 -4.602 2.372 1.00 94.62 336 LEU A C 1
ATOM 2615 O O . LEU A 1 336 ? 10.712 -5.611 2.993 1.00 94.62 336 LEU A O 1
ATOM 2619 N N . TRP A 1 337 ? 9.290 -3.920 2.672 1.00 91.44 337 TRP A N 1
ATOM 2620 C CA . TRP A 1 337 ? 8.286 -4.374 3.637 1.00 91.44 337 TRP A CA 1
ATOM 2621 C C . TRP A 1 337 ? 6.931 -3.733 3.328 1.00 91.44 337 TRP A C 1
ATOM 2623 O O . TRP A 1 337 ? 6.868 -2.554 3.008 1.00 91.44 337 TRP A O 1
ATOM 2633 N N . GLU A 1 338 ? 5.842 -4.487 3.438 1.00 88.06 338 GLU A N 1
ATOM 2634 C CA . GLU A 1 338 ? 4.463 -4.038 3.201 1.00 88.06 338 GLU A CA 1
ATOM 2635 C C . GLU A 1 338 ? 3.505 -4.953 3.966 1.00 88.06 338 GLU A C 1
ATOM 2637 O O . GLU A 1 338 ? 3.782 -6.148 4.098 1.00 88.06 338 GLU A O 1
ATOM 2642 N N . GLY A 1 339 ? 2.374 -4.408 4.422 1.00 84.38 339 GLY A N 1
ATOM 2643 C CA . GLY A 1 339 ? 1.260 -5.218 4.918 1.00 84.38 339 GLY A CA 1
ATOM 2644 C C . GLY A 1 339 ? 0.520 -5.891 3.762 1.00 84.38 339 GLY A C 1
ATOM 2645 O O . GLY A 1 339 ? 0.559 -7.105 3.618 1.00 84.38 339 GLY A O 1
ATOM 2646 N N . LEU A 1 340 ? -0.145 -5.106 2.918 1.00 89.06 340 LEU A N 1
ATOM 2647 C CA . LEU A 1 340 ? -0.743 -5.565 1.662 1.00 89.06 340 LEU A CA 1
ATOM 2648 C C . LEU A 1 340 ? -0.766 -4.381 0.693 1.00 89.06 340 LEU A C 1
ATOM 2650 O O . LEU A 1 340 ? -1.423 -3.372 0.965 1.00 89.06 340 LEU A O 1
ATOM 2654 N N . SER A 1 341 ? -0.014 -4.467 -0.404 1.00 90.06 341 SER A N 1
ATOM 2655 C CA . SER A 1 341 ? 0.176 -3.323 -1.298 1.00 90.06 341 SER A CA 1
ATOM 2656 C C . SER A 1 341 ? -1.053 -3.087 -2.175 1.00 90.06 341 SER A C 1
ATOM 2658 O O . SER A 1 341 ? -1.360 -3.898 -3.044 1.00 90.06 341 SER A O 1
ATOM 2660 N N . ILE A 1 342 ? -1.723 -1.945 -2.001 1.00 93.50 342 ILE A N 1
ATOM 2661 C CA . ILE A 1 342 ? -2.831 -1.539 -2.883 1.00 93.50 342 ILE A CA 1
ATOM 2662 C C . ILE A 1 342 ? -2.355 -1.389 -4.326 1.00 93.50 342 ILE A C 1
ATOM 2664 O O . ILE A 1 342 ? -3.027 -1.874 -5.222 1.00 93.50 342 ILE A O 1
ATOM 2668 N N . THR A 1 343 ? -1.165 -0.827 -4.554 1.00 95.00 343 THR A N 1
ATOM 2669 C CA . THR A 1 343 ? -0.647 -0.622 -5.916 1.00 95.00 343 THR A CA 1
ATOM 2670 C C . THR A 1 343 ? -0.355 -1.935 -6.640 1.00 95.00 343 THR A C 1
ATOM 2672 O O . THR A 1 343 ? -0.454 -1.995 -7.861 1.00 95.00 343 THR A O 1
ATOM 2675 N N . LEU A 1 344 ? -0.067 -3.011 -5.894 1.00 96.88 344 LEU A N 1
ATOM 2676 C CA . LEU A 1 344 ? 0.008 -4.360 -6.455 1.00 96.88 344 LEU A CA 1
ATOM 2677 C C . LEU A 1 344 ? -1.366 -4.812 -6.949 1.00 96.88 344 LEU A C 1
ATOM 2679 O O . LEU A 1 344 ? -1.486 -5.249 -8.085 1.00 96.88 344 LEU A O 1
ATOM 2683 N N . LEU A 1 345 ? -2.401 -4.668 -6.115 1.00 97.06 345 LEU A N 1
ATOM 2684 C CA . LEU A 1 345 ? -3.770 -5.024 -6.492 1.00 97.06 345 LEU A CA 1
ATOM 2685 C C . LEU A 1 345 ? -4.243 -4.197 -7.695 1.00 97.06 345 LEU A C 1
ATOM 2687 O O . LEU A 1 345 ? -4.839 -4.755 -8.609 1.00 97.06 345 LEU A O 1
ATOM 2691 N N . GLU A 1 346 ? -3.940 -2.896 -7.733 1.00 97.25 346 GLU A N 1
ATOM 2692 C CA . GLU A 1 346 ? -4.277 -2.007 -8.854 1.00 97.25 346 GLU A CA 1
ATOM 2693 C C . GLU A 1 346 ? -3.614 -2.478 -10.159 1.00 97.25 346 GLU A C 1
ATOM 2695 O O . GLU A 1 346 ? -4.289 -2.598 -11.181 1.00 97.25 346 GLU A O 1
ATOM 2700 N N . ALA A 1 347 ? -2.325 -2.839 -10.124 1.00 97.88 347 ALA A N 1
ATOM 2701 C CA . ALA A 1 347 ? -1.623 -3.408 -11.278 1.00 97.88 347 ALA A CA 1
ATOM 2702 C C . ALA A 1 347 ? -2.236 -4.738 -11.743 1.00 97.88 347 ALA A C 1
ATOM 2704 O O . ALA A 1 347 ? -2.412 -4.956 -12.943 1.00 97.88 347 ALA A O 1
ATOM 2705 N N . MET A 1 348 ? -2.632 -5.603 -10.803 1.00 98.00 348 MET A N 1
ATOM 2706 C CA . MET A 1 348 ? -3.345 -6.842 -11.125 1.00 98.00 348 MET A CA 1
ATOM 2707 C C . MET A 1 348 ? -4.710 -6.554 -11.755 1.00 98.00 348 MET A C 1
ATOM 2709 O O . MET A 1 348 ? -5.092 -7.220 -12.712 1.00 98.00 348 MET A O 1
ATOM 2713 N N . ALA A 1 349 ? -5.449 -5.558 -11.258 1.00 97.44 349 ALA A N 1
ATOM 2714 C CA . ALA A 1 349 ? -6.747 -5.182 -11.815 1.00 97.44 349 ALA A CA 1
ATOM 2715 C C . ALA A 1 349 ? -6.614 -4.605 -13.225 1.00 97.44 349 ALA A C 1
ATOM 2717 O O . ALA A 1 349 ? -7.449 -4.906 -14.072 1.00 97.44 349 ALA A O 1
ATOM 2718 N N . ALA A 1 350 ? -5.527 -3.888 -13.508 1.00 97.50 350 ALA A N 1
ATOM 2719 C CA . ALA A 1 350 ? -5.161 -3.456 -14.854 1.00 97.50 350 ALA A CA 1
ATOM 2720 C C . ALA A 1 350 ? -4.642 -4.598 -15.759 1.00 97.50 350 ALA A C 1
ATOM 2722 O O . ALA A 1 350 ? -4.268 -4.344 -16.903 1.00 97.50 350 ALA A O 1
ATOM 2723 N N . GLY A 1 351 ? -4.593 -5.843 -15.263 1.00 97.25 351 GLY A N 1
ATOM 2724 C CA . GLY A 1 351 ? -4.152 -7.016 -16.022 1.00 97.25 351 GLY A CA 1
ATOM 2725 C C . GLY A 1 351 ? -2.674 -6.985 -16.391 1.00 97.25 351 GLY A C 1
ATOM 2726 O O . GLY A 1 351 ? -2.285 -7.555 -17.407 1.00 97.25 351 GLY A O 1
ATOM 2727 N N . LYS A 1 352 ? -1.851 -6.284 -15.604 1.00 98.06 352 LYS A N 1
ATOM 2728 C CA . LYS A 1 352 ? -0.443 -6.082 -15.936 1.00 98.06 352 LYS A CA 1
ATOM 2729 C C . LYS A 1 352 ? 0.401 -7.296 -15.541 1.00 98.06 352 LYS A C 1
ATOM 2731 O O . LYS A 1 352 ? 0.175 -7.859 -14.466 1.00 98.06 352 LYS A O 1
ATOM 2736 N N . PRO A 1 353 ? 1.389 -7.687 -16.363 1.00 98.31 353 PRO A N 1
ATOM 2737 C CA . PRO A 1 353 ? 2.467 -8.569 -15.932 1.00 98.31 353 PRO A CA 1
ATOM 2738 C C . PRO A 1 353 ? 3.210 -7.928 -14.754 1.00 98.31 353 PRO A C 1
ATOM 2740 O O . PRO A 1 353 ? 3.496 -6.729 -14.774 1.00 98.31 353 PRO A O 1
ATOM 2743 N N . ILE A 1 354 ? 3.499 -8.711 -13.714 1.00 98.69 354 ILE A N 1
ATOM 2744 C CA . ILE A 1 354 ? 4.023 -8.195 -12.443 1.00 98.69 354 ILE A CA 1
ATOM 2745 C C . ILE A 1 354 ? 5.343 -8.864 -12.085 1.00 98.69 354 ILE A C 1
ATOM 2747 O O . ILE A 1 354 ? 5.426 -10.090 -12.026 1.00 98.69 354 ILE A O 1
ATOM 2751 N N . VAL A 1 355 ? 6.322 -8.041 -11.712 1.00 98.81 355 VAL A N 1
ATOM 2752 C CA . VAL A 1 355 ? 7.501 -8.442 -10.938 1.00 98.81 355 VAL A CA 1
ATOM 2753 C C . VAL A 1 355 ? 7.399 -7.802 -9.558 1.00 98.81 355 VAL A C 1
ATOM 2755 O O . VAL A 1 355 ? 7.361 -6.580 -9.425 1.00 98.81 355 VAL A O 1
ATOM 2758 N N . ALA A 1 356 ? 7.363 -8.599 -8.499 1.00 98.38 356 ALA A N 1
ATOM 2759 C CA . ALA A 1 356 ? 7.289 -8.089 -7.135 1.00 98.38 356 ALA A CA 1
ATOM 2760 C C . ALA A 1 356 ? 8.318 -8.776 -6.245 1.00 98.38 356 ALA A C 1
ATOM 2762 O O . ALA A 1 356 ? 8.670 -9.933 -6.440 1.00 98.38 356 ALA A O 1
ATOM 2763 N N . THR A 1 357 ? 8.803 -8.091 -5.219 1.00 97.94 357 THR A N 1
ATOM 2764 C CA . THR A 1 357 ? 9.641 -8.749 -4.213 1.00 97.94 357 THR A CA 1
ATOM 2765 C C . THR A 1 357 ? 8.828 -9.748 -3.393 1.00 97.94 357 THR A C 1
ATOM 2767 O O . THR A 1 357 ? 7.684 -9.485 -3.012 1.00 97.94 357 THR A O 1
ATOM 2770 N N . GLY A 1 358 ? 9.437 -10.883 -3.055 1.00 95.31 358 GLY A N 1
ATOM 2771 C CA . GLY A 1 358 ? 8.876 -11.932 -2.208 1.00 95.31 358 GLY A CA 1
ATOM 2772 C C . GLY A 1 358 ? 8.846 -11.554 -0.727 1.00 95.31 358 GLY A C 1
ATOM 2773 O O . GLY A 1 358 ? 9.432 -12.250 0.095 1.00 95.31 358 GLY A O 1
ATOM 2774 N N . ILE A 1 359 ? 8.185 -10.453 -0.383 1.00 92.44 359 ILE A N 1
ATOM 2775 C CA . ILE A 1 359 ? 7.898 -10.044 0.998 1.00 92.44 359 ILE A CA 1
ATOM 2776 C C . ILE A 1 359 ? 6.523 -10.557 1.438 1.00 92.44 359 ILE A C 1
ATOM 2778 O O . ILE A 1 359 ? 5.691 -10.908 0.601 1.00 92.44 359 ILE A O 1
ATOM 2782 N N . LYS A 1 360 ? 6.273 -10.551 2.751 1.00 86.75 360 LYS A N 1
ATOM 2783 C CA . LYS A 1 360 ? 5.050 -11.060 3.402 1.00 86.75 360 LYS A CA 1
ATOM 2784 C C . LYS A 1 360 ? 3.758 -10.686 2.674 1.00 86.75 360 LYS A C 1
ATOM 2786 O O . LYS A 1 360 ? 3.058 -11.559 2.172 1.00 86.75 360 LYS A O 1
ATOM 2791 N N . GLY A 1 361 ? 3.498 -9.384 2.531 1.00 87.12 361 GLY A N 1
ATOM 2792 C CA . GLY A 1 361 ? 2.285 -8.890 1.880 1.00 87.12 361 GLY A CA 1
ATOM 2793 C C . GLY A 1 361 ? 2.153 -9.287 0.410 1.00 87.12 361 GLY A C 1
ATOM 2794 O O . GLY A 1 361 ? 1.058 -9.593 -0.047 1.00 87.12 361 GLY A O 1
ATOM 2795 N N . ASN A 1 362 ? 3.260 -9.337 -0.335 1.00 93.50 362 ASN A N 1
ATOM 2796 C CA . ASN A 1 362 ? 3.232 -9.673 -1.761 1.00 93.50 362 ASN A CA 1
ATOM 2797 C C . ASN A 1 362 ? 3.006 -11.175 -1.988 1.00 93.50 362 ASN A C 1
ATOM 2799 O O . ASN A 1 362 ? 2.249 -11.542 -2.881 1.00 93.50 362 ASN A O 1
ATOM 2803 N N . ARG A 1 363 ? 3.599 -12.041 -1.152 1.00 93.69 363 ARG A N 1
ATOM 2804 C CA . ARG A 1 363 ? 3.423 -13.509 -1.207 1.00 93.69 363 ARG A CA 1
ATOM 2805 C C . ARG A 1 363 ? 1.991 -13.963 -0.932 1.00 93.69 363 ARG A C 1
ATOM 2807 O O . ARG A 1 363 ? 1.610 -15.066 -1.303 1.00 93.69 363 ARG A O 1
ATOM 2814 N N . GLU A 1 364 ? 1.194 -13.130 -0.273 1.00 91.56 364 GLU A N 1
ATOM 2815 C CA . GLU A 1 364 ? -0.210 -13.441 -0.004 1.00 91.56 364 GLU A CA 1
ATOM 2816 C C . GLU A 1 364 ? -1.105 -13.283 -1.245 1.00 91.56 364 GLU A C 1
ATOM 2818 O O . GLU A 1 364 ? -2.169 -13.907 -1.367 1.00 91.56 364 GLU A O 1
ATOM 2823 N N . VAL A 1 365 ? -0.646 -12.452 -2.180 1.00 94.25 365 VAL A N 1
ATOM 2824 C CA . VAL A 1 365 ? -1.363 -12.061 -3.392 1.00 94.25 365 VAL A CA 1
ATOM 2825 C C . VAL A 1 365 ? -0.806 -12.789 -4.618 1.00 94.25 365 VAL A C 1
ATOM 2827 O O . VAL A 1 365 ? -1.576 -13.311 -5.431 1.00 94.25 365 VAL A O 1
ATOM 2830 N N . ILE A 1 366 ? 0.522 -12.854 -4.727 1.00 97.06 366 ILE A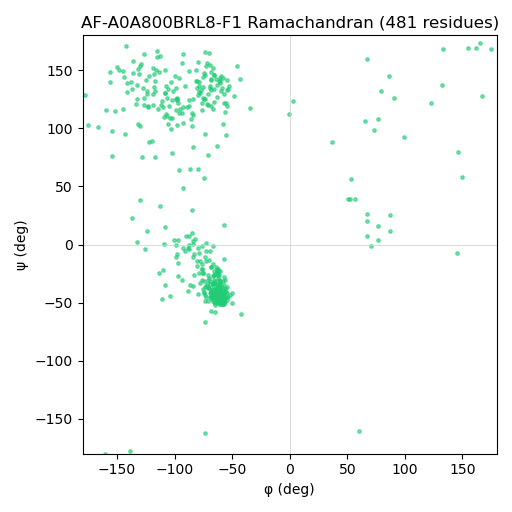 N 1
ATOM 2831 C CA . ILE A 1 366 ? 1.242 -13.435 -5.858 1.00 97.06 366 ILE A CA 1
ATOM 2832 C C . ILE A 1 366 ? 1.658 -14.868 -5.536 1.00 97.06 366 ILE A C 1
ATOM 2834 O O . ILE A 1 366 ? 2.350 -15.140 -4.558 1.00 97.06 366 ILE A O 1
ATOM 2838 N N . THR A 1 367 ? 1.241 -15.780 -6.405 1.00 97.62 367 THR A N 1
ATOM 2839 C CA . THR A 1 367 ? 1.780 -17.129 -6.544 1.00 97.62 367 THR A CA 1
ATOM 2840 C C . THR A 1 367 ? 2.799 -17.094 -7.676 1.00 97.62 367 THR A C 1
ATOM 2842 O O . THR A 1 367 ? 2.439 -16.849 -8.830 1.00 97.62 367 THR A O 1
ATOM 2845 N N . ASP A 1 368 ? 4.065 -17.299 -7.319 1.00 98.25 368 ASP A N 1
ATOM 2846 C CA . ASP A 1 368 ? 5.198 -17.191 -8.237 1.00 98.25 368 ASP A CA 1
ATOM 2847 C C . ASP A 1 368 ? 5.022 -18.067 -9.487 1.00 98.25 368 ASP A C 1
ATOM 2849 O O . ASP A 1 368 ? 4.592 -19.218 -9.393 1.00 98.25 368 ASP A O 1
ATOM 2853 N N . GLY A 1 369 ? 5.289 -17.491 -10.660 1.00 97.44 369 GLY A N 1
ATOM 2854 C CA . GLY A 1 369 ? 5.130 -18.139 -11.965 1.00 97.44 369 GLY A CA 1
ATOM 2855 C C . GLY A 1 369 ? 3.681 -18.380 -12.409 1.00 97.44 369 GLY A C 1
ATOM 2856 O O . GLY A 1 369 ? 3.469 -18.893 -13.505 1.00 97.44 369 GLY A O 1
ATOM 2857 N N . VAL A 1 370 ? 2.677 -18.016 -11.601 1.00 98.19 370 VAL A N 1
ATOM 2858 C CA . VAL A 1 370 ? 1.253 -18.246 -11.917 1.00 98.19 370 VAL A CA 1
ATOM 2859 C C . VAL A 1 370 ? 0.512 -16.948 -12.206 1.00 98.19 370 VAL A C 1
ATOM 2861 O O . VAL A 1 370 ? -0.250 -16.878 -13.164 1.00 98.19 370 VAL A O 1
ATOM 2864 N N . ASN A 1 371 ? 0.688 -15.929 -11.367 1.00 97.94 371 ASN A N 1
ATOM 2865 C CA . ASN A 1 371 ? 0.003 -14.639 -11.504 1.00 97.94 371 ASN A CA 1
ATOM 2866 C C . ASN A 1 371 ? 0.947 -13.443 -11.268 1.00 97.94 371 ASN A C 1
ATOM 2868 O O . ASN A 1 371 ? 0.507 -12.355 -10.900 1.00 97.94 371 ASN A O 1
ATOM 2872 N N . GLY A 1 372 ? 2.245 -13.678 -11.454 1.00 98.38 372 GLY A N 1
ATOM 2873 C CA . GLY A 1 372 ? 3.342 -12.730 -11.296 1.00 98.38 372 GLY A CA 1
ATOM 2874 C C . GLY A 1 372 ? 4.647 -13.464 -10.982 1.00 98.38 372 GLY A C 1
ATOM 2875 O O . GLY A 1 372 ? 4.630 -14.662 -10.693 1.00 98.38 372 GLY A O 1
ATOM 2876 N N . LEU A 1 373 ? 5.766 -12.745 -11.029 1.00 98.69 373 LEU A N 1
ATOM 2877 C CA . LEU A 1 373 ? 7.084 -13.247 -10.643 1.00 98.69 373 LEU A CA 1
ATOM 2878 C C . LEU A 1 373 ? 7.502 -12.659 -9.295 1.00 98.69 373 LEU A C 1
ATOM 2880 O O . LEU A 1 373 ? 7.380 -11.449 -9.068 1.00 98.69 373 LEU A O 1
ATOM 2884 N N . LEU A 1 374 ? 8.003 -13.515 -8.405 1.00 98.56 374 LEU A N 1
ATOM 2885 C CA . LEU A 1 374 ? 8.559 -13.122 -7.118 1.00 98.56 374 LEU A CA 1
ATOM 2886 C C . LEU A 1 374 ? 10.086 -13.142 -7.141 1.00 98.56 374 LEU A C 1
ATOM 2888 O O . LEU A 1 374 ? 10.708 -14.172 -7.368 1.00 98.56 374 LEU A O 1
ATOM 2892 N N . VAL A 1 375 ? 10.689 -12.005 -6.802 1.00 98.38 375 VAL A N 1
ATOM 2893 C CA . VAL A 1 375 ? 12.149 -11.846 -6.716 1.00 98.38 375 VAL A CA 1
ATOM 2894 C C . VAL A 1 375 ? 12.615 -11.627 -5.283 1.00 98.38 375 VAL A C 1
ATOM 2896 O O . VAL A 1 375 ? 11.845 -11.253 -4.390 1.00 98.38 375 VAL A O 1
ATOM 2899 N N . ARG A 1 376 ? 13.903 -11.834 -5.028 1.00 97.00 376 ARG A N 1
ATOM 2900 C CA . ARG A 1 376 ? 14.500 -11.595 -3.713 1.00 97.00 376 ARG A CA 1
ATOM 2901 C C . ARG A 1 376 ? 14.520 -10.091 -3.390 1.00 97.00 376 ARG A C 1
ATOM 2903 O O . ARG A 1 376 ? 14.935 -9.279 -4.216 1.00 97.00 376 ARG A O 1
ATOM 2910 N N . PRO A 1 377 ? 14.099 -9.675 -2.180 1.00 95.69 377 PRO A N 1
ATOM 2911 C CA . PRO A 1 377 ? 14.242 -8.287 -1.752 1.00 95.69 377 PRO A CA 1
ATOM 2912 C C . PRO A 1 377 ? 15.708 -7.841 -1.775 1.00 95.69 377 PRO A C 1
ATOM 2914 O O . PRO A 1 377 ? 16.589 -8.600 -1.380 1.00 95.69 377 PRO A O 1
ATOM 2917 N N . LYS A 1 378 ? 15.946 -6.580 -2.159 1.00 96.00 378 LYS A N 1
ATOM 2918 C CA . LYS A 1 378 ? 17.278 -5.951 -2.269 1.00 96.00 378 LYS A CA 1
ATOM 2919 C C . LYS A 1 378 ? 18.193 -6.513 -3.365 1.00 96.00 378 LYS A C 1
ATOM 2921 O O . LYS A 1 378 ? 19.349 -6.105 -3.434 1.00 96.00 378 LYS A O 1
ATOM 2926 N N . ASP A 1 379 ? 17.689 -7.393 -4.225 1.00 98.19 379 ASP A N 1
ATOM 2927 C CA . ASP A 1 379 ? 18.461 -8.002 -5.304 1.00 98.19 379 ASP A CA 1
ATOM 2928 C C . ASP A 1 379 ? 18.122 -7.360 -6.658 1.00 98.19 379 ASP A C 1
ATOM 2930 O O . ASP A 1 379 ? 17.109 -7.663 -7.288 1.00 98.19 379 ASP A O 1
ATOM 2934 N N . SER A 1 380 ? 18.974 -6.433 -7.095 1.00 98.62 380 SER A N 1
ATOM 2935 C CA . SER A 1 380 ? 18.804 -5.733 -8.372 1.00 98.62 380 SER A CA 1
ATOM 2936 C C . SER A 1 380 ? 19.035 -6.629 -9.589 1.00 98.62 380 SER A C 1
ATOM 2938 O O . SER A 1 380 ? 18.439 -6.385 -10.634 1.00 98.62 380 SER A O 1
ATOM 2940 N N . ALA A 1 381 ? 19.869 -7.665 -9.474 1.00 98.62 381 ALA A N 1
ATOM 2941 C CA . ALA A 1 381 ? 20.123 -8.577 -10.586 1.00 98.62 381 ALA A CA 1
ATOM 2942 C C . ALA A 1 381 ? 18.927 -9.512 -10.809 1.00 98.62 381 ALA A C 1
ATOM 2944 O O . ALA A 1 381 ? 18.519 -9.736 -11.946 1.00 98.62 381 ALA A O 1
ATOM 2945 N N . ASP A 1 382 ? 18.328 -9.999 -9.722 1.00 98.62 382 ASP A N 1
ATOM 2946 C CA . ASP A 1 382 ? 17.114 -10.818 -9.761 1.00 98.62 382 ASP A CA 1
ATOM 2947 C C . ASP A 1 382 ? 15.913 -10.020 -10.298 1.00 98.62 382 ASP A C 1
ATOM 2949 O O . ASP A 1 382 ? 15.165 -10.518 -11.140 1.00 98.62 382 ASP A O 1
ATOM 2953 N N . LEU A 1 383 ? 15.788 -8.745 -9.894 1.00 98.62 383 LEU A N 1
ATOM 2954 C CA . LEU A 1 383 ? 14.831 -7.796 -10.480 1.00 98.62 383 LEU A CA 1
ATOM 2955 C C . LEU A 1 383 ? 15.034 -7.639 -11.992 1.00 98.62 383 LEU A C 1
ATOM 2957 O O . LEU A 1 383 ? 14.072 -7.776 -12.742 1.00 98.62 383 LEU A O 1
ATOM 2961 N N . ALA A 1 384 ? 16.265 -7.366 -12.439 1.00 98.81 384 ALA A N 1
ATOM 2962 C CA . ALA A 1 384 ? 16.564 -7.190 -13.859 1.00 98.81 384 ALA A CA 1
ATOM 2963 C C . ALA A 1 384 ? 16.216 -8.443 -14.670 1.00 98.81 384 ALA A C 1
ATOM 2965 O O . ALA A 1 384 ? 15.540 -8.335 -15.688 1.00 98.81 384 ALA A O 1
ATOM 2966 N N . ARG A 1 385 ? 16.617 -9.629 -14.188 1.00 98.75 385 ARG A N 1
ATOM 2967 C CA . ARG A 1 385 ? 16.328 -10.906 -14.855 1.00 98.75 385 ARG A CA 1
ATOM 2968 C C . ARG A 1 385 ? 14.827 -11.116 -15.043 1.00 98.75 385 ARG A C 1
ATOM 2970 O O . ARG A 1 385 ? 14.405 -11.441 -16.142 1.00 98.75 385 ARG A O 1
ATOM 2977 N N . ALA A 1 386 ? 14.031 -10.908 -13.995 1.00 98.69 386 ALA A N 1
ATOM 2978 C CA . ALA A 1 386 ? 12.582 -11.088 -14.070 1.00 98.69 386 ALA A CA 1
ATOM 2979 C C . ALA A 1 386 ? 11.900 -10.055 -14.985 1.00 98.69 386 ALA A C 1
ATOM 2981 O O . ALA A 1 386 ? 10.910 -10.373 -15.634 1.00 98.69 386 ALA A O 1
AT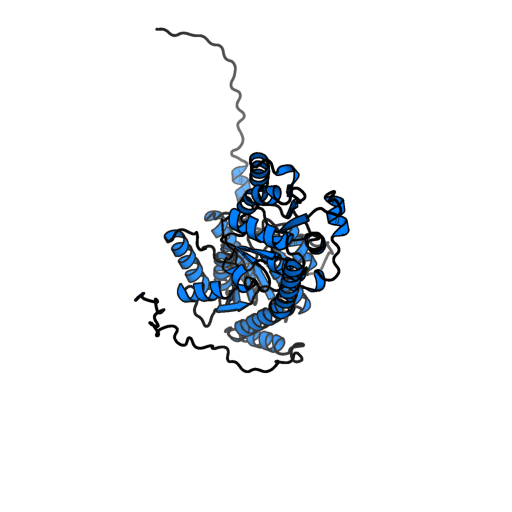OM 2982 N N . ILE A 1 387 ? 12.419 -8.823 -15.052 1.00 98.75 387 ILE A N 1
ATOM 2983 C CA . ILE A 1 387 ? 11.923 -7.803 -15.987 1.00 98.75 387 ILE A CA 1
ATOM 2984 C C . ILE A 1 387 ? 12.206 -8.225 -17.433 1.00 98.75 387 ILE A C 1
ATOM 2986 O O . ILE A 1 387 ? 11.287 -8.212 -18.245 1.00 98.75 387 ILE A O 1
ATOM 2990 N N . ILE A 1 388 ? 13.445 -8.628 -17.731 1.00 98.75 388 ILE A N 1
ATOM 2991 C CA . ILE A 1 388 ? 13.855 -9.097 -19.064 1.00 98.75 388 ILE A CA 1
ATOM 2992 C C . ILE A 1 388 ? 13.010 -10.306 -19.482 1.00 98.75 388 ILE A C 1
ATOM 2994 O O . ILE A 1 388 ? 12.435 -10.299 -20.563 1.00 98.75 388 ILE A O 1
ATOM 2998 N N . GLU A 1 389 ? 12.818 -11.277 -18.585 1.00 98.38 389 GLU A N 1
ATOM 2999 C CA . GLU A 1 389 ? 11.997 -12.467 -18.838 1.00 98.38 389 GLU A CA 1
ATOM 3000 C C . GLU A 1 389 ? 10.571 -12.123 -19.307 1.00 98.38 389 GLU A C 1
ATOM 3002 O O . GLU A 1 389 ? 10.054 -12.754 -20.227 1.00 98.38 389 GLU A O 1
ATOM 3007 N N . LEU A 1 390 ? 9.928 -11.114 -18.705 1.00 98.25 390 LEU A N 1
ATOM 3008 C CA . LEU A 1 390 ? 8.581 -10.688 -19.109 1.00 98.25 390 LEU A CA 1
ATOM 3009 C C . LEU A 1 390 ? 8.565 -9.817 -20.370 1.00 98.25 390 LEU A C 1
ATOM 3011 O O . LEU A 1 390 ? 7.542 -9.748 -21.047 1.00 98.25 390 LEU A O 1
ATOM 3015 N N . ILE A 1 391 ? 9.664 -9.129 -20.671 1.00 97.00 391 ILE A N 1
ATOM 3016 C CA . ILE A 1 391 ? 9.804 -8.330 -21.891 1.00 97.00 391 ILE A CA 1
ATOM 3017 C C . ILE A 1 391 ? 9.992 -9.240 -23.113 1.00 97.00 391 ILE A C 1
ATOM 3019 O O . ILE A 1 391 ? 9.377 -9.000 -24.155 1.00 97.00 391 ILE A O 1
ATOM 3023 N N . GLU A 1 392 ? 10.824 -10.276 -22.981 1.00 97.25 392 GLU A N 1
ATOM 3024 C CA . GLU A 1 392 ? 11.168 -11.201 -24.064 1.00 97.25 392 GLU A CA 1
ATOM 3025 C C . GLU A 1 392 ? 10.023 -12.177 -24.379 1.00 97.25 392 GLU A C 1
ATOM 3027 O O . GLU A 1 392 ? 9.712 -12.408 -25.548 1.00 97.25 392 GLU A O 1
ATOM 3032 N N . ASP A 1 393 ? 9.344 -12.713 -23.358 1.00 97.25 393 ASP A N 1
ATOM 3033 C CA . ASP A 1 393 ? 8.217 -13.640 -23.525 1.00 97.25 393 ASP A CA 1
ATOM 3034 C C . ASP A 1 393 ? 6.868 -12.933 -23.310 1.00 97.25 393 ASP A C 1
ATOM 3036 O O . ASP A 1 393 ? 6.221 -13.028 -22.258 1.00 97.25 393 ASP A O 1
ATOM 3040 N N . ARG A 1 394 ? 6.428 -12.203 -24.344 1.00 94.88 394 ARG A N 1
ATOM 3041 C CA . ARG A 1 394 ? 5.191 -11.401 -24.305 1.00 94.88 394 ARG A CA 1
ATOM 3042 C C . ARG A 1 394 ? 3.928 -12.236 -24.087 1.00 94.88 394 ARG A C 1
ATOM 3044 O O . ARG A 1 394 ? 3.004 -11.772 -23.416 1.00 94.88 394 ARG A O 1
ATOM 3051 N N . GLU A 1 395 ? 3.875 -13.457 -24.618 1.00 97.44 395 GLU A N 1
ATOM 3052 C CA . GLU A 1 395 ? 2.725 -14.345 -24.410 1.00 97.44 395 GLU A CA 1
ATOM 3053 C C . GLU A 1 395 ? 2.645 -14.797 -22.954 1.00 97.44 395 GLU A C 1
ATOM 3055 O O . GLU A 1 395 ? 1.582 -14.706 -22.331 1.00 97.44 395 GLU A O 1
ATOM 3060 N N . ARG A 1 396 ? 3.770 -15.207 -22.361 1.00 97.38 396 ARG A N 1
ATOM 3061 C CA . ARG A 1 396 ? 3.809 -15.539 -20.936 1.00 97.38 396 ARG A CA 1
ATOM 3062 C C . ARG A 1 396 ? 3.472 -14.336 -20.066 1.00 97.38 396 ARG A C 1
ATOM 3064 O O . ARG A 1 396 ? 2.698 -14.482 -19.119 1.00 97.38 396 ARG A O 1
ATOM 3071 N N . ALA A 1 397 ? 3.994 -13.155 -20.388 1.00 97.94 397 ALA A N 1
ATOM 3072 C CA . ALA A 1 397 ? 3.667 -11.926 -19.675 1.00 97.94 397 ALA A CA 1
ATOM 3073 C C . ALA A 1 397 ? 2.153 -11.650 -19.700 1.00 97.94 397 ALA A C 1
ATOM 3075 O O . ALA A 1 397 ? 1.549 -11.453 -18.639 1.00 97.94 397 ALA A O 1
ATOM 3076 N N . ARG A 1 398 ? 1.518 -11.734 -20.879 1.00 97.88 398 ARG A N 1
ATOM 3077 C CA . ARG A 1 398 ? 0.061 -11.594 -21.041 1.00 97.88 398 ARG A CA 1
ATOM 3078 C C . ARG A 1 398 ? -0.705 -12.603 -20.183 1.00 97.88 398 ARG A C 1
ATOM 3080 O O . ARG A 1 398 ? -1.602 -12.210 -19.438 1.00 97.88 398 ARG A O 1
ATOM 3087 N N . LEU A 1 399 ? -0.329 -13.883 -20.229 1.00 98.31 399 LEU A N 1
ATOM 3088 C CA . LEU A 1 399 ? -0.978 -14.938 -19.440 1.00 98.31 399 LEU A CA 1
ATOM 3089 C C . LEU A 1 399 ? -0.858 -14.693 -17.928 1.00 98.31 399 LEU A C 1
ATOM 3091 O O . LEU A 1 399 ? -1.841 -14.854 -17.200 1.00 98.31 399 LEU A O 1
ATOM 3095 N N . LEU A 1 400 ? 0.312 -14.264 -17.443 1.00 98.25 400 LEU A N 1
ATOM 3096 C CA . LEU A 1 400 ? 0.504 -13.902 -16.035 1.00 98.25 400 LEU A CA 1
ATOM 3097 C C . LEU A 1 400 ? -0.382 -12.714 -15.635 1.00 98.25 400 LEU A C 1
ATOM 3099 O O . LEU A 1 400 ? -1.015 -12.763 -14.578 1.00 98.25 400 LEU A O 1
ATOM 3103 N N . GLY A 1 401 ? -0.479 -11.687 -16.485 1.00 98.12 401 GLY A N 1
ATOM 3104 C CA . GLY A 1 401 ? -1.355 -10.531 -16.280 1.00 98.12 401 GLY A CA 1
ATOM 3105 C C . GLY A 1 401 ? -2.843 -10.901 -16.225 1.00 98.12 401 GLY A C 1
ATOM 3106 O O . GLY A 1 401 ? -3.578 -10.447 -15.345 1.00 98.12 401 GLY A O 1
ATOM 3107 N N . GLU A 1 402 ? -3.296 -11.813 -17.084 1.00 98.00 402 GLU A N 1
ATOM 3108 C CA . GLU A 1 402 ? -4.672 -12.328 -17.056 1.00 98.00 402 GLU A CA 1
ATOM 3109 C C . GLU A 1 402 ? -4.970 -13.112 -15.774 1.00 98.00 402 GLU A C 1
ATOM 3111 O O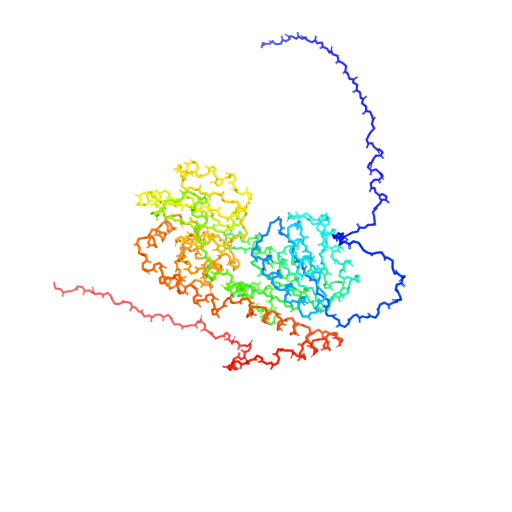 . GLU A 1 402 ? -6.023 -12.937 -15.150 1.00 98.00 402 GLU A O 1
ATOM 3116 N N . LYS A 1 403 ? -4.036 -13.962 -15.334 1.00 98.44 403 LYS A N 1
ATOM 3117 C CA . LYS A 1 403 ? -4.158 -14.702 -14.068 1.00 98.44 403 LYS A CA 1
ATOM 3118 C C . LYS A 1 403 ? -4.114 -13.772 -12.857 1.00 98.44 403 LYS A C 1
ATOM 3120 O O . LYS A 1 403 ? -4.841 -14.007 -11.884 1.00 98.44 403 LYS A O 1
ATOM 3125 N N . ALA A 1 404 ? -3.324 -12.703 -12.916 1.00 97.94 404 ALA A N 1
ATOM 3126 C CA . ALA A 1 404 ? -3.316 -11.633 -11.926 1.00 97.94 404 ALA A CA 1
ATOM 3127 C C . ALA A 1 404 ? -4.695 -10.963 -11.832 1.00 97.94 404 ALA A C 1
ATOM 3129 O O . ALA A 1 404 ? -5.289 -10.934 -10.749 1.00 97.94 404 ALA A O 1
ATOM 3130 N N . HIS A 1 405 ? -5.268 -10.554 -12.965 1.00 97.38 405 HIS A N 1
ATOM 3131 C CA . HIS A 1 405 ? -6.607 -9.965 -13.029 1.00 97.38 405 HIS A CA 1
ATOM 3132 C C . HIS A 1 405 ? -7.693 -10.901 -12.470 1.00 97.38 405 HIS A C 1
ATOM 3134 O O . HIS A 1 405 ? -8.525 -10.508 -11.649 1.00 97.38 405 HIS A O 1
ATOM 3140 N N . GLN A 1 406 ? -7.659 -12.184 -12.839 1.00 96.75 406 GLN A N 1
ATOM 3141 C CA . GLN A 1 406 ? -8.589 -13.184 -12.302 1.00 96.75 406 GLN A CA 1
ATOM 3142 C C . GLN A 1 406 ? -8.443 -13.359 -10.783 1.00 96.75 406 GLN A C 1
ATOM 3144 O O . GLN A 1 406 ? -9.445 -13.532 -10.084 1.00 96.75 406 GLN A O 1
ATOM 3149 N N . THR A 1 407 ? -7.211 -13.309 -10.268 1.00 96.50 407 THR A N 1
ATOM 3150 C CA . THR A 1 407 ? -6.927 -13.436 -8.832 1.00 96.50 407 THR A CA 1
ATOM 3151 C C . THR A 1 407 ? -7.516 -12.264 -8.056 1.00 96.50 407 THR A C 1
ATOM 3153 O O . THR A 1 407 ? -8.253 -12.488 -7.092 1.00 96.50 407 THR A O 1
ATOM 3156 N N . VAL A 1 408 ? -7.225 -11.028 -8.478 1.00 96.38 408 VAL A N 1
ATOM 3157 C CA . VAL A 1 408 ? -7.680 -9.827 -7.764 1.00 96.38 408 VAL A CA 1
ATOM 3158 C C . VAL A 1 408 ? -9.203 -9.729 -7.761 1.00 96.38 408 VAL A C 1
ATOM 3160 O O . VAL A 1 408 ? -9.791 -9.558 -6.696 1.00 96.38 408 VAL A O 1
ATOM 3163 N N . ARG A 1 409 ? -9.854 -10.010 -8.899 1.00 94.44 409 ARG A N 1
ATOM 3164 C CA . ARG A 1 409 ? -11.320 -10.005 -9.026 1.00 94.44 409 ARG A CA 1
ATOM 3165 C C . ARG A 1 409 ? -12.012 -11.011 -8.106 1.00 94.44 409 ARG A C 1
ATOM 3167 O O . ARG A 1 409 ? -13.127 -10.775 -7.664 1.00 94.44 409 ARG A O 1
ATOM 3174 N N . ARG A 1 410 ? -11.384 -12.162 -7.844 1.00 93.75 410 ARG A N 1
ATOM 3175 C CA . ARG A 1 410 ? -11.976 -13.226 -7.014 1.00 93.75 410 ARG A CA 1
ATOM 3176 C C . ARG A 1 410 ? -11.706 -13.052 -5.523 1.00 93.75 410 ARG A C 1
ATOM 3178 O O . ARG A 1 410 ? -12.532 -13.465 -4.716 1.00 93.75 410 ARG A O 1
ATOM 3185 N N . ARG A 1 411 ? -10.530 -12.539 -5.150 1.00 93.12 411 ARG A N 1
ATOM 3186 C CA . ARG A 1 411 ? -10.033 -12.590 -3.762 1.00 93.12 411 ARG A CA 1
ATOM 3187 C C . ARG A 1 411 ? -9.922 -11.228 -3.081 1.00 93.12 411 ARG A C 1
ATOM 3189 O O . ARG A 1 411 ? -9.965 -11.189 -1.856 1.00 93.12 411 ARG A O 1
ATOM 3196 N N . PHE A 1 412 ? -9.784 -10.148 -3.846 1.00 94.50 412 PHE A N 1
ATOM 3197 C CA . PHE A 1 412 ? -9.424 -8.816 -3.349 1.00 94.50 412 PHE A CA 1
ATOM 3198 C C . PHE A 1 412 ? -10.383 -7.735 -3.875 1.00 94.50 412 PHE A C 1
ATOM 3200 O O . PHE A 1 412 ? -9.980 -6.620 -4.204 1.00 94.50 412 PHE A O 1
ATOM 3207 N N . ASP A 1 413 ? -11.666 -8.081 -3.961 1.00 91.50 413 ASP A N 1
ATOM 3208 C CA . ASP A 1 413 ? -12.744 -7.164 -4.324 1.00 91.50 413 ASP A CA 1
ATOM 3209 C C . ASP A 1 413 ? -13.085 -6.221 -3.152 1.00 91.50 413 ASP A C 1
ATOM 3211 O O . ASP A 1 413 ? -13.178 -6.647 -1.994 1.00 91.50 413 ASP A O 1
ATOM 3215 N N . GLU A 1 414 ? -13.256 -4.928 -3.445 1.00 94.31 414 GLU A N 1
ATOM 3216 C CA . GLU A 1 414 ? -13.601 -3.908 -2.447 1.00 94.31 414 GLU A CA 1
ATOM 3217 C C . GLU A 1 414 ? -14.910 -4.211 -1.709 1.00 94.31 414 GLU A C 1
ATOM 3219 O O . GLU A 1 414 ? -14.945 -4.108 -0.484 1.00 94.31 414 GLU A O 1
ATOM 3224 N N . ARG A 1 415 ? -15.968 -4.644 -2.404 1.00 92.50 415 ARG A N 1
ATOM 3225 C CA . ARG A 1 415 ? -17.269 -4.934 -1.782 1.00 92.50 415 ARG A CA 1
ATOM 3226 C C . ARG A 1 415 ? -17.149 -6.081 -0.791 1.00 92.50 415 ARG A C 1
ATOM 3228 O O . ARG A 1 415 ? -17.606 -5.956 0.342 1.00 92.50 415 ARG A O 1
ATOM 3235 N N . ALA A 1 416 ? -16.445 -7.147 -1.168 1.00 91.50 416 ALA A N 1
ATOM 3236 C CA . ALA A 1 416 ? -16.202 -8.280 -0.277 1.00 91.50 416 ALA A CA 1
ATOM 3237 C C . ALA A 1 416 ? -15.393 -7.879 0.975 1.00 91.50 416 ALA A C 1
ATOM 3239 O O . ALA A 1 416 ? -15.640 -8.386 2.073 1.00 91.50 416 ALA A O 1
ATOM 3240 N N . MET A 1 417 ? -14.425 -6.965 0.835 1.00 95.25 417 MET A N 1
ATOM 3241 C CA . MET A 1 417 ? -13.676 -6.401 1.966 1.00 95.25 417 MET A CA 1
ATOM 3242 C C . MET A 1 417 ? -14.578 -5.560 2.883 1.00 95.25 417 MET A C 1
ATOM 3244 O O . MET A 1 417 ? -14.532 -5.718 4.110 1.00 95.25 417 MET A O 1
ATOM 3248 N N . LEU A 1 418 ? -15.426 -4.707 2.304 1.00 95.50 418 LEU A N 1
ATOM 3249 C CA . LEU A 1 418 ? -16.365 -3.864 3.043 1.00 95.50 418 LEU A CA 1
ATOM 3250 C C . LEU A 1 418 ? -17.383 -4.707 3.816 1.00 95.50 418 LEU A C 1
ATOM 3252 O O . LEU A 1 418 ? -17.555 -4.498 5.015 1.00 95.50 418 LEU A O 1
ATOM 3256 N N . GLU A 1 419 ? -17.984 -5.712 3.180 1.00 92.88 419 GLU A N 1
ATOM 3257 C CA . GLU A 1 419 ? -18.937 -6.633 3.811 1.00 92.88 419 GLU A CA 1
ATOM 3258 C C . GLU A 1 419 ? -18.334 -7.334 5.033 1.00 92.88 419 GLU A C 1
ATOM 3260 O O . GLU A 1 419 ? -18.911 -7.297 6.122 1.00 92.88 419 GLU A O 1
ATOM 3265 N N . LYS A 1 420 ? -17.131 -7.907 4.894 1.00 94.44 420 LYS A N 1
ATOM 3266 C CA . LYS A 1 420 ? -16.411 -8.538 6.014 1.00 94.44 420 LYS A CA 1
ATOM 3267 C C . LYS A 1 420 ? -16.113 -7.541 7.135 1.00 94.44 420 LYS A C 1
ATOM 3269 O O . LYS A 1 420 ? -16.224 -7.884 8.312 1.00 94.44 420 LYS A O 1
ATOM 3274 N N . THR A 1 421 ? -15.761 -6.303 6.789 1.00 95.62 421 THR A N 1
ATOM 3275 C CA . THR A 1 421 ? -15.484 -5.244 7.773 1.00 95.62 421 THR A CA 1
ATOM 3276 C C . THR A 1 421 ? -16.747 -4.843 8.537 1.00 95.62 421 THR A C 1
ATOM 3278 O O . THR A 1 421 ? -16.714 -4.705 9.761 1.00 95.62 421 THR A O 1
ATOM 3281 N N . LEU A 1 422 ? -17.885 -4.720 7.852 1.00 94.06 422 LEU A N 1
ATOM 3282 C CA . LEU A 1 422 ? -19.177 -4.425 8.474 1.00 94.06 422 LEU A CA 1
ATOM 3283 C C . LEU A 1 422 ? -19.660 -5.580 9.367 1.00 94.06 422 LEU A C 1
ATOM 3285 O O . LEU A 1 422 ? -20.157 -5.341 10.469 1.00 94.06 422 LEU A O 1
ATOM 3289 N N . GLN A 1 423 ? -19.451 -6.833 8.953 1.00 90.81 423 GLN A N 1
ATOM 3290 C CA . GLN A 1 423 ? -19.718 -8.008 9.792 1.00 90.81 423 GLN A CA 1
ATOM 3291 C C . GLN A 1 423 ? -18.860 -7.997 11.065 1.00 90.81 423 GLN A C 1
ATOM 3293 O O . GLN A 1 423 ? -19.370 -8.238 12.161 1.00 90.81 423 GLN A O 1
ATOM 3298 N N . ALA A 1 424 ? -17.576 -7.652 10.941 1.00 92.38 424 ALA A N 1
ATOM 3299 C CA . ALA A 1 424 ? -16.670 -7.499 12.075 1.00 92.38 424 ALA A CA 1
ATOM 3300 C C . ALA A 1 424 ? -17.125 -6.390 13.041 1.00 92.38 424 ALA A C 1
ATOM 3302 O O . ALA A 1 424 ? -17.099 -6.584 14.259 1.00 92.38 424 ALA A O 1
ATOM 3303 N N . TYR A 1 425 ? -17.612 -5.259 12.521 1.00 93.31 425 TYR A N 1
ATOM 3304 C CA . TYR A 1 425 ? -18.210 -4.200 13.340 1.00 93.31 425 TYR A CA 1
ATOM 3305 C C . TYR A 1 425 ? -19.440 -4.701 14.099 1.00 93.31 425 TYR A C 1
ATOM 3307 O O . TYR A 1 425 ? -19.547 -4.494 15.308 1.00 93.31 425 TYR A O 1
ATOM 3315 N N . ALA A 1 426 ? -20.360 -5.381 13.410 1.00 88.44 426 ALA A N 1
ATOM 3316 C CA . ALA A 1 426 ? -21.577 -5.906 14.018 1.00 88.44 426 ALA A CA 1
ATOM 3317 C C . ALA A 1 426 ? -21.272 -6.930 15.123 1.00 88.44 426 ALA A C 1
ATOM 3319 O O . ALA A 1 426 ? -21.879 -6.877 16.195 1.00 88.44 426 ALA A O 1
ATOM 3320 N N . ALA A 1 427 ? -20.304 -7.824 14.897 1.00 85.69 427 ALA A N 1
ATOM 3321 C CA . ALA A 1 427 ? -19.851 -8.792 15.893 1.00 85.69 427 ALA A CA 1
ATOM 3322 C C . ALA A 1 427 ? -19.248 -8.102 17.130 1.00 85.69 427 ALA A C 1
ATOM 3324 O O . ALA A 1 427 ? -19.633 -8.416 18.258 1.00 85.69 427 ALA A O 1
ATOM 3325 N N . ALA A 1 428 ? -18.373 -7.112 16.925 1.00 88.12 428 ALA A N 1
ATOM 3326 C CA . ALA A 1 428 ? -17.753 -6.358 18.013 1.00 88.12 428 ALA A CA 1
ATOM 3327 C C . ALA A 1 428 ? -18.781 -5.545 18.826 1.00 88.12 428 ALA A C 1
ATOM 3329 O O . ALA A 1 428 ? -18.719 -5.521 20.056 1.00 88.12 428 ALA A O 1
ATOM 3330 N N . MET A 1 429 ? -19.777 -4.940 18.168 1.00 85.38 429 MET A N 1
ATOM 3331 C CA . MET A 1 429 ? -20.870 -4.236 18.851 1.00 85.38 429 MET A CA 1
ATOM 3332 C C . MET A 1 429 ? -21.786 -5.183 19.635 1.00 85.38 429 MET A C 1
ATOM 3334 O O . MET A 1 429 ? -22.210 -4.846 20.741 1.00 85.38 429 MET A O 1
ATOM 3338 N N . ALA A 1 430 ? -22.095 -6.369 19.099 1.00 75.75 430 ALA A N 1
ATOM 3339 C CA . ALA A 1 430 ? -22.941 -7.352 19.779 1.00 75.75 430 ALA A CA 1
ATOM 3340 C C . ALA A 1 430 ? -22.288 -7.902 21.061 1.00 75.75 430 ALA A C 1
ATOM 3342 O O . ALA A 1 430 ? -22.990 -8.175 22.039 1.00 75.75 430 ALA A O 1
ATOM 3343 N N . GLY A 1 431 ? -20.957 -8.017 21.066 1.00 66.94 431 GLY A N 1
ATOM 3344 C CA . GLY A 1 431 ? -20.164 -8.340 22.253 1.00 66.94 431 GLY A CA 1
ATOM 3345 C C . GLY A 1 431 ? -20.048 -7.194 23.267 1.00 66.94 431 GLY A C 1
ATOM 3346 O O . GLY A 1 431 ? -19.607 -7.429 24.390 1.00 66.94 431 GLY A O 1
ATOM 3347 N N . SER A 1 432 ? -20.455 -5.966 22.917 1.00 62.84 432 SER A N 1
ATOM 3348 C CA . SER A 1 432 ? -20.368 -4.815 23.824 1.00 62.84 432 SER A CA 1
ATOM 3349 C C . SER A 1 432 ? -21.344 -4.939 25.001 1.00 62.84 432 SER A C 1
ATOM 3351 O O . SER A 1 432 ? -22.441 -5.486 24.883 1.00 62.84 432 SER A O 1
ATOM 3353 N N . ALA A 1 433 ? -20.975 -4.388 26.160 1.00 57.19 433 ALA A N 1
ATOM 3354 C CA . ALA A 1 433 ? -21.823 -4.401 27.355 1.00 57.19 433 ALA A CA 1
ATOM 3355 C C . ALA A 1 433 ? -23.038 -3.449 27.268 1.00 57.19 433 ALA A C 1
ATOM 3357 O O . ALA A 1 433 ? -23.879 -3.455 28.163 1.00 57.19 433 ALA A O 1
ATOM 3358 N N . SER A 1 434 ? -23.156 -2.629 26.214 1.00 52.84 434 SER A N 1
ATOM 3359 C CA . SER A 1 434 ? -24.199 -1.604 26.094 1.00 52.84 434 SER A CA 1
ATOM 3360 C C . SER A 1 434 ? -25.490 -2.160 25.461 1.00 52.84 434 SER A C 1
ATOM 3362 O O . SER A 1 434 ? -25.469 -2.584 24.303 1.00 52.84 434 SER A O 1
ATOM 3364 N N . PRO A 1 435 ? -26.643 -2.125 26.164 1.00 52.06 435 PRO A N 1
ATOM 3365 C CA . PRO A 1 435 ? -27.920 -2.610 25.627 1.00 52.06 435 PRO A CA 1
ATOM 3366 C C . PRO A 1 435 ? -28.399 -1.844 24.385 1.00 52.06 435 PRO A C 1
ATOM 3368 O O . PRO A 1 435 ? -28.892 -2.456 23.441 1.00 52.06 435 PRO A O 1
ATOM 3371 N N . GLU A 1 436 ? -28.197 -0.522 24.350 1.00 58.44 436 GLU A N 1
ATOM 3372 C CA . GLU A 1 436 ? -28.535 0.331 23.198 1.00 58.44 436 GLU A CA 1
ATOM 3373 C C . GLU A 1 436 ? -27.721 -0.045 21.956 1.00 58.44 436 GLU A C 1
ATOM 3375 O O . GLU A 1 436 ? -28.255 -0.079 20.853 1.00 58.44 436 GLU A O 1
ATOM 3380 N N . LEU A 1 437 ? -26.442 -0.393 22.124 1.00 57.69 437 LEU A N 1
ATOM 3381 C CA . LEU A 1 437 ? -25.600 -0.864 21.025 1.00 57.69 437 LEU A CA 1
ATOM 3382 C C . LEU A 1 437 ? -25.959 -2.261 20.562 1.00 57.69 437 LEU A C 1
ATOM 3384 O O . LEU A 1 437 ? -25.884 -2.523 19.370 1.00 57.69 437 LEU A O 1
ATOM 3388 N N . LYS A 1 438 ? -26.398 -3.148 21.458 1.00 57.84 438 LYS A N 1
ATOM 3389 C CA . LYS A 1 438 ? -26.973 -4.433 21.043 1.00 57.84 438 LYS A CA 1
ATOM 3390 C C . LYS A 1 438 ? -28.246 -4.227 20.221 1.00 57.84 438 LYS A C 1
ATOM 3392 O O . LYS A 1 438 ? -28.476 -4.996 19.294 1.00 57.84 438 LYS A O 1
ATOM 3397 N N . LEU A 1 439 ? -29.045 -3.199 20.525 1.00 54.25 439 LEU A N 1
ATOM 3398 C CA . LEU A 1 439 ? -30.227 -2.827 19.743 1.00 54.25 439 LEU A CA 1
ATOM 3399 C C . LEU A 1 439 ? -29.842 -2.217 18.386 1.00 54.25 439 LEU A C 1
ATOM 3401 O O . LEU A 1 439 ? -30.302 -2.711 17.366 1.00 54.25 439 LEU A O 1
ATOM 3405 N N . LYS A 1 440 ? -28.912 -1.252 18.348 1.00 60.94 440 LYS A N 1
ATOM 3406 C CA . LYS A 1 440 ? -28.365 -0.700 17.094 1.00 60.94 440 LYS A CA 1
ATOM 3407 C C . LYS A 1 440 ? -27.681 -1.774 16.251 1.00 60.94 440 LYS A C 1
ATOM 3409 O O . LYS A 1 440 ? -27.855 -1.804 15.046 1.00 60.94 440 LYS A O 1
ATOM 3414 N N . ALA A 1 441 ? -26.952 -2.705 16.863 1.00 54.34 441 ALA A N 1
ATOM 3415 C CA . ALA A 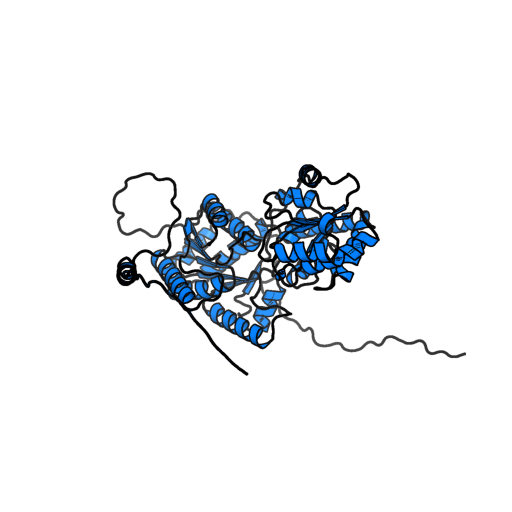1 441 ? -26.380 -3.863 16.182 1.00 54.34 441 ALA A CA 1
ATOM 3416 C C . ALA A 1 441 ? -27.472 -4.800 15.653 1.00 54.34 441 ALA A C 1
ATOM 3418 O O . ALA A 1 441 ? -27.265 -5.438 14.630 1.00 54.34 441 ALA A O 1
ATOM 3419 N N . LYS A 1 442 ? -28.631 -4.883 16.324 1.00 51.41 442 LYS A N 1
ATOM 3420 C CA . LYS A 1 442 ? -29.815 -5.608 15.846 1.00 51.41 442 LYS A CA 1
ATOM 3421 C C . LYS A 1 442 ? -30.558 -4.877 14.726 1.00 51.41 442 LYS A C 1
ATOM 3423 O O . LYS A 1 442 ? -31.085 -5.559 13.868 1.00 51.41 442 LYS A O 1
ATOM 3428 N N . GLU A 1 443 ? -30.553 -3.546 14.691 1.00 48.78 443 GLU A N 1
ATOM 3429 C CA . GLU A 1 443 ? -31.031 -2.730 13.560 1.00 48.78 443 GLU A CA 1
ATOM 3430 C C . GLU A 1 443 ? -30.050 -2.789 12.380 1.00 48.78 443 GLU A C 1
ATOM 3432 O O . GLU A 1 443 ? -30.454 -2.909 11.233 1.00 48.78 443 GLU A O 1
ATOM 3437 N N . VAL A 1 444 ? -28.748 -2.857 12.657 1.00 45.03 444 VAL A N 1
ATOM 3438 C CA . VAL A 1 444 ? -27.709 -3.227 11.685 1.00 45.03 444 VAL A CA 1
ATOM 3439 C C . VAL A 1 444 ? -27.862 -4.698 11.253 1.00 45.03 444 VAL A C 1
ATOM 3441 O O . VAL A 1 444 ? -27.522 -5.011 10.116 1.00 45.03 444 VAL A O 1
ATOM 3444 N N . LYS A 1 445 ? -28.436 -5.582 12.097 1.00 39.19 445 LYS A N 1
ATOM 3445 C CA . LYS A 1 445 ? -28.936 -6.934 11.739 1.00 39.19 445 LYS A CA 1
ATOM 3446 C C . LYS A 1 445 ? -30.357 -6.936 11.143 1.00 39.19 445 LYS A C 1
ATOM 3448 O O . LYS A 1 445 ? -30.779 -7.973 10.639 1.00 39.19 445 LYS A O 1
ATOM 3453 N N . ALA A 1 446 ? -31.079 -5.813 11.139 1.00 36.44 446 ALA A N 1
ATOM 3454 C CA . ALA A 1 446 ? -32.294 -5.603 10.352 1.00 36.44 446 ALA A CA 1
ATOM 3455 C C . ALA A 1 446 ? -31.838 -5.099 8.979 1.00 36.44 446 ALA A C 1
ATOM 3457 O O . ALA A 1 446 ? -31.964 -3.942 8.595 1.00 36.44 446 ALA A O 1
ATOM 3458 N N . CYS A 1 447 ? -31.141 -5.997 8.300 1.00 36.62 447 CYS A N 1
ATOM 3459 C CA . CYS A 1 447 ? -30.334 -5.731 7.137 1.00 36.62 447 CYS A CA 1
ATOM 3460 C C . CYS A 1 447 ? -31.179 -5.550 5.855 1.00 36.62 447 CYS A C 1
ATOM 3462 O O . CYS A 1 447 ? -31.887 -6.485 5.485 1.00 36.62 447 CYS A O 1
ATOM 3464 N N . PRO A 1 448 ? -30.926 -4.510 5.036 1.00 39.38 448 PRO A N 1
ATOM 3465 C CA . PRO A 1 448 ? -31.000 -4.614 3.568 1.00 39.38 448 PRO A CA 1
ATOM 3466 C C . PRO A 1 448 ? -30.072 -5.717 2.997 1.00 39.38 448 PRO A C 1
ATOM 3468 O O . PRO A 1 448 ? -30.156 -6.097 1.837 1.00 39.38 448 PRO A O 1
ATOM 3471 N N . TRP A 1 449 ? -29.173 -6.236 3.834 1.00 53.34 449 TRP A N 1
ATOM 3472 C CA . TRP A 1 449 ? -28.185 -7.302 3.609 1.00 53.34 449 TRP A CA 1
ATOM 3473 C C . TRP A 1 449 ? -28.697 -8.729 3.863 1.00 53.34 449 TRP A C 1
ATOM 3475 O O . TRP A 1 449 ? -27.941 -9.674 3.673 1.00 53.34 449 TRP A O 1
ATOM 3485 N N . ALA A 1 450 ? -29.958 -8.917 4.274 1.00 38.47 450 ALA A N 1
ATOM 3486 C CA . ALA A 1 450 ? -30.549 -10.251 4.452 1.00 38.47 450 ALA A CA 1
ATOM 3487 C C . ALA A 1 450 ? -30.786 -10.999 3.117 1.00 38.47 450 ALA A C 1
ATOM 3489 O O . ALA A 1 450 ? -31.174 -12.163 3.127 1.00 38.47 450 ALA A O 1
ATOM 3490 N N . GLY A 1 451 ? -30.554 -10.338 1.974 1.00 33.97 451 GLY A N 1
ATOM 3491 C CA . GLY A 1 451 ? -30.730 -10.892 0.627 1.00 33.97 451 GLY A CA 1
ATOM 3492 C C . GLY A 1 451 ? -29.450 -11.354 -0.077 1.00 33.97 451 GLY A C 1
ATOM 3493 O O . GLY A 1 451 ? -29.526 -11.748 -1.237 1.00 33.97 451 GLY A O 1
ATOM 3494 N N . TYR A 1 452 ? -28.280 -11.308 0.568 1.00 32.44 452 TYR A N 1
ATOM 3495 C CA . TYR A 1 452 ? -27.057 -11.846 -0.035 1.00 32.44 452 TYR A CA 1
ATOM 3496 C C . TYR A 1 452 ? -26.930 -13.336 0.295 1.00 32.44 452 TYR A C 1
ATOM 3498 O O . TYR A 1 452 ? -26.959 -13.684 1.479 1.00 32.44 452 TYR A O 1
ATOM 3506 N N . PRO A 1 453 ? -26.795 -14.231 -0.704 1.00 29.86 453 PRO A N 1
ATOM 3507 C CA . PRO A 1 453 ? -26.657 -15.651 -0.437 1.00 29.86 453 PRO A CA 1
ATOM 3508 C C . PRO A 1 453 ? -25.452 -15.880 0.471 1.00 29.86 453 PRO A C 1
ATOM 3510 O O . PRO A 1 453 ? -24.317 -15.572 0.103 1.00 29.86 453 PRO A O 1
ATOM 3513 N N . THR A 1 454 ? -25.677 -16.496 1.630 1.00 31.59 454 THR A N 1
ATOM 3514 C CA . THR A 1 454 ? -24.646 -17.316 2.258 1.00 31.59 454 THR A CA 1
ATOM 3515 C C . THR A 1 454 ? -24.386 -18.463 1.291 1.00 31.59 454 THR A C 1
ATOM 3517 O O . THR A 1 454 ? -25.026 -19.510 1.382 1.00 31.59 454 THR A O 1
ATOM 3520 N N . SER A 1 455 ? -23.527 -18.254 0.289 1.00 31.25 455 SER A N 1
ATOM 3521 C CA . SER A 1 455 ? -23.080 -19.344 -0.569 1.00 31.25 455 SER A CA 1
ATOM 3522 C C . SER A 1 455 ? -22.483 -20.399 0.352 1.00 31.25 455 SER A C 1
ATOM 3524 O O . SER A 1 455 ? -21.511 -20.134 1.065 1.00 31.25 455 SER A O 1
ATOM 3526 N N . GLY A 1 456 ? -23.153 -21.546 0.403 1.00 28.12 456 GLY A N 1
ATOM 3527 C CA . GLY A 1 456 ? -22.911 -22.592 1.373 1.00 28.12 456 GLY A CA 1
ATOM 3528 C C . GLY A 1 456 ? -21.456 -23.035 1.391 1.00 28.12 456 GLY A C 1
ATOM 3529 O O . GLY A 1 456 ? -20.934 -23.575 0.425 1.00 28.12 456 GLY A O 1
ATOM 3530 N N . SER A 1 457 ? -20.826 -22.861 2.540 1.00 25.91 457 SER A N 1
ATOM 3531 C CA . SER A 1 457 ? -20.298 -23.995 3.281 1.00 25.91 457 SER A CA 1
ATOM 3532 C C . SER A 1 457 ? -20.120 -23.527 4.713 1.00 25.91 457 SER A C 1
ATOM 3534 O O . SER A 1 457 ? -19.319 -22.628 4.980 1.00 25.91 457 SER A O 1
ATOM 3536 N N . GLU A 1 458 ? -20.865 -24.125 5.631 1.00 30.22 458 GLU A N 1
ATOM 3537 C CA . GLU A 1 458 ? -20.510 -24.139 7.040 1.00 30.22 458 GLU A CA 1
ATOM 3538 C C . GLU A 1 458 ? -19.094 -24.717 7.165 1.00 30.22 458 GLU A C 1
ATOM 3540 O O . GLU A 1 458 ? -18.871 -25.923 7.192 1.00 30.22 458 GLU A O 1
ATOM 3545 N N . ARG A 1 459 ? -18.097 -23.838 7.198 1.00 26.02 459 ARG A N 1
ATOM 3546 C CA . ARG A 1 459 ? -16.822 -24.109 7.848 1.00 26.02 459 ARG A CA 1
ATOM 3547 C C . ARG A 1 459 ? -16.681 -23.059 8.926 1.00 26.02 459 ARG A C 1
ATOM 3549 O O . ARG A 1 459 ? -16.210 -21.953 8.689 1.00 26.02 459 ARG A O 1
ATOM 3556 N N . SER A 1 460 ? -17.218 -23.423 10.084 1.00 25.05 460 SER A N 1
ATOM 3557 C CA . SER A 1 460 ? -16.767 -23.024 11.414 1.00 25.05 460 SER A CA 1
ATOM 3558 C C . SER A 1 460 ? -15.587 -22.043 11.430 1.00 25.05 460 SER A C 1
ATOM 3560 O O . SER A 1 460 ? -14.489 -22.372 10.983 1.00 25.05 460 SER A O 1
ATOM 3562 N N . PHE A 1 461 ? -15.793 -20.897 12.088 1.00 32.00 461 PHE A N 1
ATOM 3563 C CA . PHE A 1 461 ? -14.810 -19.873 12.490 1.00 32.00 461 PHE A CA 1
ATOM 3564 C C . PHE A 1 461 ? -13.653 -20.387 13.388 1.00 32.00 461 PHE A C 1
ATOM 3566 O O . PHE A 1 461 ? -12.925 -19.615 14.007 1.00 32.00 461 PHE A O 1
ATOM 3573 N N . HIS A 1 462 ? -13.444 -21.699 13.427 1.00 26.02 462 HIS A N 1
ATOM 3574 C CA . HIS A 1 462 ? -12.326 -22.388 14.037 1.00 26.02 462 HIS A CA 1
ATOM 3575 C C . HIS A 1 462 ? -11.766 -23.372 13.014 1.00 26.02 462 HIS A C 1
ATOM 3577 O O . HIS A 1 462 ? -12.313 -24.455 12.824 1.00 26.02 462 HIS A O 1
ATOM 3583 N N . THR A 1 463 ? -10.651 -23.025 12.377 1.00 24.58 463 THR A N 1
ATOM 3584 C CA . THR A 1 463 ? -9.745 -24.046 11.846 1.00 24.58 463 THR A CA 1
ATOM 3585 C C . THR A 1 463 ? -8.845 -24.459 13.011 1.00 24.58 463 THR A C 1
ATOM 3587 O O . THR A 1 463 ? -8.057 -23.626 13.472 1.00 24.58 463 THR A O 1
ATOM 3590 N N . PRO A 1 464 ? -8.946 -25.688 13.549 1.00 23.70 464 PRO A N 1
ATOM 3591 C CA . PRO A 1 464 ? -8.011 -26.146 14.561 1.00 23.70 464 PRO A CA 1
ATOM 3592 C C . PRO A 1 464 ? -6.621 -26.255 13.934 1.00 23.70 464 PRO A C 1
ATOM 3594 O O . PRO A 1 464 ? -6.454 -26.822 12.854 1.00 23.70 464 PRO A O 1
ATOM 3597 N N . LEU A 1 465 ? -5.618 -25.729 14.634 1.00 33.00 465 LEU A N 1
ATOM 3598 C CA . LEU A 1 465 ? -4.217 -26.065 14.413 1.00 33.00 465 LEU A CA 1
ATOM 3599 C C . LEU A 1 465 ? -4.060 -27.581 14.607 1.00 33.00 465 LEU A C 1
ATOM 3601 O O . LEU A 1 465 ? -4.058 -28.049 15.743 1.00 33.00 465 LEU A O 1
ATOM 3605 N N . ARG A 1 466 ? -3.940 -28.349 13.521 1.00 26.19 466 ARG A N 1
ATOM 3606 C CA . ARG A 1 466 ? -3.435 -29.726 13.574 1.00 26.19 466 ARG A CA 1
ATOM 3607 C C . ARG A 1 466 ? -2.047 -29.791 12.944 1.00 26.19 466 ARG A C 1
ATOM 3609 O O . ARG A 1 466 ? -1.881 -29.586 11.748 1.00 26.19 466 ARG A O 1
ATOM 3616 N N . ASP A 1 467 ? -1.081 -30.011 13.830 1.00 28.19 467 ASP A N 1
ATOM 3617 C CA . ASP A 1 467 ? 0.164 -30.766 13.681 1.00 28.19 467 ASP A CA 1
ATOM 3618 C C . ASP A 1 467 ? 0.921 -30.706 12.348 1.00 28.19 467 ASP A C 1
ATOM 3620 O O . ASP A 1 467 ? 0.872 -31.612 11.523 1.00 28.19 467 ASP A O 1
ATOM 3624 N N . CYS A 1 468 ? 1.802 -29.709 12.242 1.00 26.31 468 CYS A N 1
ATOM 3625 C CA . CYS A 1 468 ? 3.017 -29.792 11.429 1.00 26.31 468 CYS A CA 1
ATOM 3626 C C . CYS A 1 468 ? 4.208 -30.200 12.319 1.00 26.31 468 CYS A C 1
ATOM 3628 O O . CYS A 1 468 ? 5.135 -29.419 12.520 1.00 26.31 468 CYS A O 1
ATOM 3630 N N . ARG A 1 469 ? 4.175 -31.408 12.899 1.00 25.84 469 ARG A N 1
ATOM 3631 C CA . ARG A 1 469 ? 5.366 -32.114 13.414 1.00 25.84 469 ARG A CA 1
ATOM 3632 C C . ARG A 1 469 ? 5.138 -33.627 13.413 1.00 25.84 469 ARG A C 1
ATOM 3634 O O . ARG A 1 469 ? 4.579 -34.149 14.369 1.00 25.84 469 ARG A O 1
ATOM 3641 N N . ARG A 1 470 ? 5.638 -34.310 12.378 1.00 26.97 470 ARG A N 1
ATOM 3642 C CA . ARG A 1 470 ? 6.377 -35.597 12.410 1.00 26.97 470 ARG A CA 1
ATOM 3643 C C . ARG A 1 470 ? 6.471 -36.149 10.985 1.00 26.97 470 ARG A C 1
ATOM 3645 O O . ARG A 1 470 ? 5.457 -36.269 10.313 1.00 26.97 470 ARG A O 1
ATOM 3652 N N . GLY A 1 471 ? 7.687 -36.480 10.553 1.00 23.97 471 GLY A N 1
ATOM 3653 C CA . GLY A 1 471 ? 7.939 -37.161 9.281 1.00 23.97 471 GLY A CA 1
ATOM 3654 C C . GLY A 1 471 ? 9.282 -36.807 8.649 1.00 23.97 471 GLY A C 1
ATOM 3655 O O . GLY A 1 471 ? 9.319 -36.281 7.546 1.00 23.97 471 GLY A O 1
ATOM 3656 N N . GLN A 1 472 ? 10.380 -37.045 9.370 1.00 27.44 472 GLN A N 1
ATOM 3657 C CA . GLN A 1 472 ? 11.711 -37.157 8.772 1.00 27.44 472 GLN A CA 1
ATOM 3658 C C . GLN A 1 472 ? 11.768 -38.395 7.860 1.00 27.44 472 GLN A C 1
ATOM 3660 O O . GLN A 1 472 ? 11.220 -39.432 8.220 1.00 27.44 472 GLN A O 1
ATOM 3665 N N . GLY A 1 473 ? 12.533 -38.295 6.769 1.00 25.06 473 GLY A N 1
ATOM 3666 C CA . GLY A 1 473 ? 13.302 -39.418 6.223 1.00 25.06 473 GLY A CA 1
ATOM 3667 C C . GLY A 1 473 ? 12.697 -40.167 5.035 1.00 25.06 473 GLY A C 1
ATOM 3668 O O . GLY A 1 473 ? 12.046 -41.187 5.215 1.00 25.06 473 GLY A O 1
ATOM 3669 N N . ALA A 1 474 ? 13.049 -39.752 3.818 1.00 25.31 474 ALA A N 1
ATOM 3670 C CA . ALA A 1 474 ? 13.216 -40.683 2.703 1.00 25.31 474 ALA A CA 1
ATOM 3671 C C . ALA A 1 474 ? 14.358 -40.187 1.807 1.00 25.31 474 ALA A C 1
ATOM 3673 O O . ALA A 1 474 ? 14.331 -39.075 1.283 1.00 25.31 474 ALA A O 1
ATOM 3674 N N . LEU A 1 475 ? 15.400 -41.011 1.746 1.00 26.44 475 LEU A N 1
ATOM 3675 C CA . LEU A 1 475 ? 16.668 -40.806 1.062 1.00 26.44 475 LEU A CA 1
ATOM 3676 C C . LEU A 1 475 ? 16.508 -40.811 -0.466 1.00 26.44 475 LEU A C 1
ATOM 3678 O O . LEU A 1 475 ? 15.788 -41.639 -1.018 1.00 26.44 475 LEU A O 1
ATOM 3682 N N . LEU A 1 476 ? 17.258 -39.936 -1.138 1.00 26.91 476 LEU A N 1
ATOM 3683 C CA . LEU A 1 476 ? 17.597 -40.061 -2.559 1.00 26.91 476 LEU A CA 1
ATOM 3684 C C . LEU A 1 476 ? 18.561 -41.250 -2.750 1.00 26.91 476 LEU A C 1
ATOM 3686 O O . LEU A 1 476 ? 19.526 -41.348 -1.985 1.00 26.91 476 LEU A O 1
ATOM 3690 N N . PRO A 1 477 ? 18.383 -42.119 -3.761 1.00 27.69 477 PRO A N 1
ATOM 3691 C CA . PRO A 1 477 ? 19.393 -43.106 -4.107 1.00 27.69 477 PRO A CA 1
ATOM 3692 C C . PRO A 1 477 ? 20.452 -42.488 -5.030 1.00 27.69 477 PRO A C 1
ATOM 3694 O O . PRO A 1 477 ? 20.147 -41.944 -6.091 1.00 27.69 477 PRO A O 1
ATOM 3697 N N . SER A 1 478 ? 21.715 -42.601 -4.623 1.00 24.72 478 SER A N 1
ATOM 3698 C CA . SER A 1 478 ? 22.875 -42.439 -5.497 1.00 24.72 478 SER A CA 1
ATOM 3699 C C . SER A 1 478 ? 23.088 -43.717 -6.323 1.00 24.72 478 SER A C 1
ATOM 3701 O O . SER A 1 478 ? 22.976 -44.817 -5.775 1.00 24.72 478 SER A O 1
ATOM 3703 N N . PRO A 1 479 ? 23.439 -43.631 -7.618 1.00 31.44 479 PRO A N 1
ATOM 3704 C CA . PRO A 1 479 ? 23.915 -44.788 -8.356 1.00 31.44 479 PRO A CA 1
ATOM 3705 C C . PRO A 1 479 ? 25.423 -44.949 -8.122 1.00 31.44 479 PRO A C 1
ATOM 3707 O O . PRO A 1 479 ? 26.231 -44.115 -8.531 1.00 31.44 479 PRO A O 1
ATOM 3710 N N . ARG A 1 480 ? 25.810 -46.030 -7.435 1.00 26.61 480 ARG A N 1
ATOM 3711 C CA . ARG A 1 480 ? 27.199 -46.503 -7.409 1.00 26.61 480 ARG A CA 1
ATOM 3712 C C . ARG A 1 480 ? 27.496 -47.289 -8.684 1.00 26.61 480 ARG A C 1
ATOM 3714 O O . ARG A 1 480 ? 26.791 -48.238 -9.011 1.00 26.61 480 ARG A O 1
ATOM 3721 N N . LEU A 1 481 ? 28.594 -46.893 -9.323 1.00 33.25 481 LEU A N 1
ATOM 3722 C CA . LEU A 1 481 ? 29.386 -47.658 -10.282 1.00 33.25 481 LEU A CA 1
ATOM 3723 C C . LEU A 1 481 ? 29.607 -49.115 -9.849 1.00 33.25 481 LEU A C 1
ATOM 3725 O O . LEU A 1 481 ? 29.918 -49.358 -8.680 1.00 33.25 481 LEU A O 1
ATOM 3729 N N . ARG A 1 482 ? 29.575 -50.030 -10.827 1.00 28.39 482 ARG A N 1
ATOM 3730 C CA . ARG A 1 482 ? 30.492 -51.177 -10.970 1.00 28.39 482 ARG A CA 1
ATOM 3731 C C . ARG A 1 482 ? 30.357 -51.800 -12.368 1.00 28.39 482 ARG A C 1
ATOM 3733 O O . ARG A 1 482 ? 29.412 -52.544 -12.609 1.00 28.39 482 ARG A O 1
ATOM 3740 N N . ALA A 1 483 ? 31.306 -51.477 -13.241 1.00 37.12 483 ALA A N 1
ATOM 3741 C CA . ALA A 1 483 ? 32.104 -52.375 -14.085 1.00 37.12 483 ALA A CA 1
ATOM 3742 C C . ALA A 1 483 ? 33.131 -51.503 -14.812 1.00 37.12 483 ALA A C 1
ATOM 3744 O O . ALA A 1 483 ? 32.688 -50.515 -15.440 1.00 37.12 483 ALA A O 1
#

pLDDT: mean 80.79, std 25.39, range [23.7, 98.81]

Radius of gyration: 27.2 Å; Cα contacts (8 Å, |Δi|>4): 774; chains: 1; bounding box: 90×103×59 Å

Nearest PDB structures (foldseek):
  6n1x-assembly1_A  TM=8.328E-01  e=6.016E-25  Staphylococcus aureus subsp. aureus CN1
  5d01-assembly1_B  TM=8.547E-01  e=8.496E-23  Bacillus subtilis subsp. subtilis str. 168
  3mbo-assembly3_F  TM=8.078E-01  e=2.330E-23  Bacillus anthracis
  5d00-assembly1_A  TM=8.146E-01  e=1.577E-22  Bacillus subtilis subsp. subtilis str. 168
  3c48-assembly1_A  TM=5.095E-01  e=1.650E-25  Corynebacterium glutamicum

Solvent-accessible surface area (backbone atoms only — not comparable to full-atom values): 27105 Å² total; per-residue (Å²): 136,83,87,89,83,87,88,86,86,87,87,91,80,86,82,90,86,70,82,75,60,65,68,62,67,69,74,74,83,79,79,76,70,52,70,72,87,69,92,86,83,87,91,80,79,88,79,70,87,78,74,82,69,92,54,55,32,34,36,38,33,46,50,72,42,81,58,90,47,57,72,54,56,50,50,47,55,50,46,36,52,42,37,76,70,59,32,48,40,35,37,35,41,79,26,72,68,59,42,52,54,42,41,74,42,68,30,50,46,36,37,63,92,41,66,61,85,65,94,44,69,75,38,49,53,52,33,30,52,51,50,19,52,49,36,48,72,69,59,35,50,32,40,40,19,24,49,67,69,22,28,43,44,46,26,46,20,32,41,76,40,63,38,67,27,29,36,34,43,44,67,49,69,98,49,57,95,87,44,56,68,69,61,33,49,53,53,46,50,52,48,26,58,34,42,76,34,35,67,38,37,37,18,31,33,63,68,58,47,51,46,33,43,76,69,61,27,44,58,76,91,37,50,46,70,53,50,70,35,44,71,49,70,72,28,63,88,45,60,14,68,65,52,37,56,74,68,68,52,56,95,84,47,42,31,38,29,31,68,49,59,32,44,82,48,40,23,59,71,35,52,57,67,12,44,66,66,36,40,75,79,40,72,60,46,32,36,39,42,33,29,45,48,90,39,49,65,63,52,54,51,52,26,50,77,67,71,44,46,93,38,49,44,78,65,32,76,73,88,60,54,41,26,54,50,41,43,31,63,36,37,47,44,49,32,64,63,58,24,56,58,47,59,55,49,51,36,16,37,48,36,33,19,37,41,32,20,63,33,75,24,45,52,74,75,40,50,67,84,55,32,20,41,62,29,62,62,86,38,24,66,51,47,21,53,54,51,47,53,41,66,75,38,53,67,60,22,49,53,20,0,50,40,15,24,56,47,32,67,73,75,30,31,32,67,64,30,48,53,55,50,51,51,51,50,40,53,49,31,54,72,30,92,48,69,69,43,38,47,51,32,46,51,65,62,62,39,94,65,77,78,60,80,79,76,85,68,96,69,64,101,65,81,77,90,75,82,96,79,87,83,85,87,82,84,82,86,78,88,78,87,88,131